Protein 1GVF (pdb70)

Nearest PDB structures (foldseek):
  1gvf-assembly1_A-2  TM=1.004E+00  e=2.172E-58  Escherichia coli
  1gvf-assembly1_B-2  TM=1.002E+00  e=1.445E-53  Escherichia coli
  8q57-assembly1_A  TM=9.598E-01  e=6.587E-33  Yersinia aldovae
  8q59-assembly1_B-2  TM=9.598E-01  e=1.808E-32  Yersinia aldovae
  8q5a-assembly1_A  TM=9.661E-01  e=7.518E-32  Hafnia paralvei

CATH classification: 3.20.20.70

Secondary structure (DSSP, 8-state):
-B--SHHHHHHHHHHT--EEEEE--SHHHHHHHHHHHHHHT---EEEE-TTHHHHS-HHHHHHHHHHHHHHTTS-BEEEEEEE--HHHHHHHHHTT--EEEE--TTS-HHHHHHHHHHHHHHHHHTT-EEEEEES-----SS--HHHHHHHHHHH--SEEEE-SS--SS--SS-----HHHHHHHHHH--SPEEE---TT--HHHHHHHHHTTEEEEEE-HHHHHHHHHHHHHHHHH-TT---HHHHHHHHHHHHHHHHHHHHHHHT-TT---/-B--SHHHHHHHHHHT--EEEEE--SHHHHHHHHHHHHHHT---EEEE-HHHHHHS-HHHHHHHHHHHHHHHTS-BEEEEEEE--HHHHHHHHHTT--EEEE--TTS-HHHHHHHHHHHHHHHHHTT-EEEEE-S--S---GGGS--HHHHHHHHHHH--SEEE--SS--SS--SS-----HHHHHHHHHH--SPEEE---TTS-HHHHHHHHHTTEEEEEE-HHHHHHHHHHHHHHHHH-TT---HHHHHHHHHHHHHHHHHHHHHHHT-TT--

Solvent-accessible surface area: 22815 Å² total; per-residue (Å²): 43,24,18,2,8,10,20,31,5,86,62,0,49,89,76,56,3,0,0,0,1,0,13,0,51,32,30,48,10,0,47,0,0,0,34,5,0,47,130,22,138,0,5,6,0,0,2,0,38,48,50,12,11,177,128,56,42,5,102,96,0,63,57,52,0,44,60,25,5,112,94,47,137,18,35,1,2,0,2,0,6,31,0,119,47,52,97,24,0,95,151,25,0,102,31,8,0,27,3,0,0,0,20,1,10,112,109,100,42,64,79,1,17,134,38,0,104,41,0,8,88,22,0,35,67,18,8,0,3,2,5,0,2,14,11,75,29,58,119,52,98,58,1,59,20,110,75,0,83,114,0,22,116,86,5,40,5,31,5,0,0,0,1,0,17,1,22,106,20,111,38,133,75,99,16,88,18,47,56,118,55,0,35,69,0,82,147,38,3,118,31,8,0,0,0,0,6,1,3,58,7,48,63,123,43,4,114,106,1,14,122,31,12,2,1,3,1,11,1,30,32,44,3,104,90,21,23,59,34,21,26,160,54,37,80,76,141,53,98,155,26,118,56,67,69,136,46,34,77,49,0,9,68,32,2,52,113,16,0,95,84,14,0,89,8,1,31,0,33,94,98,58,149,45,24,16,2,8,40,25,39,6,74,62,0,53,86,78,54,3,0,0,0,0,0,14,0,50,32,32,54,11,0,55,0,0,6,35,2,6,59,103,18,138,2,12,11,0,1,2,0,38,35,45,16,16,183,132,57,41,5,103,96,0,58,58,54,0,41,60,28,4,109,101,55,121,70,22,9,3,0,2,0,6,28,0,121,47,47,75,40,0,88,153,26,0,107,28,8,0,26,3,0,0,0,25,0,12,155,98,89,47,75,92,2,15,161,39,0,94,42,0,7,84,34,0,35,61,11,9,0,3,1,5,0,2,10,13,98,33,20,44,116,84,93,46,60,33,1,62,20,102,53,0,82,114,0,21,117,89,4,37,6,17,6,0,0,0,1,0,2,1,20,109,21,107,34,128,73,101,13,68,18,45,54,128,58,0,38,77,0,76,135,45,2,108,34,8,0,0,1,0,6,2,3,62,7,50,63,67,54,5,111,108,2,16,122,31,12,2,1,3,1,11,1,31,29,42,3,106,93,24,25,60,37,20,28,162,44,29,87,83,130,48,101,159,27,122,32,69,173,119,47,37,80,56,0,10,68,30,2,49,112,16,0,88,78,14,0,82,8,1,32,0,33,113,97,86

GO terms:
  GO:0005515 protein binding (F, IPI)
  GO:0005829 cytosol (C, IDA)
  GO:0008270 zinc ion binding (F, IDA)
  GO:0032991 protein-containing complex (C, IDA)
  GO:0042802 identical protein binding (F, IDA)
  GO:0009025 tagatose-bisphosphate aldolase activity (F, IDA)
  GO:0051289 protein homotetramerization (P, IDA)
  GO:0009025 tagatose-bisphosphate aldolase activity (F, IMP)

Radius of gyration: 25.53 Å; Cα contacts (8 Å, |Δi|>4): 1154; chains: 2; bounding box: 48×49×84 Å

InterPro domains:
  IPR000771 Fructose-bisphosphate aldolase, class-II [PF01116] (5-283)
  IPR000771 Fructose-bisphosphate aldolase, class-II [PIRSF001359] (1-284)
  IPR000771 Fructose-bisphosphate aldolase, class-II [PS00602] (71-84)
  IPR000771 Fructose-bisphosphate aldolase, class-II [PS00806] (131-142)
  IPR000771 Fructose-bisphosphate aldolase, class-II [TIGR00167] (1-284)
  IPR011288 D-tagatose-bisphosphate aldolase, class II, subunit KbaY/GatY [TIGR01858] (3-284)
  IPR013785 Aldolase-type TIM barrel [G3DSA:3.20.20.70] (1-286)
  IPR023788 D-tagatose-bisphosphate aldolase, class II, subunit KbaY [MF_01293] (1-286)

Organism: Escherichia coli (strain K12) (NCBI:txid83333)

Foldseek 3Di:
DEAACLVVLVLLQVPLFAAEEEEDADLLRVVLLLVLCLVLVFAHAYEYEPVSCVRPNLLRVVVSQVVVCVVSVHHYQYEYPADAQLVVVVVNVVSPHAEYEHEPLVDDLVVQLVRLQSNVVVNVVSNHAYEYEHADEVVSQFDAQVSLLVSCVSRVHQEYEGHFWADADEDPDATDGNLVRLLSNVVRDPHAYAYPRCVHHDLVVLLSSSNSGHHYYYDYHVLCCQLVVQLVVVCVVVVPDDDCVPSNVSSSVSSSVVSVVVCVSRVRGPVHD/DEAACLVVLVLLQVVLFAAEEEEDQDLLQVVLLCVLCLVLVFAHEYEYEPVSCVRPNLLVVVVSQVVVCVVSVHHYAYEYPADAADVVVLVSVVSPHQEYEHEPLVDPLVVQLVRLQVNCVVNVVSNHAYEYEHADEAADDDNQFHDQVSLLVSCVSRVHQEYEGRFGAHADEDPDAGDGRLVSLLSNVVRDVHAYAYPRPVHHDLVVLSSSSVSGHHYYYDYHVLVCQLVVQLVVVCVVPVPDDDCVPSSVSSSVSSSVVSNVVCVSRVRGPVD

Structure (mmCIF, N/CA/C/O backbone):
data_1GVF
#
_entry.id   1GVF
#
_cell.length_a   72.650
_cell.length_b   100.460
_cell.length_c   206.660
_cell.angle_alpha   90.00
_cell.angle_beta   90.00
_cell.angle_gamma   90.00
#
_symmetry.space_group_name_H-M   'I 2 2 2'
#
loop_
_entity.id
_entity.type
_entity.pdbx_description
1 polymer 'TAGATOSE-BISPHOSPHATE ALDOLASE AGAY'
2 non-polymer 'PHOSPHOGLYCOLOHYDROXAMIC ACID'
3 non-polymer 'ZINC ION'
4 non-polymer 'SODIUM ION'
5 non-polymer 1,2-ETHANEDIOL
6 water water
#
loop_
_atom_site.group_PDB
_atom_site.id
_atom_site.type_symbol
_atom_site.label_atom_id
_atom_site.label_alt_id
_atom_site.label_comp_id
_atom_site.label_asym_id
_atom_site.label_entity_id
_atom_site.label_seq_id
_atom_site.pdbx_PDB_ins_code
_atom_site.Cartn_x
_atom_site.Cartn_y
_atom_site.Cartn_z
_atom_site.occupancy
_atom_site.B_iso_or_equiv
_atom_site.auth_seq_id
_atom_site.auth_comp_id
_atom_site.auth_asym_id
_atom_site.auth_atom_id
_atom_site.pdbx_PDB_model_num
ATOM 1 N N . SER A 1 2 ? 2.084 40.433 40.222 1.00 13.81 2 SER A N 1
ATOM 2 C CA . SER A 1 2 ? 3.408 40.206 40.815 1.00 11.62 2 SER A CA 1
ATOM 3 C C . SER A 1 2 ? 4.487 40.307 39.753 1.00 10.60 2 SER A C 1
ATOM 4 O O . SER A 1 2 ? 4.280 39.700 38.670 1.00 13.07 2 SER A O 1
ATOM 7 N N . ILE A 1 3 ? 5.550 41.042 40.029 1.00 10.29 3 ILE A N 1
ATOM 8 C CA . ILE A 1 3 ? 6.722 41.110 39.153 1.00 9.39 3 ILE A CA 1
ATOM 9 C C . ILE A 1 3 ? 7.865 40.401 39.842 1.00 10.44 3 ILE A C 1
ATOM 10 O O . ILE A 1 3 ? 8.144 40.686 41.017 1.00 11.45 3 ILE A O 1
ATOM 15 N N . ILE A 1 4 ? 8.491 39.464 39.136 1.00 9.95 4 ILE A N 1
ATOM 16 C CA . ILE A 1 4 ? 9.457 38.536 39.748 1.00 10.41 4 ILE A CA 1
ATOM 17 C C . ILE A 1 4 ? 10.741 38.471 38.935 1.00 9.04 4 ILE A C 1
ATOM 18 O O . ILE A 1 4 ? 10.849 38.921 37.791 1.00 10.75 4 ILE A O 1
ATOM 23 N N . SER A 1 5 ? 11.761 37.875 39.551 1.00 9.99 5 SER A N 1
ATOM 24 C CA . SER A 1 5 ? 13.028 37.577 38.895 1.00 10.52 5 SER A CA 1
ATOM 25 C C . SER A 1 5 ? 12.880 36.238 38.209 1.00 10.41 5 SER A C 1
ATOM 26 O O . SER A 1 5 ? 11.840 35.556 38.286 1.00 12.17 5 SER A O 1
ATOM 29 N N . THR A 1 6 ? 13.948 35.801 37.562 1.00 11.31 6 THR A N 1
ATOM 30 C CA . THR A 1 6 ? 13.971 34.530 36.868 1.00 11.40 6 THR A CA 1
ATOM 31 C C . THR A 1 6 ? 14.853 33.479 37.540 1.00 11.64 6 THR A C 1
ATOM 32 O O . THR A 1 6 ? 15.140 32.484 36.916 1.00 12.97 6 THR A O 1
ATOM 36 N N . LYS A 1 7 ? 15.250 33.705 38.794 1.00 12.64 7 LYS A N 1
ATOM 37 C CA . LYS A 1 7 ? 16.226 32.838 39.468 1.00 13.35 7 LYS A CA 1
ATOM 38 C C . LYS A 1 7 ? 15.697 31.398 39.546 1.00 13.16 7 LYS A C 1
ATOM 39 O O . LYS A 1 7 ? 16.385 30.450 39.131 1.00 16.45 7 LYS A O 1
ATOM 45 N N . TYR A 1 8 ? 14.468 31.259 40.064 1.00 13.99 8 TYR A N 1
ATOM 46 C CA . TYR A 1 8 ? 13.909 29.912 40.170 1.00 15.07 8 TYR A CA 1
ATOM 47 C C . TYR A 1 8 ? 13.469 29.366 38.813 1.00 15.04 8 TYR A C 1
ATOM 48 O O . TYR A 1 8 ? 13.616 28.168 38.547 1.00 17.83 8 TYR A O 1
ATOM 57 N N . LEU A 1 9 ? 12.932 30.296 38.015 1.00 15.37 9 LEU A N 1
ATOM 58 C CA . LEU A 1 9 ? 12.380 29.908 36.723 1.00 14.47 9 LEU A CA 1
ATOM 59 C C . LEU A 1 9 ? 13.410 29.224 35.824 1.00 13.56 9 LEU A C 1
ATOM 60 O O . LEU A 1 9 ? 13.177 28.175 35.225 1.00 14.61 9 LEU A O 1
ATOM 65 N N . LEU A 1 10 ? 14.597 29.796 35.676 1.00 12.14 10 LEU A N 1
ATOM 66 C CA . LEU A 1 10 ? 15.576 29.184 34.749 1.00 10.80 10 LEU A CA 1
ATOM 67 C C . LEU A 1 10 ? 16.167 27.933 35.371 1.00 12.44 10 LEU A C 1
ATOM 68 O O . LEU A 1 10 ? 16.597 27.043 34.631 1.00 13.75 10 LEU A O 1
ATOM 73 N N . GLN A 1 11 ? 16.174 27.860 36.694 1.00 13.54 11 GLN A N 1
ATOM 74 C CA . GLN A 1 11 ? 16.636 26.631 37.340 1.00 15.16 11 GLN A CA 1
ATOM 75 C C . GLN A 1 11 ? 15.659 25.516 37.041 1.00 15.52 11 GLN A C 1
ATOM 76 O O . GLN A 1 11 ? 16.037 24.365 36.789 1.00 16.28 11 GLN A O 1
ATOM 82 N N . ASP A 1 12 ? 14.370 25.779 37.025 1.00 14.21 12 ASP A N 1
ATOM 83 C CA . ASP A 1 12 ? 13.378 24.768 36.713 1.00 15.06 12 ASP A CA 1
ATOM 84 C C . ASP A 1 12 ? 13.460 24.280 35.276 1.00 14.36 12 ASP A C 1
ATOM 85 O O . ASP A 1 12 ? 13.330 23.115 34.940 1.00 16.76 12 ASP A O 1
ATOM 90 N N . ALA A 1 13 ? 13.669 25.210 34.366 1.00 13.70 13 ALA A N 1
ATOM 91 C CA . ALA A 1 13 ? 13.896 24.921 32.967 1.00 12.40 13 ALA A CA 1
ATOM 92 C C . ALA A 1 13 ? 15.111 24.009 32.809 1.00 12.97 13 ALA A C 1
ATOM 93 O O . ALA A 1 13 ? 15.063 22.986 32.109 1.00 14.36 13 ALA A O 1
ATOM 95 N N . GLN A 1 14 ? 16.203 24.401 33.480 1.00 14.17 14 GLN A N 1
ATOM 96 C CA . GLN A 1 14 ? 17.415 23.591 33.446 1.00 14.35 14 GLN A CA 1
ATOM 97 C C . GLN A 1 14 ? 17.179 22.166 33.945 1.00 14.31 14 GLN A C 1
ATOM 98 O O . GLN A 1 14 ? 17.630 21.189 33.325 1.00 16.16 14 GLN A O 1
ATOM 104 N N . ALA A 1 15 ? 16.494 22.014 35.066 1.00 16.20 15 ALA A N 1
ATOM 105 C CA . ALA A 1 15 ? 16.274 20.733 35.719 1.00 17.12 15 ALA A CA 1
ATOM 106 C C . ALA A 1 15 ? 15.338 19.842 34.892 1.00 17.54 15 ALA A C 1
ATOM 107 O O . ALA A 1 15 ? 15.450 18.615 34.937 1.00 19.91 15 ALA A O 1
ATOM 109 N N . ASN A 1 16 ? 14.419 20.439 34.141 1.00 17.11 16 ASN A N 1
ATOM 110 C CA . ASN A 1 16 ? 13.395 19.672 33.403 1.00 18.73 16 ASN A CA 1
ATOM 111 C C . ASN A 1 16 ? 13.587 19.603 31.895 1.00 17.42 16 ASN A C 1
ATOM 112 O O . ASN A 1 16 ? 12.728 19.097 31.160 1.00 20.72 16 ASN A O 1
ATOM 117 N N . GLY A 1 17 ? 14.712 20.065 31.356 1.00 18.06 17 GLY A N 1
ATOM 118 C CA . GLY A 1 17 ? 15.016 19.922 29.951 1.00 19.08 17 GLY A CA 1
ATOM 119 C C . GLY A 1 17 ? 14.171 20.764 29.013 1.00 17.07 17 GLY A C 1
ATOM 120 O O . GLY A 1 17 ? 13.924 20.312 27.871 1.00 18.71 17 GLY A O 1
ATOM 121 N N . TYR A 1 18 ? 13.719 21.954 29.402 1.00 14.66 18 TYR A N 1
ATOM 122 C CA . TYR A 1 18 ? 12.985 22.850 28.509 1.00 13.91 18 TYR A CA 1
ATOM 123 C C . TYR A 1 18 ? 13.616 24.222 28.577 1.00 12.69 18 TYR A C 1
ATOM 124 O O . TYR A 1 18 ? 14.510 24.471 29.407 1.00 13.56 18 TYR A O 1
ATOM 133 N N . ALA A 1 19 ? 13.170 25.134 27.724 1.00 12.70 19 ALA A N 1
ATOM 134 C CA . ALA A 1 19 ? 13.673 26.486 27.838 1.00 11.75 19 ALA A CA 1
ATOM 135 C C . ALA A 1 19 ? 12.482 27.437 28.002 1.00 11.43 19 ALA A C 1
ATOM 136 O O . ALA A 1 19 ? 11.392 27.144 27.496 1.00 12.79 19 ALA A O 1
ATOM 138 N N . VAL A 1 20 ? 12.733 28.566 28.681 1.00 11.28 20 VAL A N 1
ATOM 139 C CA . VAL A 1 20 ? 11.747 29.626 28.748 1.00 11.27 20 VAL A CA 1
ATOM 140 C C . VAL A 1 20 ? 11.882 30.560 27.549 1.00 12.06 20 VAL A C 1
ATOM 141 O O . VAL A 1 20 ? 12.962 31.124 27.303 1.00 12.36 20 VAL A O 1
ATOM 145 N N . PRO A 1 21 ? 10.832 30.762 26.787 1.00 11.65 21 PRO A N 1
ATOM 146 C CA . PRO A 1 21 ? 10.919 31.747 25.704 1.00 11.35 21 PRO A CA 1
ATOM 147 C C . PRO A 1 21 ? 10.936 33.152 26.284 1.00 11.88 21 PRO A C 1
ATOM 148 O O . PRO A 1 21 ? 10.118 33.474 27.177 1.00 12.23 21 PRO A O 1
ATOM 152 N N . ALA A 1 22 ? 11.828 33.968 25.768 1.00 11.01 22 ALA A N 1
ATOM 153 C CA . ALA A 1 22 ? 12.005 35.365 26.159 1.00 10.49 22 ALA A CA 1
ATOM 154 C C . ALA A 1 22 ? 11.690 36.232 24.959 1.00 10.90 22 ALA A C 1
ATOM 155 O O . ALA A 1 22 ? 12.451 36.254 23.979 1.00 13.05 22 ALA A O 1
ATOM 157 N N . PHE A 1 23 ? 10.558 36.908 25.047 1.00 10.60 23 PHE A N 1
ATOM 158 C CA . PHE A 1 23 ? 10.049 37.687 23.904 1.00 11.58 23 PHE A CA 1
ATOM 159 C C . PHE A 1 23 ? 10.241 39.181 24.132 1.00 10.49 23 PHE A C 1
ATOM 160 O O . PHE A 1 23 ? 9.818 39.683 25.192 1.00 11.57 23 PHE A O 1
ATOM 168 N N . ASN A 1 24 ? 10.793 39.850 23.141 1.00 12.39 24 ASN A N 1
ATOM 169 C CA . ASN A 1 24 ? 10.908 41.300 23.256 1.00 12.97 24 ASN A CA 1
ATOM 170 C C . ASN A 1 24 ? 9.574 41.967 22.951 1.00 12.86 24 ASN A C 1
ATOM 171 O O . ASN A 1 24 ? 8.926 41.664 21.962 1.00 19.53 24 ASN A O 1
ATOM 176 N N . ILE A 1 25 ? 9.158 42.841 23.845 1.00 12.17 25 ILE A N 1
ATOM 177 C CA . ILE A 1 25 ? 7.893 43.541 23.832 1.00 13.03 25 ILE A CA 1
ATOM 178 C C . ILE A 1 25 ? 8.079 45.033 23.609 1.00 11.60 25 ILE A C 1
ATOM 179 O O . ILE A 1 25 ? 9.185 45.568 23.720 1.00 13.16 25 ILE A O 1
ATOM 184 N N . HIS A 1 26 ? 6.992 45.727 23.279 1.00 12.22 26 HIS A N 1
ATOM 185 C CA . HIS A 1 26 ? 7.029 47.141 22.961 1.00 12.16 26 HIS A CA 1
ATOM 186 C C . HIS A 1 26 ? 5.909 47.979 23.584 1.00 11.50 26 HIS A C 1
ATOM 187 O O . HIS A 1 26 ? 6.114 49.192 23.710 1.00 13.07 26 HIS A O 1
ATOM 194 N N . ASN A 1 27 ? 4.775 47.427 23.939 1.00 11.22 27 ASN A N 1
ATOM 195 C CA . ASN A 1 27 ? 3.566 48.177 24.228 1.00 10.55 27 ASN A CA 1
ATOM 196 C C . ASN A 1 27 ? 2.472 47.253 24.726 1.00 10.45 27 ASN A C 1
ATOM 197 O O . ASN A 1 27 ? 2.749 46.055 24.972 1.00 11.27 27 ASN A O 1
ATOM 202 N N . ALA A 1 28 ? 1.264 47.776 24.921 1.00 11.17 28 ALA A N 1
ATOM 203 C CA . ALA A 1 28 ? 0.226 46.934 25.498 1.00 9.84 28 ALA A CA 1
ATOM 204 C C . ALA A 1 28 ? -0.116 45.765 24.609 1.00 10.54 28 ALA A C 1
ATOM 205 O O . ALA A 1 28 ? -0.218 44.621 25.051 1.00 11.73 28 ALA A O 1
ATOM 207 N N . GLU A 1 29 ? -0.316 46.002 23.345 1.00 10.51 29 GLU A N 1
ATOM 208 C CA . GLU A 1 29 ? -0.801 44.946 22.435 1.00 11.05 29 GLU A CA 1
ATOM 209 C C . GLU A 1 29 ? 0.208 43.824 22.260 1.00 11.04 29 GLU A C 1
ATOM 210 O O . GLU A 1 29 ? -0.179 42.661 22.179 1.00 11.32 29 GLU A O 1
ATOM 216 N N . THR A 1 30 ? 1.480 44.144 22.205 1.00 10.23 30 THR A N 1
ATOM 217 C CA . THR A 1 30 ? 2.503 43.111 22.038 1.00 10.49 30 THR A CA 1
ATOM 218 C C . THR A 1 30 ? 2.617 42.279 23.316 1.00 10.07 30 THR A C 1
ATOM 219 O O . THR A 1 30 ? 2.731 41.042 23.249 1.00 12.40 30 THR A O 1
ATOM 223 N N . ILE A 1 31 ? 2.591 42.890 24.500 1.00 10.81 31 ILE A N 1
ATOM 224 C CA . ILE A 1 31 ? 2.536 42.126 25.740 1.00 10.12 31 ILE A CA 1
ATOM 225 C C . ILE A 1 31 ? 1.313 41.230 25.763 1.00 10.14 31 ILE A C 1
ATOM 226 O O . ILE A 1 31 ? 1.405 40.040 26.041 1.00 10.33 31 ILE A O 1
ATOM 231 N N . GLN A 1 32 ? 0.142 41.788 25.486 1.00 9.87 32 GLN A N 1
ATOM 232 C CA . GLN A 1 32 ? -1.099 41.025 25.563 1.00 9.77 32 GLN A CA 1
ATOM 233 C C . GLN A 1 32 ? -1.086 39.839 24.601 1.00 9.93 32 GLN A C 1
ATOM 234 O O . GLN A 1 32 ? -1.564 38.772 24.963 1.00 11.56 32 GLN A O 1
ATOM 240 N N . ALA A 1 33 ? -0.583 40.000 23.389 1.00 10.19 33 ALA A N 1
ATOM 241 C CA . ALA A 1 33 ? -0.552 38.940 22.402 1.00 11.04 33 ALA A CA 1
ATOM 242 C C . ALA A 1 33 ? 0.213 37.745 22.970 1.00 10.74 33 ALA A C 1
ATOM 243 O O . ALA A 1 33 ? -0.179 36.594 22.873 1.00 13.16 33 ALA A O 1
ATOM 245 N N . ILE A 1 34 ? 1.361 38.023 23.590 1.00 10.90 34 ILE A N 1
ATOM 246 C CA . ILE A 1 34 ? 2.196 36.984 24.186 1.00 10.08 34 ILE A CA 1
ATOM 247 C C . ILE A 1 34 ? 1.441 36.257 25.290 1.00 10.26 34 ILE A C 1
ATOM 248 O O . ILE A 1 34 ? 1.408 35.038 25.358 1.00 12.39 34 ILE A O 1
ATOM 255 N N . LEU A 1 35 ? 0.811 37.034 26.175 1.00 11.57 35 LEU A N 1
ATOM 256 C CA . LEU A 1 35 ? 0.174 36.452 27.346 1.00 11.41 35 LEU A CA 1
ATOM 257 C C . LEU A 1 35 ? -1.100 35.712 26.978 1.00 11.22 35 LEU A C 1
ATOM 258 O O . LEU A 1 35 ? -1.422 34.739 27.630 1.00 11.90 35 LEU A O 1
ATOM 263 N N . GLU A 1 36 ? -1.831 36.126 25.966 1.00 11.84 36 GLU A N 1
ATOM 264 C CA . GLU A 1 36 ? -2.961 35.310 25.519 1.00 12.12 36 GLU A CA 1
ATOM 265 C C . GLU A 1 36 ? -2.528 33.885 25.172 1.00 11.70 36 GLU A C 1
ATOM 266 O O . GLU A 1 36 ? -3.208 32.911 25.534 1.00 16.01 36 GLU A O 1
ATOM 272 N N . VAL A 1 37 ? -1.401 33.707 24.488 1.00 12.19 37 VAL A N 1
ATOM 273 C CA . VAL A 1 37 ? -0.914 32.386 24.141 1.00 12.27 37 VAL A CA 1
ATOM 274 C C . VAL A 1 37 ? -0.301 31.707 25.361 1.00 11.44 37 VAL A C 1
ATOM 275 O O . VAL A 1 37 ? -0.622 30.535 25.582 1.00 13.94 37 VAL A O 1
ATOM 279 N N . CYS A 1 38 ? 0.566 32.385 26.129 1.00 12.36 38 CYS A N 1
ATOM 280 C CA . CYS A 1 38 ? 1.211 31.708 27.249 1.00 12.55 38 CYS A CA 1
ATOM 281 C C . CYS A 1 38 ? 0.229 31.210 28.287 1.00 13.43 38 CYS A C 1
ATOM 282 O O . CYS A 1 38 ? 0.384 30.155 28.896 1.00 14.04 38 CYS A O 1
ATOM 285 N N . SER A 1 39 ? -0.817 31.975 28.548 1.00 14.42 39 SER A N 1
ATOM 286 C CA . SER A 1 39 ? -1.802 31.586 29.521 1.00 16.32 39 SER A CA 1
ATOM 287 C C . SER A 1 39 ? -2.545 30.371 28.996 1.00 18.41 39 SER A C 1
ATOM 288 O O . SER A 1 39 ? -2.801 29.439 29.753 1.00 19.55 39 SER A O 1
ATOM 293 N N . GLU A 1 40 ? -2.871 30.376 27.710 1.00 15.86 40 GLU A N 1
ATOM 294 C CA . GLU A 1 40 ? -3.576 29.222 27.141 1.00 19.89 40 GLU A CA 1
ATOM 295 C C . GLU A 1 40 ? -2.745 27.935 27.139 1.00 17.01 40 GLU A C 1
ATOM 296 O O . GLU A 1 40 ? -3.247 26.840 27.360 1.00 21.99 40 GLU A O 1
ATOM 302 N N . MET A 1 41 ? -1.466 28.078 26.849 1.00 14.51 41 MET A N 1
ATOM 303 C CA . MET A 1 41 ? -0.533 26.929 26.744 1.00 15.13 41 MET A CA 1
ATOM 304 C C . MET A 1 41 ? 0.146 26.572 28.069 1.00 14.75 41 MET A C 1
ATOM 305 O O . MET A 1 41 ? 0.945 25.628 28.102 1.00 15.69 41 MET A O 1
ATOM 310 N N . ARG A 1 42 ? -0.166 27.337 29.138 1.00 15.17 42 ARG A N 1
ATOM 311 C CA . ARG A 1 42 ? 0.427 27.111 30.459 1.00 16.76 42 ARG A CA 1
ATOM 312 C C . ARG A 1 42 ? 1.932 27.145 30.365 1.00 14.35 42 ARG A C 1
ATOM 313 O O . ARG A 1 42 ? 2.634 26.299 30.966 1.00 15.27 42 ARG A O 1
ATOM 328 N N . SER A 1 43 ? 2.453 28.132 29.628 1.00 13.10 43 SER A N 1
ATOM 329 C CA . SER A 1 43 ? 3.903 28.282 29.457 1.00 13.06 43 SER A CA 1
ATOM 330 C C . SER A 1 43 ? 4.447 29.418 30.276 1.00 12.23 43 SER A C 1
ATOM 331 O O . SER A 1 43 ? 3.858 30.503 30.237 1.00 13.60 43 SER A O 1
ATOM 334 N N . PRO A 1 44 ? 5.557 29.243 30.945 1.00 12.28 44 PRO A N 1
ATOM 335 C CA . PRO A 1 44 ? 6.243 30.409 31.496 1.00 12.67 44 PRO A CA 1
ATOM 336 C C . PRO A 1 44 ? 6.767 31.280 30.358 1.00 12.38 44 PRO A C 1
ATOM 337 O O . PRO A 1 44 ? 6.893 30.838 29.229 1.00 12.84 44 PRO A O 1
ATOM 341 N N . VAL A 1 45 ? 7.090 32.507 30.653 1.00 12.72 45 VAL A N 1
ATOM 342 C CA . VAL A 1 45 ? 7.580 33.442 29.651 1.00 11.85 45 VAL A CA 1
ATOM 343 C C . VAL A 1 45 ? 8.426 34.481 30.358 1.00 11.29 45 VAL A C 1
ATOM 344 O O . VAL A 1 45 ? 8.306 34.756 31.556 1.00 13.65 45 VAL A O 1
ATOM 348 N N . ILE A 1 46 ? 9.311 35.088 29.599 1.00 10.47 46 ILE A N 1
ATOM 349 C CA . ILE A 1 46 ? 10.046 36.270 30.022 1.00 10.30 46 ILE A CA 1
ATOM 350 C C . ILE A 1 46 ? 9.687 37.384 29.039 1.00 10.17 46 ILE A C 1
ATOM 351 O O . ILE A 1 46 ? 9.704 37.122 27.823 1.00 11.35 46 ILE A O 1
ATOM 356 N N . LEU A 1 47 ? 9.351 38.569 29.551 1.00 10.15 47 LEU A N 1
ATOM 357 C CA . LEU A 1 47 ? 9.011 39.718 28.721 1.00 10.39 47 LEU A CA 1
ATOM 358 C C . LEU A 1 47 ? 10.172 40.695 28.754 1.00 9.59 47 LEU A C 1
ATOM 359 O O . LEU A 1 47 ? 10.551 41.182 29.820 1.00 12.11 47 LEU A O 1
ATOM 364 N N . ALA A 1 48 ? 10.790 40.935 27.605 1.00 11.08 48 ALA A N 1
ATOM 365 C CA . ALA A 1 48 ? 12.048 41.663 27.591 1.00 11.23 48 ALA A CA 1
ATOM 366 C C . ALA A 1 48 ? 11.937 42.974 26.829 1.00 10.81 48 ALA A C 1
ATOM 367 O O . ALA A 1 48 ? 11.220 43.071 25.838 1.00 13.33 48 ALA A O 1
ATOM 369 N N . GLY A 1 49 ? 12.716 43.946 27.299 1.00 12.43 49 GLY A N 1
ATOM 370 C CA . GLY A 1 49 ? 12.857 45.233 26.614 1.00 14.25 49 GLY A CA 1
ATOM 371 C C . GLY A 1 49 ? 14.307 45.647 26.567 1.00 13.11 49 GLY A C 1
ATOM 372 O O . GLY A 1 49 ? 15.004 45.504 27.568 1.00 12.65 49 GLY A O 1
ATOM 373 N N . THR A 1 50 ? 14.749 46.148 25.443 1.00 13.83 50 THR A N 1
ATOM 374 C CA . THR A 1 50 ? 16.069 46.728 25.305 1.00 15.03 50 THR A CA 1
ATOM 375 C C . THR A 1 50 ? 16.048 48.221 25.650 1.00 14.06 50 THR A C 1
ATOM 376 O O . THR A 1 50 ? 14.961 48.817 25.832 1.00 14.73 50 THR A O 1
ATOM 380 N N . PRO A 1 51 ? 17.203 48.853 25.786 1.00 15.30 51 PRO A N 1
ATOM 381 C CA . PRO A 1 51 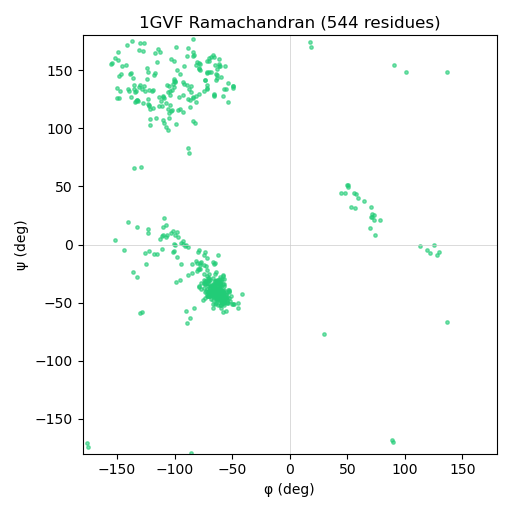? 17.151 50.297 26.103 1.00 15.20 51 PRO A CA 1
ATOM 382 C C . PRO A 1 51 ? 16.366 51.087 25.076 1.00 14.46 51 PRO A C 1
ATOM 383 O O . PRO A 1 51 ? 15.635 52.009 25.429 1.00 16.84 51 PRO A O 1
ATOM 387 N N . GLY A 1 52 ? 16.480 50.672 23.801 1.00 16.35 52 GLY A N 1
ATOM 388 C CA . GLY A 1 52 ? 15.745 51.409 22.787 1.00 20.34 52 GLY A CA 1
ATOM 389 C C . GLY A 1 52 ? 14.232 51.275 22.978 1.00 19.73 52 GLY A C 1
ATOM 390 O O . GLY A 1 52 ? 13.471 52.203 22.744 1.00 21.46 52 GLY A O 1
ATOM 391 N N . THR A 1 53 ? 13.692 50.157 23.431 1.00 21.03 53 THR A N 1
ATOM 392 C CA . THR A 1 53 ? 12.313 49.807 23.753 1.00 20.59 53 THR A CA 1
ATOM 393 C C . THR A 1 53 ? 11.759 50.910 24.641 1.00 18.18 53 THR A C 1
ATOM 394 O O . THR A 1 53 ? 10.717 51.471 24.423 1.00 20.48 53 THR A O 1
ATOM 398 N N . PHE A 1 54 ? 12.554 51.175 25.678 1.00 15.37 54 PHE A N 1
ATOM 399 C CA . PHE A 1 54 ? 12.083 52.080 26.714 1.00 16.26 54 PHE A CA 1
ATOM 400 C C . PHE A 1 54 ? 12.217 53.530 26.288 1.00 18.21 54 PHE A C 1
ATOM 401 O O . PHE A 1 54 ? 11.715 54.355 27.050 1.00 21.42 54 PHE A O 1
ATOM 409 N N . LYS A 1 55 ? 12.815 53.778 25.116 1.00 19.57 55 LYS A N 1
ATOM 410 C CA . LYS A 1 55 ? 12.769 55.146 24.590 1.00 20.05 55 LYS A CA 1
ATOM 411 C C . LYS A 1 55 ? 11.450 55.425 23.913 1.00 19.63 55 LYS A C 1
ATOM 412 O O . LYS A 1 55 ? 11.135 56.580 23.669 1.00 24.67 55 LYS A O 1
ATOM 418 N N . HIS A 1 56 ? 10.701 54.376 23.596 1.00 18.53 56 HIS A N 1
ATOM 419 C CA . HIS A 1 56 ? 9.394 54.530 22.958 1.00 16.72 56 HIS A CA 1
ATOM 420 C C . HIS A 1 56 ? 8.385 54.639 24.088 1.00 16.24 56 HIS A C 1
ATOM 421 O O . HIS A 1 56 ? 7.840 55.706 24.293 1.00 18.15 56 HIS A O 1
ATOM 428 N N . ILE A 1 57 ? 8.156 53.597 24.856 1.00 18.88 57 ILE A N 1
ATOM 429 C CA . ILE A 1 57 ? 7.301 53.648 26.019 1.00 16.10 57 ILE A CA 1
ATOM 430 C C . ILE A 1 57 ? 8.193 53.429 27.254 1.00 14.40 57 ILE A C 1
ATOM 431 O O . ILE A 1 57 ? 8.856 52.381 27.363 1.00 15.18 57 ILE A O 1
ATOM 437 N N . ALA A 1 58 ? 8.243 54.410 28.155 1.00 14.80 58 ALA A N 1
ATOM 438 C CA . ALA A 1 58 ? 9.164 54.341 29.263 1.00 14.57 58 ALA A CA 1
ATOM 439 C C . ALA A 1 58 ? 8.902 53.127 30.167 1.00 13.54 58 ALA A C 1
ATOM 440 O O . ALA A 1 58 ? 7.784 52.596 30.259 1.00 13.27 58 ALA A O 1
ATOM 442 N N . LEU A 1 59 ? 9.950 52.694 30.867 1.00 13.33 59 LEU A N 1
ATOM 443 C CA . LEU A 1 59 ? 9.811 51.480 31.714 1.00 12.79 59 LEU A CA 1
ATOM 444 C C . LEU A 1 59 ? 8.699 51.644 32.720 1.00 12.97 59 LEU A C 1
ATOM 445 O O . LEU A 1 59 ? 8.049 50.673 33.073 1.00 13.07 59 LEU A O 1
ATOM 450 N N . GLU A 1 60 ? 8.475 52.854 33.238 1.00 13.52 60 GLU A N 1
ATOM 451 C CA . GLU A 1 60 ? 7.443 52.994 34.262 1.00 13.14 60 GLU A CA 1
ATOM 452 C C . GLU A 1 60 ? 6.087 52.561 33.727 1.00 10.66 60 GLU A C 1
ATOM 453 O O . GLU A 1 60 ? 5.276 51.954 34.441 1.00 12.12 60 GLU A O 1
ATOM 459 N N . GLU A 1 61 ? 5.823 52.848 32.453 1.00 10.16 61 GLU A N 1
ATOM 460 C CA . GLU A 1 61 ? 4.552 52.444 31.823 1.00 10.94 61 GLU A CA 1
ATOM 461 C C . GLU A 1 61 ? 4.551 50.977 31.416 1.00 10.27 61 GLU A C 1
ATOM 462 O O . GLU A 1 61 ? 3.509 50.335 31.560 1.00 11.89 61 GLU A O 1
ATOM 468 N N . ILE A 1 62 ? 5.670 50.430 30.942 1.00 11.11 62 ILE A N 1
ATOM 469 C CA . ILE A 1 62 ? 5.752 49.013 30.647 1.00 10.60 62 ILE A CA 1
ATOM 470 C C . ILE A 1 62 ? 5.591 48.229 31.948 1.00 11.15 62 ILE A C 1
ATOM 471 O O . ILE A 1 62 ? 4.842 47.230 31.934 1.00 11.43 62 ILE A O 1
ATOM 476 N N . TYR A 1 63 ? 6.216 48.698 33.009 1.00 11.02 63 TYR A N 1
ATOM 477 C CA . TYR A 1 63 ? 6.074 48.033 34.312 1.00 9.99 63 TYR A CA 1
ATOM 478 C C . TYR A 1 63 ? 4.602 48.012 34.715 1.00 9.23 63 TYR A C 1
ATOM 479 O O . TYR A 1 63 ? 4.076 46.995 35.185 1.00 10.12 63 TYR A O 1
ATOM 488 N N . ALA A 1 64 ? 3.942 49.173 34.651 1.00 11.43 64 ALA A N 1
ATOM 489 C CA . ALA A 1 64 ? 2.536 49.282 35.068 1.00 11.11 64 ALA A CA 1
ATOM 490 C C . ALA A 1 64 ? 1.648 48.308 34.292 1.00 9.64 64 ALA A C 1
ATOM 491 O O . ALA A 1 64 ? 0.768 47.609 34.824 1.00 11.69 64 ALA A O 1
ATOM 493 N N . LEU A 1 65 ? 1.868 48.236 32.969 1.00 12.14 65 LEU A N 1
ATOM 494 C CA . LEU A 1 65 ? 1.181 47.276 32.111 1.00 12.03 65 LEU A CA 1
ATOM 495 C C . LEU A 1 65 ? 1.448 45.831 32.551 1.00 11.31 65 LEU A C 1
ATOM 496 O O . LEU A 1 65 ? 0.529 45.013 32.675 1.00 13.34 65 LEU A O 1
ATOM 501 N N . CYS A 1 66 ? 2.696 45.470 32.793 1.00 11.27 66 CYS A N 1
ATOM 502 C CA . CYS A 1 66 ? 2.969 44.098 33.211 1.00 11.14 66 CYS A CA 1
ATOM 503 C C . CYS A 1 66 ? 2.354 43.810 34.553 1.00 11.22 66 CYS A C 1
ATOM 504 O O . CYS A 1 66 ? 1.860 42.721 34.785 1.00 11.75 66 CYS A O 1
ATOM 507 N N . SER A 1 67 ? 2.388 44.769 35.495 1.00 10.36 67 SER A N 1
ATOM 508 C CA . SER A 1 67 ? 1.773 44.551 36.810 1.00 11.30 67 SER A CA 1
ATOM 509 C C . SER A 1 67 ? 0.280 44.280 36.644 1.00 11.79 67 SER A C 1
ATOM 510 O O . SER A 1 67 ? -0.309 43.348 37.213 1.00 11.82 67 SER A O 1
ATOM 513 N N . ALA A 1 68 ? -0.422 45.079 35.832 1.00 10.90 68 ALA A N 1
ATOM 514 C CA . ALA A 1 68 ? -1.835 44.844 35.584 1.00 10.78 68 ALA A CA 1
ATOM 515 C C . ALA A 1 68 ? -2.086 43.536 34.833 1.00 11.07 68 ALA A C 1
ATOM 516 O O . ALA A 1 68 ? -3.015 42.779 35.171 1.00 11.23 68 ALA A O 1
ATOM 518 N N . TYR A 1 69 ? -1.286 43.228 33.817 1.00 10.13 69 TYR A N 1
ATOM 519 C CA . TYR A 1 69 ? -1.447 41.999 33.069 1.00 10.78 69 TYR A CA 1
ATOM 520 C C . TYR A 1 69 ? -1.169 40.778 33.932 1.00 10.61 69 TYR A C 1
ATOM 521 O O . TYR A 1 69 ? -1.815 39.747 33.726 1.00 11.61 69 TYR A O 1
ATOM 530 N N . SER A 1 70 ? -0.298 40.861 34.898 1.00 10.68 70 SER A N 1
ATOM 531 C CA . SER A 1 70 ? -0.035 39.764 35.841 1.00 10.04 70 SER A CA 1
ATOM 532 C C . SER A 1 70 ? -1.323 39.421 36.553 1.00 10.29 70 SER A C 1
ATOM 533 O O . SER A 1 70 ? -1.655 38.246 36.708 1.00 11.31 70 SER A O 1
ATOM 536 N N . THR A 1 71 ? -2.076 40.429 36.983 1.00 9.87 71 THR A N 1
ATOM 537 C CA . THR A 1 71 ? -3.356 40.140 37.605 1.00 11.41 71 THR A CA 1
ATOM 538 C C . THR A 1 71 ? -4.401 39.601 36.612 1.00 12.95 71 THR A C 1
ATOM 539 O O . THR A 1 71 ? -5.132 38.624 36.879 1.00 14.32 71 THR A O 1
ATOM 543 N N . THR A 1 72 ? -4.458 40.247 35.435 1.00 11.21 72 THR A N 1
ATOM 544 C CA . THR A 1 72 ? -5.416 39.865 34.419 1.00 12.19 72 THR A CA 1
ATOM 545 C C . THR A 1 72 ? -5.276 38.414 33.982 1.00 12.76 72 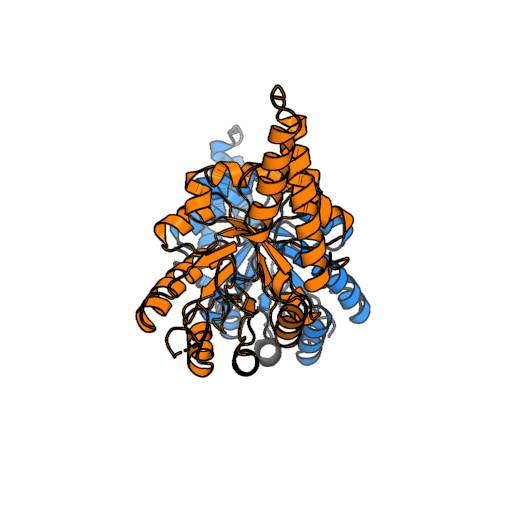THR A C 1
ATOM 546 O O . THR A 1 72 ? -6.302 37.727 33.785 1.00 16.51 72 THR A O 1
ATOM 550 N N . TYR A 1 73 ? -4.042 37.931 33.854 1.00 12.48 73 TYR A N 1
ATOM 551 C CA . TYR A 1 73 ? -3.773 36.567 33.428 1.00 13.15 73 TYR A CA 1
ATOM 552 C C . TYR A 1 73 ? -3.384 35.647 34.583 1.00 12.95 73 TYR A C 1
ATOM 553 O O . TYR A 1 73 ? -2.978 34.497 34.393 1.00 17.60 73 TYR A O 1
ATOM 562 N N . ASN A 1 74 ? -3.522 36.115 35.789 1.00 13.29 74 ASN A N 1
ATOM 563 C CA . ASN A 1 74 ? -3.277 35.353 36.992 1.00 14.24 74 ASN A CA 1
ATOM 564 C C . ASN A 1 74 ? -1.944 34.639 36.984 1.00 13.47 74 ASN A C 1
ATOM 565 O O . ASN A 1 74 ? -1.879 33.432 37.220 1.00 15.34 74 ASN A O 1
ATOM 570 N N . MET A 1 75 ? -0.871 35.367 36.703 1.00 12.41 75 MET A N 1
ATOM 571 C CA . MET A 1 75 ? 0.457 34.781 36.667 1.00 12.52 75 MET A CA 1
ATOM 572 C C . MET A 1 75 ? 1.503 35.813 37.054 1.00 11.31 75 MET A C 1
ATOM 573 O O . MET A 1 75 ? 1.438 36.931 36.558 1.00 12.97 75 MET A O 1
ATOM 578 N N . PRO A 1 76 ? 2.456 35.500 37.908 1.00 11.44 76 PRO A N 1
ATOM 579 C CA . PRO A 1 76 ? 3.559 36.457 38.138 1.00 11.16 76 PRO A CA 1
ATOM 580 C C . PRO A 1 76 ? 4.296 36.610 36.822 1.00 11.26 76 PRO A C 1
ATOM 581 O O . PRO A 1 76 ? 4.346 35.712 35.990 1.00 12.93 76 PRO A O 1
ATOM 585 N N . LEU A 1 77 ? 4.881 37.759 36.604 1.00 11.36 77 LEU A N 1
ATOM 586 C CA . LEU A 1 77 ? 5.597 38.046 35.371 1.00 10.85 77 LEU A CA 1
ATOM 587 C C . LEU A 1 77 ? 7.014 38.538 35.630 1.00 10.52 77 LEU A C 1
ATOM 588 O O . LEU A 1 77 ? 7.240 39.369 36.500 1.00 10.92 77 LEU A O 1
ATOM 593 N N . ALA A 1 78 ? 7.921 37.992 34.822 1.00 11.16 78 ALA A N 1
ATOM 594 C CA . ALA A 1 78 ? 9.305 38.384 34.812 1.00 11.40 78 ALA A CA 1
ATOM 595 C C . ALA A 1 78 ? 9.526 39.352 33.650 1.00 11.35 78 ALA A C 1
ATOM 596 O O . ALA A 1 78 ? 9.603 38.954 32.495 1.00 13.09 78 ALA A O 1
ATOM 598 N N . LEU A 1 79 ? 9.626 40.615 34.030 1.00 11.07 79 LEU A N 1
ATOM 599 C CA . LEU A 1 79 ? 10.049 41.685 33.094 1.00 11.01 79 LEU A CA 1
ATOM 600 C C . LEU A 1 79 ? 11.571 41.709 33.122 1.00 11.04 79 LEU A C 1
ATOM 601 O O . LEU A 1 79 ? 12.178 41.604 34.201 1.00 13.54 79 LEU A O 1
ATOM 606 N N . HIS A 1 80 ? 12.209 41.821 31.974 1.00 9.47 80 HIS A N 1
ATOM 607 C CA . HIS A 1 80 ? 13.640 41.650 31.849 1.00 9.03 80 HIS A CA 1
ATOM 608 C C . HIS A 1 80 ? 14.276 42.747 31.010 1.00 9.78 80 HIS A C 1
ATOM 609 O O . HIS A 1 80 ? 13.831 43.081 29.933 1.00 12.65 80 HIS A O 1
ATOM 616 N N . LEU A 1 81 ? 15.346 43.316 31.506 1.00 10.44 81 LEU A N 1
ATOM 617 C CA . LEU A 1 81 ? 16.152 44.313 30.802 1.00 10.60 81 LEU A CA 1
ATOM 618 C C . LEU A 1 81 ? 17.142 43.618 29.889 1.00 10.94 81 LEU A C 1
ATOM 619 O O . LEU A 1 81 ? 18.137 43.060 30.322 1.00 15.93 81 LEU A O 1
ATOM 624 N N . ASP A 1 82 ? 16.907 43.645 28.598 1.00 11.53 82 ASP A N 1
ATOM 625 C CA . ASP A 1 82 ? 17.741 42.965 27.618 1.00 11.70 82 ASP A CA 1
ATOM 626 C C . ASP A 1 82 ? 18.827 43.905 27.117 1.00 11.70 82 ASP A C 1
ATOM 627 O O . ASP A 1 82 ? 18.555 45.079 26.890 1.00 13.17 82 ASP A O 1
ATOM 632 N N . HIS A 1 83 ? 20.041 43.404 26.963 1.00 12.30 83 HIS A N 1
ATOM 633 C CA . HIS A 1 83 ? 21.185 44.187 26.474 1.00 12.63 83 HIS A CA 1
ATOM 634 C C . HIS A 1 83 ? 21.304 45.565 27.111 1.00 12.62 83 HIS A C 1
ATOM 635 O O . HIS A 1 83 ? 21.560 46.554 26.403 1.00 15.31 83 HIS A O 1
ATOM 642 N N . HIS A 1 84 ? 21.143 45.684 28.425 1.00 12.43 84 HIS A N 1
ATOM 643 C CA . HIS A 1 84 ? 21.480 46.925 29.110 1.00 11.39 84 HIS A CA 1
ATOM 644 C C . HIS A 1 84 ? 22.999 46.997 29.314 1.00 12.72 84 HIS A C 1
ATOM 645 O O . HIS A 1 84 ? 23.707 45.995 29.389 1.00 14.73 84 HIS A O 1
ATOM 652 N N . GLU A 1 85 ? 23.534 48.216 29.371 1.00 15.01 85 GLU A N 1
ATOM 653 C CA . GLU A 1 85 ? 24.947 48.408 29.344 1.00 15.00 85 GLU A CA 1
ATOM 654 C C . GLU A 1 85 ? 25.511 49.234 30.515 1.00 16.44 85 GLU A C 1
ATOM 655 O O . GLU A 1 85 ? 26.718 49.326 30.632 1.00 20.84 85 GLU A O 1
ATOM 661 N N . SER A 1 86 ? 24.640 49.814 31.352 1.00 19.59 86 SER A N 1
ATOM 662 C CA . SER A 1 86 ? 25.138 50.701 32.407 1.00 22.86 86 SER A CA 1
ATOM 663 C C . SER A 1 86 ? 24.564 50.356 33.759 1.00 19.86 86 SER A C 1
ATOM 664 O O . SER A 1 86 ? 23.384 50.113 33.875 1.00 18.51 86 SER A O 1
ATOM 667 N N . LEU A 1 87 ? 25.426 50.381 34.753 1.00 19.07 87 LEU A N 1
ATOM 668 C CA . LEU A 1 87 ? 24.994 50.182 36.130 1.00 17.46 87 LEU A CA 1
ATOM 669 C C . LEU A 1 87 ? 24.005 51.258 36.509 1.00 15.52 87 LEU A C 1
ATOM 670 O O . LEU A 1 87 ? 22.981 50.928 37.070 1.00 16.78 87 LEU A O 1
ATOM 675 N N . ASP A 1 88 ? 24.284 52.519 36.185 1.00 17.22 88 ASP A N 1
ATOM 676 C CA . ASP A 1 88 ? 23.328 53.564 36.596 1.00 18.31 88 ASP A CA 1
ATOM 677 C C . ASP A 1 88 ? 21.921 53.399 36.047 1.00 17.36 88 ASP A C 1
ATOM 678 O O . ASP A 1 88 ? 20.897 53.612 36.701 1.00 18.04 88 ASP A O 1
ATOM 683 N N . ASP A 1 89 ? 21.860 52.998 34.794 1.00 17.52 89 ASP A N 1
ATOM 684 C CA . ASP A 1 89 ? 20.567 52.813 34.148 1.00 15.89 89 ASP A CA 1
ATOM 685 C C . ASP A 1 89 ? 19.833 51.616 34.705 1.00 15.65 89 ASP A C 1
ATOM 686 O O . ASP A 1 89 ? 18.634 51.684 34.961 1.00 16.66 89 ASP A O 1
ATOM 691 N N . ILE A 1 90 ? 20.555 50.514 34.888 1.00 14.42 90 ILE A N 1
ATOM 692 C CA . ILE A 1 90 ? 19.926 49.353 35.521 1.00 13.44 90 ILE A CA 1
ATOM 693 C C . ILE A 1 90 ? 19.458 49.676 36.928 1.00 13.69 90 ILE A C 1
ATOM 694 O O . ILE A 1 90 ? 18.376 49.245 37.331 1.00 14.64 90 ILE A O 1
ATOM 699 N N . ARG A 1 91 ? 20.230 50.470 37.688 1.00 14.58 91 ARG A N 1
ATOM 700 C CA . ARG A 1 91 ? 19.812 50.859 39.039 1.00 15.16 91 ARG A CA 1
ATOM 701 C C . ARG A 1 91 ? 18.481 51.593 39.000 1.00 13.71 91 ARG A C 1
ATOM 702 O O . ARG A 1 91 ? 17.594 51.275 39.796 1.00 15.20 91 ARG A O 1
ATOM 717 N N . ARG A 1 92 ? 18.342 52.541 38.063 1.00 14.38 92 ARG A N 1
ATOM 718 C CA . ARG A 1 92 ? 17.110 53.302 38.007 1.00 14.87 92 ARG A CA 1
ATOM 719 C C . ARG A 1 92 ? 15.909 52.395 37.710 1.00 13.94 92 ARG A C 1
ATOM 720 O O . ARG A 1 92 ? 14.788 52.523 38.248 1.00 15.36 92 ARG A O 1
ATOM 728 N N . LYS A 1 93 ? 16.143 51.458 36.803 1.00 13.00 93 LYS A N 1
ATOM 729 C CA . LYS A 1 93 ? 15.088 50.571 36.325 1.00 13.28 93 LYS A CA 1
ATOM 730 C C . LYS A 1 93 ? 14.728 49.519 37.358 1.00 14.03 93 LYS A C 1
ATOM 731 O O . LYS A 1 93 ? 13.551 49.147 37.453 1.00 14.00 93 LYS A O 1
ATOM 737 N N . VAL A 1 94 ? 15.648 49.047 38.154 1.00 12.37 94 VAL A N 1
ATOM 738 C CA . VAL A 1 94 ? 15.399 48.154 39.252 1.00 11.30 94 VAL A CA 1
ATOM 739 C C . VAL A 1 94 ? 14.676 48.933 40.360 1.00 13.50 94 VAL A C 1
ATOM 740 O O . VAL A 1 94 ? 13.741 48.427 40.959 1.00 12.08 94 VAL A O 1
ATOM 744 N N . HIS A 1 95 ? 15.067 50.179 40.628 1.00 12.16 95 HIS A N 1
ATOM 745 C CA . HIS A 1 95 ? 14.312 50.950 41.576 1.00 13.55 95 HIS A CA 1
ATOM 746 C C . HIS A 1 95 ? 12.860 51.131 41.117 1.00 12.86 95 HIS A C 1
ATOM 747 O O . HIS A 1 95 ? 11.943 51.195 41.934 1.00 15.40 95 HIS A O 1
ATOM 754 N N . ALA A 1 96 ? 12.632 51.211 39.814 1.00 12.92 96 ALA A N 1
ATOM 755 C CA . ALA A 1 96 ? 11.316 51.318 39.228 1.00 14.10 96 ALA A CA 1
ATOM 756 C C . ALA A 1 96 ? 10.546 49.982 39.281 1.00 13.03 96 ALA A C 1
ATOM 757 O O . ALA A 1 96 ? 9.358 49.974 38.919 1.00 14.92 96 ALA A O 1
ATOM 759 N N . GLY A 1 97 ? 11.212 48.908 39.708 1.00 13.26 97 GLY A N 1
ATOM 760 C CA . GLY A 1 97 ? 10.522 47.665 39.984 1.00 11.01 97 GLY A CA 1
ATOM 761 C C . GLY A 1 97 ? 10.975 46.441 39.226 1.00 9.96 97 GLY A C 1
ATOM 762 O O . GLY A 1 97 ? 10.514 45.328 39.527 1.00 11.92 97 GLY A O 1
ATOM 763 N N . VAL A 1 98 ? 11.864 46.536 38.249 1.00 11.51 98 VAL A N 1
ATOM 764 C CA . VAL A 1 98 ? 12.232 45.385 37.441 1.00 10.71 98 VAL A CA 1
ATOM 765 C C . VAL A 1 98 ? 13.105 44.451 38.254 1.00 10.81 98 VAL A C 1
ATOM 766 O O . VAL A 1 98 ? 13.931 44.896 39.043 1.00 11.04 98 VAL A O 1
ATOM 773 N N . ARG A 1 99 ? 12.931 43.144 38.111 1.00 10.02 99 ARG A N 1
ATOM 774 C CA . ARG A 1 99 ? 13.619 42.140 38.892 1.00 10.10 99 ARG A CA 1
ATOM 775 C C . ARG A 1 99 ? 14.400 41.124 38.067 1.00 10.32 99 ARG A C 1
ATOM 776 O O . ARG A 1 99 ? 14.878 40.104 38.620 1.00 10.27 99 ARG A O 1
ATOM 784 N N . SER A 1 100 ? 14.627 41.368 36.766 1.00 10.41 100 SER A N 1
ATOM 785 C CA . SER A 1 100 ? 15.587 40.620 35.940 1.00 10.47 100 SER A CA 1
ATOM 786 C C . SER A 1 100 ? 16.317 41.564 34.996 1.00 10.19 100 SER A C 1
ATOM 787 O O . SER A 1 100 ? 15.672 42.400 34.355 1.00 10.04 100 SER A O 1
ATOM 790 N N . ALA A 1 101 ? 17.633 41.402 34.931 1.00 11.46 101 ALA A N 1
ATOM 791 C CA . ALA A 1 101 ? 18.407 42.255 34.064 1.00 10.96 101 ALA A CA 1
ATOM 792 C C . ALA A 1 101 ? 19.490 41.507 33.321 1.00 10.84 101 ALA A C 1
ATOM 793 O O . ALA A 1 101 ? 20.047 40.575 33.903 1.00 14.19 101 ALA A O 1
ATOM 795 N N . MET A 1 102 ? 19.801 41.898 32.124 1.00 11.31 102 MET A N 1
ATOM 796 C CA . MET A 1 102 ? 20.997 41.525 31.418 1.00 10.37 102 MET A CA 1
ATOM 797 C C . MET A 1 102 ? 21.950 42.730 31.351 1.00 10.82 102 MET A C 1
ATOM 798 O O . MET A 1 102 ? 21.590 43.782 30.835 1.00 12.07 102 MET A O 1
ATOM 803 N N . ILE A 1 103 ? 23.145 42.519 31.891 1.00 11.36 103 ILE A N 1
ATOM 804 C CA . ILE A 1 103 ? 24.220 43.477 31.731 1.00 12.21 103 ILE A CA 1
ATOM 805 C C . ILE A 1 103 ? 25.136 42.896 30.654 1.00 13.02 103 ILE A C 1
ATOM 806 O O . ILE A 1 103 ? 25.738 41.830 30.833 1.00 15.46 103 ILE A O 1
ATOM 811 N N . ASP A 1 104 ? 25.221 43.611 29.523 1.00 12.82 104 ASP A N 1
ATOM 812 C CA . ASP A 1 104 ? 25.994 43.124 28.390 1.00 13.91 104 ASP A CA 1
ATOM 813 C C . ASP A 1 104 ? 27.270 43.939 28.263 1.00 13.37 104 ASP A C 1
ATOM 814 O O . ASP A 1 104 ? 27.285 45.072 27.757 1.00 17.54 104 ASP A O 1
ATOM 819 N N . GLY A 1 105 ? 28.349 43.343 28.735 1.00 15.17 105 GLY A N 1
ATOM 820 C CA . GLY A 1 105 ? 29.683 43.912 28.605 1.00 15.39 105 GLY A CA 1
ATOM 821 C C . GLY A 1 105 ? 30.521 43.123 27.614 1.00 14.26 105 GLY A C 1
ATOM 822 O O . GLY A 1 105 ? 31.747 43.180 27.684 1.00 16.14 105 GLY A O 1
ATOM 823 N N . SER A 1 106 ? 29.872 42.400 26.712 1.00 15.39 106 SER A N 1
ATOM 824 C CA . SER A 1 106 ? 30.592 41.437 25.914 1.00 15.32 106 SER A CA 1
ATOM 825 C C . SER A 1 106 ? 31.486 42.097 24.872 1.00 15.67 106 SER A C 1
ATOM 826 O O . SER A 1 106 ? 32.311 41.410 24.290 1.00 17.57 106 SER A O 1
ATOM 829 N N . HIS A 1 107 ? 31.359 43.398 24.630 1.00 17.60 107 HIS A N 1
ATOM 830 C CA . HIS A 1 107 ? 32.290 43.978 23.654 1.00 19.59 107 HIS A CA 1
ATOM 831 C C . HIS A 1 107 ? 33.528 44.543 24.335 1.00 19.67 107 HIS A C 1
ATOM 832 O O . HIS A 1 107 ? 34.421 45.053 23.676 1.00 27.28 107 HIS A O 1
ATOM 839 N N . PHE A 1 108 ? 33.609 44.431 25.645 1.00 18.52 108 PHE A N 1
ATOM 840 C CA . PHE A 1 108 ? 34.788 44.754 26.395 1.00 20.17 108 PHE A CA 1
ATOM 841 C C . PHE A 1 108 ? 35.714 43.536 26.596 1.00 18.30 108 PHE A C 1
ATOM 842 O O . PHE A 1 108 ? 35.283 42.390 26.618 1.00 19.24 108 PHE A O 1
ATOM 850 N N . PRO A 1 109 ? 36.998 43.824 26.760 1.00 18.54 109 PRO A N 1
ATOM 851 C CA . PRO A 1 109 ? 37.922 42.782 27.183 1.00 19.33 109 PRO A CA 1
ATOM 852 C C . PRO A 1 109 ? 37.449 42.163 28.490 1.00 19.67 109 PRO A C 1
ATOM 853 O O . PRO A 1 109 ? 36.748 42.805 29.259 1.00 17.62 109 PRO A O 1
ATOM 857 N N . PHE A 1 110 ? 37.860 40.926 28.666 1.00 17.09 110 PHE A N 1
ATOM 858 C CA . PHE A 1 110 ? 37.409 40.098 29.779 1.00 17.34 110 PHE A CA 1
ATOM 859 C C . PHE A 1 110 ? 37.430 40.845 31.101 1.00 17.33 110 PHE A C 1
ATOM 860 O O . PHE A 1 110 ? 36.426 40.817 31.825 1.00 17.08 110 PHE A O 1
ATOM 868 N N . ALA A 1 111 ? 38.538 41.494 31.429 1.00 19.16 111 ALA A N 1
ATOM 869 C CA . ALA A 1 111 ? 38.650 42.101 32.757 1.00 18.77 111 ALA A CA 1
ATOM 870 C C . ALA A 1 111 ? 37.644 43.207 32.942 1.00 18.34 111 ALA A C 1
ATOM 871 O O . ALA A 1 111 ? 37.111 43.358 34.044 1.00 18.03 111 ALA A O 1
ATOM 873 N N . GLU A 1 112 ? 37.398 43.967 31.883 1.00 18.23 112 GLU A N 1
ATOM 874 C CA . GLU A 1 112 ? 36.496 45.103 32.047 1.00 17.50 112 GLU A CA 1
ATOM 875 C C . GLU A 1 112 ? 35.031 44.640 32.038 1.00 15.70 112 GLU A C 1
ATOM 876 O O . GLU A 1 112 ? 34.208 45.169 32.759 1.00 17.22 112 GLU A O 1
ATOM 882 N N . ASN A 1 113 ? 34.733 43.631 31.235 1.00 15.49 113 ASN A N 1
ATOM 883 C CA . ASN A 1 113 ? 33.444 42.944 31.273 1.00 14.87 113 ASN A CA 1
ATOM 884 C C . ASN A 1 113 ? 33.169 42.448 32.691 1.00 13.51 113 ASN A C 1
ATOM 885 O O . ASN A 1 113 ? 32.098 42.732 33.211 1.00 15.15 113 ASN A O 1
ATOM 890 N N . VAL A 1 114 ? 34.117 41.746 33.307 1.00 16.27 114 VAL A N 1
ATOM 891 C CA . VAL A 1 114 ? 33.933 41.221 34.654 1.00 15.55 114 VAL A CA 1
ATOM 892 C C . VAL A 1 114 ? 33.678 42.345 35.641 1.00 13.89 114 VAL A C 1
ATOM 893 O O . VAL A 1 114 ? 32.784 42.230 36.474 1.00 16.97 114 VAL A O 1
ATOM 897 N N . LYS A 1 115 ? 34.436 43.420 35.639 1.00 16.74 115 LYS A N 1
ATOM 898 C CA . LYS A 1 115 ? 34.274 44.506 36.587 1.00 18.12 115 LYS A CA 1
ATOM 899 C C . LYS A 1 115 ? 32.871 45.093 36.438 1.00 17.16 115 LYS A C 1
ATOM 900 O O . LYS A 1 115 ? 32.194 45.300 37.445 1.00 21.19 115 LYS A O 1
ATOM 906 N N . LEU A 1 116 ? 32.419 45.344 35.212 1.00 16.36 116 LEU A N 1
ATOM 907 C CA . LEU A 1 116 ? 31.097 45.930 34.969 1.00 15.77 116 LEU A CA 1
ATOM 908 C C . LEU A 1 116 ? 30.007 44.999 35.488 1.00 13.94 116 LEU A C 1
ATOM 909 O O . LEU A 1 116 ? 29.110 45.392 36.260 1.00 16.98 116 LEU A O 1
ATOM 914 N N . VAL A 1 117 ? 30.098 43.751 35.050 1.00 13.63 117 VAL A N 1
ATOM 915 C CA . VAL A 1 117 ? 29.089 42.759 35.426 1.00 13.90 117 VAL A CA 1
ATOM 916 C C . VAL A 1 117 ? 29.018 42.598 36.943 1.00 14.26 117 VAL A C 1
ATOM 917 O O . VAL A 1 117 ? 27.914 42.555 37.522 1.00 15.87 117 VAL A O 1
ATOM 921 N N . LYS A 1 118 ? 30.180 42.493 37.588 1.00 15.11 118 LYS A N 1
ATOM 922 C CA . LYS A 1 118 ? 30.208 42.329 39.045 1.00 16.02 118 LYS A CA 1
ATOM 923 C C . LYS A 1 118 ? 29.525 43.488 39.734 1.00 17.76 118 LYS A C 1
ATOM 924 O O . LYS A 1 118 ? 28.798 43.282 40.722 1.00 18.15 118 LYS A O 1
ATOM 930 N N . SER A 1 119 ? 29.714 44.700 39.276 1.00 16.16 119 SER A N 1
ATOM 931 C CA . SER A 1 119 ? 29.083 45.853 39.930 1.00 16.90 119 SER A CA 1
ATOM 932 C C . SER A 1 119 ? 27.569 45.707 39.824 1.00 16.09 119 SER A C 1
ATOM 933 O O . SER A 1 119 ? 26.863 46.032 40.773 1.00 16.89 119 SER A O 1
ATOM 936 N N . VAL A 1 120 ? 27.072 45.193 38.699 1.00 14.54 120 VAL A N 1
ATOM 937 C CA . VAL A 1 120 ? 25.649 44.996 38.488 1.00 12.96 120 VAL A CA 1
ATOM 938 C C . VAL A 1 120 ? 25.144 43.834 39.351 1.00 12.28 120 VAL A C 1
ATOM 939 O O . VAL A 1 120 ? 24.086 43.979 39.970 1.00 14.26 120 VAL A O 1
ATOM 943 N N . VAL A 1 121 ? 25.877 42.726 39.397 1.00 13.17 121 VAL A N 1
ATOM 944 C CA . VAL A 1 121 ? 25.442 41.623 40.270 1.00 12.95 121 VAL A CA 1
ATOM 945 C C . VAL A 1 121 ? 25.329 42.084 41.704 1.00 13.69 121 VAL A C 1
ATOM 946 O O . VAL A 1 121 ? 24.337 41.785 42.398 1.00 15.31 121 VAL A O 1
ATOM 950 N N . ASP A 1 122 ? 26.321 42.799 42.207 1.00 13.38 122 ASP A N 1
ATOM 951 C CA . ASP A 1 122 ? 26.275 43.182 43.604 1.00 14.90 122 ASP A CA 1
ATOM 952 C C . ASP A 1 122 ? 25.031 44.016 43.922 1.00 14.56 122 ASP A C 1
ATOM 953 O O . ASP A 1 122 ? 24.323 43.843 44.921 1.00 20.36 122 ASP A O 1
ATOM 958 N N . PHE A 1 123 ? 24.748 44.983 43.062 1.00 14.81 123 PHE A N 1
ATOM 959 C CA . PHE A 1 123 ? 23.551 45.783 43.291 1.00 13.18 123 PHE A CA 1
ATOM 960 C C . PHE A 1 123 ? 22.291 44.956 43.136 1.00 12.91 123 PHE A C 1
ATOM 961 O O . PHE A 1 123 ? 21.355 44.999 43.934 1.00 13.84 123 PHE A O 1
ATOM 969 N N . CYS A 1 124 ? 22.188 44.247 42.008 1.00 11.88 124 CYS A N 1
ATOM 970 C CA . CYS A 1 124 ? 20.920 43.565 41.696 1.00 12.18 124 CYS A CA 1
ATOM 971 C C . CYS A 1 124 ? 20.572 42.526 42.745 1.00 12.23 124 CYS A C 1
ATOM 972 O O . CYS A 1 124 ? 19.392 42.415 43.120 1.00 12.09 124 CYS A O 1
ATOM 975 N N . HIS A 1 125 ? 21.525 41.759 43.241 1.00 11.82 125 HIS A N 1
ATOM 976 C CA . HIS A 1 125 ? 21.216 40.752 44.275 1.00 12.09 125 HIS A CA 1
ATOM 977 C C . HIS A 1 125 ? 20.734 41.406 45.545 1.00 13.16 125 HIS A C 1
ATOM 978 O O . HIS A 1 125 ? 19.896 40.803 46.231 1.00 15.12 125 HIS A O 1
ATOM 985 N N . SER A 1 126 ? 21.196 42.604 45.864 1.00 13.75 126 SER A N 1
ATOM 986 C CA . SER A 1 126 ? 20.667 43.347 47.030 1.00 14.48 126 SER A CA 1
ATOM 987 C C . SER A 1 126 ? 19.212 43.779 46.871 1.00 13.32 126 SER A C 1
ATOM 988 O O . SER A 1 126 ? 18.555 44.139 47.846 1.00 20.36 126 SER A O 1
ATOM 991 N N . GLN A 1 127 ? 18.730 43.724 45.620 1.00 12.97 127 GLN A N 1
ATOM 992 C CA . GLN A 1 127 ? 17.365 44.094 45.245 1.00 12.99 127 GLN A CA 1
ATOM 993 C C . GLN A 1 127 ? 16.509 42.890 44.832 1.00 11.24 127 GLN A C 1
ATOM 994 O O . GLN A 1 127 ? 15.374 43.032 44.360 1.00 13.31 127 GLN A O 1
ATOM 1000 N N . ASP A 1 128 ? 17.020 41.671 45.015 1.00 12.30 128 ASP A N 1
ATOM 1001 C CA . ASP A 1 128 ? 16.343 40.460 44.586 1.00 10.38 128 ASP A CA 1
ATOM 1002 C C . ASP A 1 128 ? 16.066 40.488 43.090 1.00 11.23 128 ASP A C 1
ATOM 1003 O O . ASP A 1 128 ? 14.992 40.026 42.658 1.00 15.00 128 ASP A O 1
ATOM 1008 N N . CYS A 1 129 ? 17.073 40.934 42.339 1.00 11.70 129 CYS A N 1
ATOM 1009 C CA . CYS A 1 129 ? 16.986 40.979 40.876 1.00 10.97 129 CYS A CA 1
ATOM 1010 C C . CYS A 1 129 ? 17.968 39.993 40.282 1.00 10.86 129 CYS A C 1
ATOM 1011 O O . CYS A 1 129 ? 19.152 40.047 40.693 1.00 12.65 129 CYS A O 1
ATOM 1014 N N . SER A 1 130 ? 17.569 39.097 39.417 1.00 9.97 130 SER A N 1
ATOM 1015 C CA . SER A 1 130 ? 18.503 38.163 38.772 1.00 11.03 130 SER A CA 1
ATOM 1016 C C . SER A 1 130 ? 19.273 38.864 37.654 1.00 10.10 130 SER A C 1
ATOM 1017 O O . SER A 1 130 ? 18.793 39.844 37.081 1.00 11.90 130 SER A O 1
ATOM 1020 N N . VAL A 1 131 ? 20.453 38.305 37.384 1.00 9.81 131 VAL A N 1
ATOM 1021 C CA . VAL A 1 131 ? 21.378 38.890 36.441 1.00 9.91 131 VAL A CA 1
ATOM 1022 C C . VAL A 1 131 ? 21.926 37.899 35.433 1.00 10.07 131 VAL A C 1
ATOM 1023 O O . VAL A 1 131 ? 22.541 36.888 35.797 1.00 12.13 131 VAL A O 1
ATOM 1027 N N . GLU A 1 132 ? 21.727 38.237 34.155 1.00 10.88 132 GLU A N 1
ATOM 1028 C CA . GLU A 1 132 ? 22.317 37.609 32.979 1.00 11.20 132 GLU A CA 1
ATOM 1029 C C . GLU A 1 132 ? 23.487 38.433 32.470 1.00 10.16 132 GLU A C 1
ATOM 1030 O O . GLU A 1 132 ? 23.374 39.655 32.475 1.00 11.30 132 GLU A O 1
ATOM 1036 N N . ALA A 1 133 ? 24.531 37.758 32.048 1.00 11.48 133 ALA A N 1
ATOM 1037 C CA . ALA A 1 133 ? 25.619 38.486 31.363 1.00 11.42 133 ALA A CA 1
ATOM 1038 C C . ALA A 1 133 ? 26.047 37.663 30.154 1.00 11.79 133 ALA A C 1
ATOM 1039 O O . ALA A 1 133 ? 25.552 36.555 29.956 1.00 13.88 133 ALA A O 1
ATOM 1041 N N . GLU A 1 134 ? 26.945 38.220 29.361 1.00 13.71 134 GLU A N 1
ATOM 1042 C CA . GLU A 1 134 ? 27.382 37.583 28.125 1.00 12.31 134 GLU A CA 1
ATOM 1043 C C . GLU A 1 134 ? 28.899 37.545 28.026 1.00 12.44 134 GLU A C 1
ATOM 1044 O O . GLU A 1 134 ? 29.586 38.530 28.277 1.00 13.95 134 GLU A O 1
ATOM 1050 N N . LEU A 1 135 ? 29.433 36.414 27.630 1.00 14.26 135 LEU A N 1
ATOM 1051 C CA . LEU A 1 135 ? 30.821 36.212 27.289 1.00 14.55 135 LEU A CA 1
ATOM 1052 C C . LEU A 1 135 ? 30.878 35.676 25.875 1.00 16.86 135 LEU A C 1
ATOM 1053 O O . LEU A 1 135 ? 30.274 34.627 25.612 1.00 15.19 135 LEU A O 1
ATOM 1058 N N . GLY A 1 136 ? 31.585 36.440 25.023 1.00 15.16 136 GLY A N 1
ATOM 1059 C CA . GLY A 1 136 ? 31.620 36.113 23.594 1.00 15.20 136 GLY A CA 1
ATOM 1060 C C . GLY A 1 136 ? 30.663 37.029 22.861 1.00 15.47 136 GLY A C 1
ATOM 1061 O O . GLY A 1 136 ? 29.653 37.417 23.442 1.00 18.33 136 GLY A O 1
ATOM 1062 N N . ARG A 1 137 ? 30.960 37.376 21.627 1.00 20.17 137 ARG A N 1
ATOM 1063 C CA . ARG A 1 137 ? 30.161 38.305 20.854 1.00 18.68 137 ARG A CA 1
ATOM 1064 C C . ARG A 1 137 ? 29.273 37.545 19.870 1.00 16.97 137 ARG A C 1
ATOM 1065 O O . ARG A 1 137 ? 29.763 36.593 19.243 1.00 19.35 137 ARG A O 1
ATOM 1073 N N . LEU A 1 138 ? 28.028 38.000 19.755 1.00 17.93 138 LEU A N 1
ATOM 1074 C CA . LEU A 1 138 ? 27.150 37.397 18.769 1.00 18.75 138 LEU A CA 1
ATOM 1075 C C . LEU A 1 138 ? 27.523 37.722 17.344 1.00 20.14 138 LEU A C 1
ATOM 1076 O O . LEU A 1 138 ? 28.256 38.698 17.151 1.00 23.89 138 LEU A O 1
ATOM 1081 N N . GLY A 1 139 ? 27.023 36.900 16.409 1.00 22.89 139 GLY A N 1
ATOM 1082 C CA . GLY A 1 139 ? 27.205 37.021 14.990 1.00 26.83 139 GLY A CA 1
ATOM 1083 C C . GLY A 1 139 ? 27.511 35.791 14.156 1.00 43.31 139 GLY A C 1
ATOM 1084 O O . GLY A 1 139 ? 28.094 34.835 14.727 1.00 56.35 139 GLY A O 1
ATOM 1085 N N . SER A 1 151 ? 36.290 33.665 17.596 1.00 64.38 151 SER A N 1
ATOM 1086 C CA . SER A 1 151 ? 37.425 34.061 18.460 1.00 52.85 151 SER A CA 1
ATOM 1087 C C . SER A 1 151 ? 36.932 34.888 19.639 1.00 51.93 151 SER A C 1
ATOM 1088 O O . SER A 1 151 ? 36.760 34.410 20.765 1.00 47.57 151 SER A O 1
ATOM 1090 N N . ALA A 1 152 ? 36.625 36.143 19.394 1.00 48.20 152 ALA A N 1
ATOM 1091 C CA . ALA A 1 152 ? 35.854 37.121 20.119 1.00 40.83 152 ALA A CA 1
ATOM 1092 C C . ALA A 1 152 ? 34.399 36.690 19.982 1.00 36.44 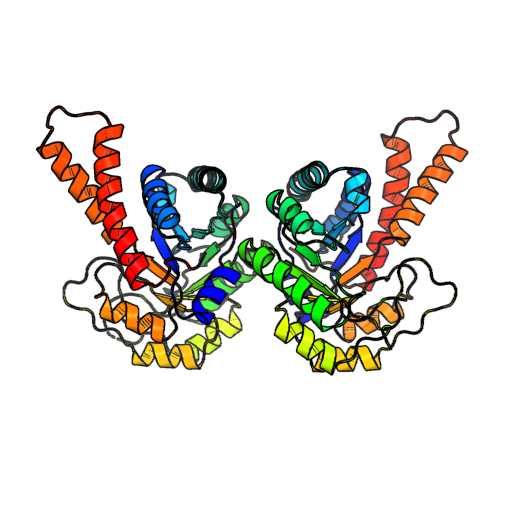152 ALA A C 1
ATOM 1093 O O . ALA A 1 152 ? 33.517 37.028 20.765 1.00 44.18 152 ALA A O 1
ATOM 1095 N N . PHE A 1 153 ? 34.236 35.904 18.926 1.00 33.57 153 PHE A N 1
ATOM 1096 C CA . PHE A 1 153 ? 32.964 35.427 18.425 1.00 35.73 153 PHE A CA 1
ATOM 1097 C C . PHE A 1 153 ? 32.578 34.006 18.820 1.00 34.32 153 PHE A C 1
ATOM 1098 O O . PHE A 1 153 ? 31.459 33.567 18.403 1.00 34.36 153 PHE A O 1
ATOM 1106 N N . LEU A 1 154 ? 33.385 33.275 19.580 1.00 25.75 154 LEU A N 1
ATOM 1107 C CA . LEU A 1 154 ? 32.842 32.059 20.183 1.00 22.00 154 LEU A CA 1
ATOM 1108 C C . LEU A 1 154 ? 33.266 31.983 21.637 1.00 19.02 154 LEU A C 1
ATOM 1109 O O . LEU A 1 154 ? 34.435 32.173 21.988 1.00 26.59 154 LEU A O 1
ATOM 1114 N N . THR A 1 155 ? 32.331 31.669 22.508 1.00 17.01 155 THR A N 1
ATOM 1115 C CA . THR A 1 155 ? 32.619 31.513 23.930 1.00 16.50 155 THR A CA 1
ATOM 1116 C C . THR A 1 155 ? 33.533 30.326 24.225 1.00 17.40 155 THR A C 1
ATOM 1117 O O . THR A 1 155 ? 33.258 29.198 23.816 1.00 18.59 155 THR A O 1
ATOM 1121 N N . ASP A 1 156 ? 34.610 30.555 24.948 1.00 17.67 156 ASP A N 1
ATOM 1122 C CA . ASP A 1 156 ? 35.537 29.524 25.397 1.00 17.25 156 ASP A CA 1
ATOM 1123 C C . ASP A 1 156 ? 35.029 28.881 26.682 1.00 18.17 156 ASP A C 1
ATOM 1124 O O . ASP A 1 156 ? 34.720 29.666 27.614 1.00 18.36 156 ASP A O 1
ATOM 1129 N N . PRO A 1 157 ? 34.901 27.567 26.721 1.00 17.89 157 PRO A N 1
ATOM 1130 C CA . PRO A 1 157 ? 34.351 26.903 27.925 1.00 18.85 157 PRO A CA 1
ATOM 1131 C C . PRO A 1 157 ? 35.066 27.281 29.222 1.00 18.97 157 PRO A C 1
ATOM 1132 O O . PRO A 1 157 ? 34.417 27.626 30.228 1.00 18.97 157 PRO A O 1
ATOM 1136 N N . GLN A 1 158 ? 36.403 27.216 29.284 1.00 19.04 158 GLN A N 1
ATOM 1137 C CA . GLN A 1 158 ? 37.093 27.517 30.558 1.00 18.07 158 GLN A CA 1
ATOM 1138 C C . GLN A 1 158 ? 37.003 29.011 30.896 1.00 18.65 158 GLN A C 1
ATOM 1139 O O . GLN A 1 158 ? 36.901 29.395 32.083 1.00 18.52 158 GLN A O 1
ATOM 1145 N N . GLU A 1 159 ? 37.012 29.865 29.867 1.00 18.48 159 GLU A N 1
ATOM 1146 C CA . GLU A 1 159 ? 36.790 31.277 30.134 1.00 17.49 159 GLU A CA 1
ATOM 1147 C C . GLU A 1 159 ? 35.386 31.491 30.706 1.00 14.85 159 GLU A C 1
ATOM 1148 O O . GLU A 1 159 ? 35.205 32.307 31.608 1.00 15.56 159 GLU A O 1
ATOM 1159 N N . ALA A 1 160 ? 34.392 30.777 30.186 1.00 15.42 160 ALA A N 1
ATOM 1160 C CA . ALA A 1 160 ? 33.054 30.977 30.696 1.00 13.32 160 ALA A CA 1
ATOM 1161 C C . ALA A 1 160 ? 32.972 30.500 32.129 1.00 15.37 160 ALA A C 1
ATOM 1162 O O . ALA A 1 160 ? 32.328 31.152 32.936 1.00 15.78 160 ALA A O 1
ATOM 1164 N N . LYS A 1 161 ? 33.633 29.418 32.508 1.00 16.54 161 LYS A N 1
ATOM 1165 C CA . LYS A 1 161 ? 33.680 28.979 33.909 1.00 15.38 161 LYS A CA 1
ATOM 1166 C C . LYS A 1 161 ? 34.248 30.091 34.788 1.00 16.94 161 LYS A C 1
ATOM 1167 O O . LYS A 1 161 ? 33.647 30.467 35.802 1.00 16.88 161 LYS A O 1
ATOM 1173 N N . ARG A 1 162 ? 35.394 30.632 34.428 1.00 16.48 162 ARG A N 1
ATOM 1174 C CA . ARG A 1 162 ? 36.036 31.689 35.237 1.00 15.17 162 ARG A CA 1
ATOM 1175 C C . ARG A 1 162 ? 35.196 32.953 35.348 1.00 13.72 162 ARG A C 1
ATOM 1176 O O . ARG A 1 162 ? 35.114 33.607 36.390 1.00 16.17 162 ARG A O 1
ATOM 1184 N N . PHE A 1 163 ? 34.568 33.323 34.220 1.00 15.15 163 PHE A N 1
ATOM 1185 C CA . PHE A 1 163 ? 33.721 34.494 34.128 1.00 14.03 163 PHE A CA 1
ATOM 1186 C C . PHE A 1 163 ? 32.587 34.392 35.133 1.00 14.02 163 PHE A C 1
ATOM 1187 O O . PHE A 1 163 ? 32.312 35.334 35.884 1.00 14.80 163 PHE A O 1
ATOM 1195 N N . VAL A 1 164 ? 31.929 33.239 35.159 1.00 13.05 164 VAL A N 1
ATOM 1196 C CA . VAL A 1 164 ? 30.838 33.063 36.106 1.00 14.13 164 VAL A CA 1
ATOM 1197 C C . VAL A 1 164 ? 31.359 33.075 37.541 1.00 15.34 164 VAL A C 1
ATOM 1198 O O . VAL A 1 164 ? 30.738 33.659 38.432 1.00 15.60 164 VAL A O 1
ATOM 1202 N N . GLU A 1 165 ? 32.501 32.450 37.773 1.00 15.87 165 GLU A N 1
ATOM 1203 C CA . GLU A 1 165 ? 33.080 32.457 39.113 1.00 16.35 165 GLU A CA 1
ATOM 1204 C C . GLU A 1 165 ? 33.409 33.862 39.588 1.00 15.02 165 GLU A C 1
ATOM 1205 O O . GLU A 1 165 ? 33.234 34.201 40.781 1.00 20.09 165 GLU A O 1
ATOM 1211 N N . LEU A 1 166 ? 33.922 34.737 38.729 1.00 15.77 166 LEU A N 1
ATOM 1212 C CA . LEU A 1 166 ? 34.324 36.054 39.187 1.00 15.93 166 LEU A CA 1
ATOM 1213 C C . LEU A 1 166 ? 33.172 37.035 39.318 1.00 16.30 166 LEU A C 1
ATOM 1214 O O . LEU A 1 166 ? 33.350 37.997 40.080 1.00 20.18 166 LEU A O 1
ATOM 1219 N N . THR A 1 167 ? 32.066 36.779 38.581 1.00 14.88 167 THR A N 1
ATOM 1220 C CA . THR A 1 167 ? 30.929 37.677 38.551 1.00 13.78 167 THR A CA 1
ATOM 1221 C C . THR A 1 167 ? 29.750 37.322 39.444 1.00 14.28 167 THR A C 1
ATOM 1222 O O . THR A 1 167 ? 29.047 38.248 39.913 1.00 16.49 167 THR A O 1
ATOM 1226 N N . GLY A 1 168 ? 29.488 36.041 39.670 1.00 14.02 168 GLY A N 1
ATOM 1227 C CA . GLY A 1 168 ? 28.343 35.591 40.403 1.00 14.33 168 GLY A CA 1
ATOM 1228 C C . GLY A 1 168 ? 27.018 35.765 39.691 1.00 13.36 168 GLY A C 1
ATOM 1229 O O . GLY A 1 168 ? 25.963 35.784 40.331 1.00 13.66 168 GLY A O 1
ATOM 1230 N N . VAL A 1 169 ? 26.960 35.841 38.381 1.00 13.31 169 VAL A N 1
ATOM 1231 C CA . VAL A 1 169 ? 25.772 35.978 37.583 1.00 11.35 169 VAL A CA 1
ATOM 1232 C C . VAL A 1 169 ? 24.845 34.774 37.774 1.00 12.50 169 VAL A C 1
ATOM 1233 O O . VAL A 1 169 ? 25.290 33.673 38.113 1.00 14.17 169 VAL A O 1
ATOM 1237 N N . ASP A 1 170 ? 23.546 34.986 37.565 1.00 12.39 170 ASP A N 1
ATOM 1238 C CA . ASP A 1 170 ? 22.574 33.905 37.629 1.00 11.44 170 ASP A CA 1
ATOM 1239 C C . ASP A 1 170 ? 22.421 33.101 36.329 1.00 10.50 170 ASP A C 1
ATOM 1240 O O . ASP A 1 170 ? 21.976 31.959 36.368 1.00 11.05 170 ASP A O 1
ATOM 1245 N N . SER A 1 171 ? 22.763 33.737 35.214 1.00 12.06 171 SER A N 1
ATOM 1246 C CA . SER A 1 171 ? 22.669 33.056 33.924 1.00 10.71 171 SER A CA 1
ATOM 1247 C C . SER A 1 171 ? 23.688 33.610 32.945 1.00 10.75 171 SER A C 1
ATOM 1248 O O . SER A 1 171 ? 24.181 34.736 33.156 1.00 11.60 171 SER A O 1
ATOM 1251 N N . LEU A 1 172 ? 24.000 32.852 31.907 1.00 11.03 172 LEU A N 1
ATOM 1252 C CA . LEU A 1 172 ? 25.077 33.246 31.016 1.00 11.29 172 LEU A CA 1
ATOM 1253 C C . LEU A 1 172 ? 24.626 33.088 29.584 1.00 10.95 172 LEU A C 1
ATOM 1254 O O . LEU A 1 172 ? 24.231 32.003 29.158 1.00 12.39 172 LEU A O 1
ATOM 1259 N N . ALA A 1 173 ? 24.679 34.151 28.821 1.00 12.35 173 ALA A N 1
ATOM 1260 C CA . ALA A 1 173 ? 24.498 34.195 27.383 1.00 11.86 173 ALA A CA 1
ATOM 1261 C C . ALA A 1 173 ? 25.815 33.787 26.700 1.00 13.29 173 ALA A C 1
ATOM 1262 O O . ALA A 1 173 ? 26.871 34.347 26.989 1.00 13.81 173 ALA A O 1
ATOM 1264 N N . VAL A 1 174 ? 25.733 32.829 25.791 1.00 12.73 174 VAL A N 1
ATOM 1265 C CA . VAL A 1 174 ? 26.869 32.315 25.076 1.00 13.42 174 VAL A CA 1
ATOM 1266 C C . VAL A 1 174 ? 26.776 32.611 23.588 1.00 12.85 174 VAL A C 1
ATOM 1267 O O . VAL A 1 174 ? 25.717 32.845 23.023 1.00 15.82 174 VAL A O 1
ATOM 1271 N N . ALA A 1 175 ? 27.962 32.602 22.979 1.00 13.42 175 ALA A N 1
ATOM 1272 C CA . ALA A 1 175 ? 28.178 32.808 21.567 1.00 14.06 175 ALA A CA 1
ATOM 1273 C C . ALA A 1 175 ? 28.611 31.499 20.911 1.00 14.28 175 ALA A C 1
ATOM 1274 O O . ALA A 1 175 ? 29.756 31.078 21.101 1.00 16.28 175 ALA A O 1
ATOM 1276 N N . ILE A 1 176 ? 27.664 30.889 20.194 1.00 16.31 176 ILE A N 1
ATOM 1277 C CA . ILE A 1 176 ? 27.917 29.599 19.536 1.00 16.50 176 ILE A CA 1
ATOM 1278 C C . ILE A 1 176 ? 27.443 29.578 18.100 1.00 16.74 176 ILE A C 1
ATOM 1279 O O . ILE A 1 176 ? 27.351 28.537 17.488 1.00 19.77 176 ILE A O 1
ATOM 1284 N N . GLY A 1 177 ? 27.173 30.756 17.562 1.00 17.26 177 GLY A N 1
ATOM 1285 C CA . GLY A 1 177 ? 26.882 30.862 16.129 1.00 19.64 177 GLY A CA 1
ATOM 1286 C C . GLY A 1 177 ? 25.611 31.632 15.836 1.00 18.11 177 GLY A C 1
ATOM 1287 O O . GLY A 1 177 ? 25.296 31.846 14.659 1.00 21.54 177 GLY A O 1
ATOM 1288 N N . THR A 1 178 ? 24.840 32.015 16.860 1.00 16.11 178 THR A N 1
ATOM 1289 C CA . THR A 1 178 ? 23.637 32.786 16.559 1.00 16.04 178 THR A CA 1
ATOM 1290 C C . THR A 1 178 ? 23.982 34.268 16.405 1.00 15.48 178 THR A C 1
ATOM 1291 O O . THR A 1 178 ? 25.066 34.723 16.770 1.00 17.67 178 THR A O 1
ATOM 1295 N N . ALA A 1 179 ? 23.007 34.959 15.833 1.00 15.56 179 ALA A N 1
ATOM 1296 C CA . ALA A 1 179 ? 23.062 36.363 15.524 1.00 16.15 179 ALA A CA 1
ATOM 1297 C C . ALA A 1 179 ? 21.653 36.985 15.633 1.00 14.03 179 ALA A C 1
ATOM 1298 O O . ALA A 1 179 ? 20.650 36.369 15.313 1.00 15.35 179 ALA A O 1
ATOM 1300 N N . HIS A 1 180 ? 21.592 38.230 16.079 1.00 15.21 180 HIS A N 1
ATOM 1301 C CA . HIS A 1 180 ? 20.355 38.993 16.058 1.00 15.07 180 HIS A CA 1
ATOM 1302 C C . HIS A 1 180 ? 19.908 39.201 14.624 1.00 15.56 180 HIS A C 1
ATOM 1303 O O . HIS A 1 180 ? 20.729 39.460 13.716 1.00 17.56 180 HIS A O 1
ATOM 1310 N N . GLY A 1 181 ? 18.601 39.117 14.433 1.00 15.06 181 GLY A N 1
ATOM 1311 C CA . GLY A 1 181 ? 17.994 39.320 13.128 1.00 16.98 181 GLY A CA 1
ATOM 1312 C C . GLY A 1 181 ? 17.901 38.058 12.312 1.00 18.16 181 GLY A C 1
ATOM 1313 O O . GLY A 1 181 ? 18.080 36.930 12.780 1.00 18.25 181 GLY A O 1
ATOM 1314 N N . LEU A 1 182 ? 17.572 38.302 11.033 1.00 18.40 182 LEU A N 1
ATOM 1315 C CA . LEU A 1 182 ? 17.513 37.219 10.057 1.00 17.97 182 LEU A CA 1
ATOM 1316 C C . LEU A 1 182 ? 18.915 36.825 9.597 1.00 18.37 182 LEU A C 1
ATOM 1317 O O . LEU A 1 182 ? 19.870 37.612 9.559 1.00 21.04 182 LEU A O 1
ATOM 1322 N N . TYR A 1 183 ? 19.032 35.559 9.241 1.00 19.29 183 TYR A N 1
ATOM 1323 C CA . TYR A 1 183 ? 20.247 35.047 8.680 1.00 19.44 183 TYR A CA 1
ATOM 1324 C C . TYR A 1 183 ? 20.172 34.948 7.152 1.00 22.37 183 TYR A C 1
ATOM 1325 O O . TYR A 1 183 ? 19.157 34.552 6.590 1.00 26.52 183 TYR A O 1
ATOM 1334 N N . SER A 1 184 ? 21.298 35.309 6.542 1.00 25.52 184 SER A N 1
ATOM 1335 C CA . SER A 1 184 ? 21.328 35.340 5.077 1.00 28.12 184 SER A CA 1
ATOM 1336 C C . SER A 1 184 ? 21.516 33.941 4.530 1.00 28.09 184 SER A C 1
ATOM 1337 O O . SER A 1 184 ? 21.208 33.638 3.376 1.00 35.27 184 SER A O 1
ATOM 1340 N N . LYS A 1 185 ? 22.042 33.070 5.363 1.00 31.08 185 LYS A N 1
ATOM 1341 C CA . LYS A 1 185 ? 22.331 31.666 5.072 1.00 31.94 185 LYS A CA 1
ATOM 1342 C C . LYS A 1 185 ? 22.075 30.908 6.382 1.00 27.23 185 LYS A C 1
ATOM 1343 O O . LYS A 1 185 ? 22.148 31.479 7.470 1.00 29.06 185 LYS A O 1
ATOM 1345 N N . THR A 1 186 ? 21.754 29.651 6.269 1.00 27.80 186 THR A N 1
ATOM 1346 C CA . THR A 1 186 ? 21.443 28.877 7.480 1.00 27.10 186 THR A CA 1
ATOM 1347 C C . THR A 1 186 ? 22.626 28.912 8.425 1.00 24.36 186 THR A C 1
ATOM 1348 O O . THR A 1 186 ? 23.758 28.665 8.010 1.00 27.12 186 THR A O 1
ATOM 1352 N N . PRO A 1 187 ? 22.407 29.281 9.677 1.00 25.52 187 PRO A N 1
ATOM 1353 C CA . PRO A 1 187 ? 23.553 29.378 10.578 1.00 24.66 187 PRO A CA 1
ATOM 1354 C C . PRO A 1 187 ? 24.076 27.990 10.942 1.00 25.01 187 PRO A C 1
ATOM 1355 O O . PRO A 1 187 ? 23.479 26.921 10.884 1.00 26.75 187 PRO A O 1
ATOM 1359 N N . LYS A 1 188 ? 25.330 28.104 11.322 1.00 24.16 188 LYS A N 1
ATOM 1360 C CA . LYS A 1 188 ? 26.111 26.994 11.782 1.00 24.68 188 LYS A CA 1
ATOM 1361 C C . LYS A 1 188 ? 26.182 27.104 13.298 1.00 25.36 188 LYS A C 1
ATOM 1362 O O . LYS A 1 188 ? 26.725 28.108 13.780 1.00 26.65 188 LYS A O 1
ATOM 1364 N N . ILE A 1 189 ? 25.609 26.153 14.011 1.00 22.52 189 ILE A N 1
ATOM 1365 C CA . ILE A 1 189 ? 25.644 26.255 15.470 1.00 20.83 189 ILE A CA 1
ATOM 1366 C C . ILE A 1 189 ? 26.679 25.295 16.025 1.00 20.72 189 ILE A C 1
ATOM 1367 O O . ILE A 1 189 ? 26.661 24.141 15.609 1.00 24.67 189 ILE A O 1
ATOM 1372 N N . ASP A 1 190 ? 27.520 25.807 16.933 1.00 20.05 190 ASP A N 1
ATOM 1373 C CA . ASP A 1 190 ? 28.579 24.961 17.442 1.00 19.09 190 ASP A CA 1
ATOM 1374 C C . ASP A 1 190 ? 28.076 24.178 18.656 1.00 18.17 190 ASP A C 1
ATOM 1375 O O . ASP A 1 190 ? 28.311 24.580 19.791 1.00 19.37 190 ASP A O 1
ATOM 1380 N N . PHE A 1 191 ? 27.402 23.061 18.361 1.00 18.67 191 PHE A N 1
ATOM 1381 C CA . PHE A 1 191 ? 26.825 22.199 19.408 1.00 18.84 191 PHE A CA 1
ATOM 1382 C C . PHE A 1 191 ? 27.904 21.601 20.293 1.00 18.23 191 PHE A C 1
ATOM 1383 O O . PHE A 1 191 ? 27.691 21.512 21.503 1.00 20.11 191 PHE A O 1
ATOM 1391 N N . GLN A 1 192 ? 29.048 21.175 19.736 1.00 20.42 192 GLN A N 1
ATOM 1392 C CA . GLN A 1 192 ? 30.114 20.654 20.580 1.00 20.31 192 GLN A CA 1
ATOM 1393 C C . GLN A 1 192 ? 30.613 21.707 21.568 1.00 20.82 192 GLN A C 1
ATOM 1394 O O . GLN A 1 192 ? 30.822 21.373 22.750 1.00 20.64 192 GLN A O 1
ATOM 1400 N N . ARG A 1 193 ? 30.829 22.963 21.139 1.00 18.79 193 ARG A N 1
ATOM 1401 C CA . ARG A 1 193 ? 31.245 23.998 22.093 1.00 18.96 193 ARG A CA 1
ATOM 1402 C C . ARG A 1 193 ? 30.197 24.200 23.170 1.00 17.05 193 ARG A C 1
ATOM 1403 O O . ARG A 1 193 ? 30.507 24.418 24.354 1.00 17.62 193 ARG A O 1
ATOM 1411 N N . LEU A 1 194 ? 28.919 24.181 22.806 1.00 15.87 194 LEU A N 1
ATOM 1412 C CA . LEU A 1 194 ? 27.829 24.345 23.758 1.00 15.47 194 LEU A CA 1
ATOM 1413 C C . LEU A 1 194 ? 27.937 23.256 24.817 1.00 15.41 194 LEU A C 1
ATOM 1414 O O . LEU A 1 194 ? 27.834 23.518 26.038 1.00 16.79 194 LEU A O 1
ATOM 1419 N N . ALA A 1 195 ? 28.145 22.014 24.386 1.00 17.09 195 ALA A N 1
ATOM 1420 C CA . ALA A 1 195 ? 28.230 20.856 25.276 1.00 17.02 195 ALA A CA 1
ATOM 1421 C C . ALA A 1 195 ? 29.407 21.011 26.223 1.00 19.06 195 ALA A C 1
ATOM 1422 O O . ALA A 1 195 ? 29.312 20.708 27.411 1.00 18.75 195 ALA A O 1
ATOM 1424 N N . GLU A 1 196 ? 30.488 21.525 25.664 1.00 18.54 196 GLU A N 1
ATOM 1425 C CA . GLU A 1 196 ? 31.667 21.770 26.504 1.00 17.65 196 GLU A CA 1
ATOM 1426 C C . GLU A 1 196 ? 31.454 22.867 27.558 1.00 15.42 196 GLU A C 1
ATOM 1427 O O . GLU A 1 196 ? 31.863 22.794 28.720 1.00 18.08 196 GLU A O 1
ATOM 1433 N N . ILE A 1 197 ? 30.793 23.951 27.184 1.00 16.25 197 ILE A N 1
ATOM 1434 C CA . ILE A 1 197 ? 30.428 24.993 28.137 1.00 15.26 197 ILE A CA 1
ATOM 1435 C C . ILE A 1 197 ? 29.549 24.450 29.247 1.00 15.74 197 ILE A C 1
ATOM 1436 O O . ILE A 1 197 ? 29.767 24.676 30.438 1.00 16.49 197 ILE A O 1
ATOM 1441 N N . ARG A 1 198 ? 28.553 23.667 28.862 1.00 15.95 198 ARG A N 1
ATOM 1442 C CA . ARG A 1 198 ? 27.610 23.123 29.843 1.00 16.47 198 ARG A CA 1
ATOM 1443 C C . ARG A 1 198 ? 28.315 22.201 30.833 1.00 17.42 198 ARG A C 1
ATOM 1444 O O . ARG A 1 198 ? 27.887 22.114 31.993 1.00 19.06 198 ARG A O 1
ATOM 1452 N N . GLU A 1 199 ? 29.369 21.509 30.395 1.00 18.47 199 GLU A N 1
ATOM 1453 C CA . GLU A 1 199 ? 30.110 20.601 31.290 1.00 18.19 199 GLU A CA 1
ATOM 1454 C C . GLU A 1 199 ? 30.796 21.342 32.414 1.00 17.34 199 GLU A C 1
ATOM 1455 O O . GLU A 1 199 ? 31.046 20.750 33.480 1.00 21.55 199 GLU A O 1
ATOM 1461 N N . VAL A 1 200 ? 31.106 22.622 32.192 1.00 15.97 200 VAL A N 1
ATOM 1462 C CA . VAL A 1 200 ? 31.930 23.321 33.199 1.00 17.57 200 VAL A CA 1
ATOM 1463 C C . VAL A 1 200 ? 31.238 24.561 33.759 1.00 15.82 200 VAL A C 1
ATOM 1464 O O . VAL A 1 200 ? 31.767 25.176 34.673 1.00 20.35 200 VAL A O 1
ATOM 1468 N N . VAL A 1 201 ? 30.086 24.938 33.225 1.00 16.29 201 VAL A N 1
ATOM 1469 C CA . VAL A 1 201 ? 29.252 26.035 33.721 1.00 15.28 201 VAL A CA 1
ATOM 1470 C C . VAL A 1 201 ? 27.954 25.492 34.297 1.00 16.37 201 VAL A C 1
ATOM 1471 O O . VAL A 1 201 ? 27.226 24.777 33.583 1.00 17.60 201 VAL A O 1
ATOM 1475 N N . ASP A 1 202 ? 27.691 25.824 35.569 1.00 15.41 202 ASP A N 1
ATOM 1476 C CA . ASP A 1 202 ? 26.487 25.284 36.149 1.00 17.60 202 ASP A CA 1
ATOM 1477 C C . ASP A 1 202 ? 25.283 26.200 36.068 1.00 14.84 202 ASP A C 1
ATOM 1478 O O . ASP A 1 202 ? 24.157 25.768 36.220 1.00 15.14 202 ASP A O 1
ATOM 1483 N N . VAL A 1 203 ? 25.469 27.481 35.806 1.00 14.58 203 VAL A N 1
ATOM 1484 C CA . VAL A 1 203 ? 24.333 28.371 35.787 1.00 14.53 203 VAL A CA 1
ATOM 1485 C C . VAL A 1 203 ? 23.600 28.204 34.453 1.00 13.55 203 VAL A C 1
ATOM 1486 O O . VAL A 1 203 ? 24.227 27.896 33.439 1.00 15.10 203 VAL A O 1
ATOM 1490 N N . PRO A 1 204 ? 22.291 28.444 34.487 1.00 13.49 204 PRO A N 1
ATOM 1491 C CA . PRO A 1 204 ? 21.495 28.392 33.256 1.00 12.26 204 PRO A CA 1
ATOM 1492 C C . PRO A 1 204 ? 22.109 29.197 32.107 1.00 11.44 204 PRO A C 1
ATOM 1493 O O . PRO A 1 204 ? 22.584 30.321 32.237 1.00 12.37 204 PRO A O 1
ATOM 1497 N N . LEU A 1 205 ? 22.114 28.569 30.925 1.00 11.47 205 LEU A N 1
ATOM 1498 C CA . LEU A 1 205 ? 22.582 29.149 29.685 1.00 11.22 205 LEU A CA 1
ATOM 1499 C C . LEU A 1 205 ? 21.439 29.777 28.843 1.00 11.72 205 LEU A C 1
ATOM 1500 O O . LEU A 1 205 ? 20.310 29.289 28.863 1.00 12.49 205 LEU A O 1
ATOM 1505 N N . VAL A 1 206 ? 21.783 30.848 28.139 1.00 11.36 206 VAL A N 1
ATOM 1506 C CA . VAL A 1 206 ? 20.875 31.684 27.379 1.00 10.18 206 VAL A CA 1
ATOM 1507 C C . VAL A 1 206 ? 21.287 31.755 25.910 1.00 11.10 206 VAL A C 1
ATOM 1508 O O . VAL A 1 206 ? 22.451 31.975 25.625 1.00 12.77 206 VAL A O 1
ATOM 1512 N N . LEU A 1 207 ? 20.314 31.571 25.033 1.00 12.20 207 LEU A N 1
ATOM 1513 C CA . LEU A 1 207 ? 20.517 31.607 23.587 1.00 11.44 207 LEU A CA 1
ATOM 1514 C C . LEU A 1 207 ? 19.880 32.842 22.976 1.00 12.05 207 LEU A C 1
ATOM 1515 O O . LEU A 1 207 ? 18.644 32.917 22.879 1.00 13.88 207 LEU A O 1
ATOM 1520 N N . HIS A 1 208 ? 20.679 33.798 22.563 1.00 11.68 208 HIS A N 1
ATOM 1521 C CA . HIS A 1 208 ? 20.275 35.005 21.834 1.00 11.92 208 HIS A CA 1
ATOM 1522 C C . HIS A 1 208 ? 20.136 34.717 20.353 1.00 11.28 208 HIS A C 1
ATOM 1523 O O . HIS A 1 208 ? 20.656 33.715 19.876 1.00 13.35 208 HIS A O 1
ATOM 1530 N N . GLY A 1 209 ? 19.450 35.617 19.658 1.00 11.95 209 GLY A N 1
ATOM 1531 C CA . GLY A 1 209 ? 19.438 35.559 18.215 1.00 12.69 209 GLY A CA 1
ATOM 1532 C C . GLY A 1 209 ? 18.649 34.417 17.642 1.00 13.23 209 GLY A C 1
ATOM 1533 O O . GLY A 1 209 ? 18.900 33.963 16.521 1.00 13.74 209 GLY A O 1
ATOM 1534 N N . ALA A 1 210 ? 17.653 33.922 18.359 1.00 13.05 210 ALA A N 1
ATOM 1535 C CA . ALA A 1 210 ? 16.939 32.690 17.932 1.00 13.17 210 ALA A CA 1
ATOM 1536 C C . ALA A 1 210 ? 15.927 32.865 16.793 1.00 12.88 210 ALA A C 1
ATOM 1537 O O . ALA A 1 210 ? 15.517 31.858 16.214 1.00 14.90 210 ALA A O 1
ATOM 1539 N N . SER A 1 211 ? 15.539 34.105 16.478 1.00 13.49 211 SER A N 1
ATOM 1540 C CA . SER A 1 211 ? 14.712 34.298 15.304 1.00 14.02 211 SER A CA 1
ATOM 1541 C C . SER A 1 211 ? 15.445 33.738 14.094 1.00 13.58 211 SER A C 1
ATOM 1542 O O . SER A 1 211 ? 16.649 34.003 13.948 1.00 15.05 211 SER A O 1
ATOM 1545 N N . ASP A 1 212 ? 14.706 32.981 13.294 1.00 15.97 212 ASP A N 1
ATOM 1546 C CA . ASP A 1 212 ? 15.158 32.420 12.022 1.00 17.32 212 ASP A CA 1
ATOM 1547 C C . ASP A 1 212 ? 16.194 31.334 12.220 1.00 17.17 212 ASP A C 1
ATOM 1548 O O . ASP A 1 212 ? 16.830 30.956 11.243 1.00 19.14 212 ASP A O 1
ATOM 1553 N N . VAL A 1 213 ? 16.401 30.791 13.417 1.00 16.12 213 VAL A N 1
ATOM 1554 C CA . VAL A 1 213 ? 17.217 29.578 13.582 1.00 16.95 213 VAL A CA 1
ATOM 1555 C C . VAL A 1 213 ? 16.332 28.370 13.363 1.00 17.41 213 VAL A C 1
ATOM 1556 O O . VAL A 1 213 ? 15.231 28.360 13.981 1.00 19.91 213 VAL A O 1
ATOM 1560 N N . PRO A 1 214 ? 16.679 27.370 12.553 1.00 18.77 214 PRO A N 1
ATOM 1561 C CA . PRO A 1 214 ? 15.835 26.167 12.386 1.00 18.72 214 PRO A CA 1
ATOM 1562 C C . PRO A 1 214 ? 15.408 25.553 13.715 1.00 17.61 214 PRO A C 1
ATOM 1563 O O . PRO A 1 214 ? 16.242 25.459 14.613 1.00 17.65 214 PRO A O 1
ATOM 1567 N N . ASP A 1 215 ? 14.137 25.164 13.826 1.00 18.08 215 ASP A N 1
ATOM 1568 C CA . ASP A 1 215 ? 13.664 24.564 15.057 1.00 18.18 215 ASP A CA 1
ATOM 1569 C C . ASP A 1 215 ? 14.530 23.387 15.514 1.00 17.96 215 ASP A C 1
ATOM 1570 O O . ASP A 1 215 ? 14.753 23.250 16.727 1.00 18.46 215 ASP A O 1
ATOM 1575 N N . GLU A 1 216 ? 14.980 22.554 14.577 1.00 18.44 216 GLU A N 1
ATOM 1576 C CA . GLU A 1 216 ? 15.745 21.392 15.050 1.00 19.19 216 GLU A CA 1
ATOM 1577 C C . GLU A 1 216 ? 17.023 21.835 15.758 1.00 20.06 216 GLU A C 1
ATOM 1578 O O . GLU A 1 216 ? 17.470 21.156 16.696 1.00 18.83 216 GLU A O 1
ATOM 1584 N N . PHE A 1 217 ? 17.653 22.929 15.359 1.00 17.55 217 PHE A N 1
ATOM 1585 C CA . PHE A 1 217 ? 18.874 23.410 15.998 1.00 17.93 217 PHE A CA 1
ATOM 1586 C C . PHE A 1 217 ? 18.552 23.967 17.390 1.00 17.39 217 PHE A C 1
ATOM 1587 O O . PHE A 1 217 ? 19.282 23.677 18.337 1.00 17.25 217 PHE A O 1
ATOM 1595 N N . VAL A 1 218 ? 17.484 24.745 17.494 1.00 16.54 218 VAL A N 1
ATOM 1596 C CA . VAL A 1 218 ? 17.136 25.226 18.846 1.00 15.49 218 VAL A CA 1
ATOM 1597 C C . VAL A 1 218 ? 16.832 24.087 19.808 1.00 14.35 218 VAL A C 1
ATOM 1598 O O . VAL A 1 218 ? 17.275 24.035 20.969 1.00 15.92 218 VAL A O 1
ATOM 1602 N N . ARG A 1 219 ? 16.031 23.100 19.307 1.00 16.70 219 ARG A N 1
ATOM 1603 C CA . ARG A 1 219 ? 15.733 21.918 20.123 1.00 16.42 219 ARG A CA 1
ATOM 1604 C C . ARG A 1 219 ? 17.036 21.258 20.598 1.00 15.00 219 ARG A C 1
ATOM 1605 O O . ARG A 1 219 ? 17.168 20.891 21.765 1.00 18.43 219 ARG A O 1
ATOM 1613 N N . ARG A 1 220 ? 17.996 21.099 19.708 1.00 16.12 220 ARG A N 1
ATOM 1614 C CA . ARG A 1 220 ? 19.256 20.473 20.137 1.00 16.50 220 ARG A CA 1
ATOM 1615 C C . ARG A 1 220 ? 19.967 21.315 21.181 1.00 16.54 220 ARG A C 1
ATOM 1616 O O . ARG A 1 220 ? 20.512 20.711 22.128 1.00 19.34 220 ARG A O 1
ATOM 1624 N N . THR A 1 221 ? 19.949 22.675 21.041 1.00 15.78 221 THR A N 1
ATOM 1625 C CA . THR A 1 221 ? 20.631 23.499 22.035 1.00 14.92 221 THR A CA 1
ATOM 1626 C C . THR A 1 221 ? 19.972 23.346 23.400 1.00 14.71 221 THR A C 1
ATOM 1627 O O . THR A 1 221 ? 20.720 23.411 24.389 1.00 15.93 221 THR A O 1
ATOM 1631 N N . ILE A 1 222 ? 18.680 23.157 23.476 1.00 15.78 222 ILE A N 1
ATOM 1632 C CA . ILE A 1 222 ? 18.012 22.911 24.768 1.00 15.62 222 ILE A CA 1
ATOM 1633 C C . ILE A 1 222 ? 18.381 21.555 25.312 1.00 16.33 222 ILE A C 1
ATOM 1634 O O . ILE A 1 222 ? 18.599 21.446 26.511 1.00 17.23 222 ILE A O 1
ATOM 1639 N N . GLU A 1 223 ? 18.502 20.516 24.488 1.00 16.55 223 GLU A N 1
ATOM 1640 C CA . GLU A 1 223 ? 19.011 19.254 25.012 1.00 18.43 223 GLU A CA 1
ATOM 1641 C C . GLU A 1 223 ? 20.391 19.342 25.632 1.00 18.61 223 GLU A C 1
ATOM 1642 O O . GLU A 1 223 ? 20.790 18.585 26.516 1.00 21.40 223 GLU A O 1
ATOM 1648 N N . LEU A 1 224 ? 21.186 20.279 25.113 1.00 17.37 224 LEU A N 1
ATOM 1649 C CA . LEU A 1 224 ? 22.548 20.450 25.545 1.00 18.30 224 LEU A CA 1
ATOM 1650 C C . LEU A 1 224 ? 22.727 21.548 26.586 1.00 20.46 224 LEU A C 1
ATOM 1651 O O . LEU A 1 224 ? 23.847 21.879 26.944 1.00 23.50 224 LEU A O 1
ATOM 1656 N N . GLY A 1 225 ? 21.654 22.157 27.110 1.00 18.73 225 GLY A N 1
ATOM 1657 C CA . GLY A 1 225 ? 21.697 23.047 28.219 1.00 18.63 225 GLY A CA 1
ATOM 1658 C C . GLY A 1 225 ? 21.133 24.431 28.135 1.00 17.03 225 GLY A C 1
ATOM 1659 O O . GLY A 1 225 ? 21.172 25.190 29.126 1.00 15.69 225 GLY A O 1
ATOM 1660 N N . VAL A 1 226 ? 20.598 24.835 26.998 1.00 15.08 226 VAL A N 1
ATOM 1661 C CA . VAL A 1 226 ? 19.966 26.134 26.901 1.00 12.98 226 VAL A CA 1
ATOM 1662 C C . VAL A 1 226 ? 18.651 26.128 27.662 1.00 13.58 226 VAL A C 1
ATOM 1663 O O . VAL A 1 226 ? 17.877 25.190 27.517 1.00 13.33 226 VAL A O 1
ATOM 1667 N N . THR A 1 227 ? 18.468 27.189 28.461 1.00 12.12 227 THR A N 1
ATOM 1668 C CA . THR A 1 227 ? 17.356 27.319 29.357 1.00 11.23 227 THR A CA 1
ATOM 1669 C C . THR A 1 227 ? 16.448 28.524 29.033 1.00 10.06 227 THR A C 1
ATOM 1670 O O . THR A 1 227 ? 15.368 28.650 29.645 1.00 11.33 227 THR A O 1
ATOM 1674 N N . LYS A 1 228 ? 16.891 29.378 28.098 1.00 11.35 228 LYS A N 1
ATOM 1675 C CA . LYS A 1 228 ? 16.219 30.631 27.805 1.00 10.49 228 LYS A CA 1
ATOM 1676 C C . LYS A 1 228 ? 16.470 30.931 26.347 1.00 9.63 228 LYS A C 1
ATOM 1677 O O . LYS A 1 228 ? 17.669 30.911 25.989 1.00 12.38 228 LYS A O 1
ATOM 1683 N N . VAL A 1 229 ? 15.421 31.161 25.581 1.00 10.48 229 VAL A N 1
ATOM 1684 C CA . VAL A 1 229 ? 15.568 31.369 24.129 1.00 11.08 229 VAL A CA 1
ATOM 1685 C C . VAL A 1 229 ? 14.995 32.708 23.766 1.00 10.49 229 VAL A C 1
ATOM 1686 O O . VAL A 1 229 ? 13.798 32.934 23.983 1.00 11.13 229 VAL A O 1
ATOM 1690 N N . ASN A 1 230 ? 15.812 33.603 23.224 1.00 11.09 230 ASN A N 1
ATOM 1691 C CA . ASN A 1 230 ? 15.376 34.991 22.996 1.00 11.41 230 ASN A CA 1
ATOM 1692 C C . ASN A 1 230 ? 14.877 35.212 21.584 1.00 11.21 230 ASN A C 1
ATOM 1693 O O . ASN A 1 230 ? 15.616 34.884 20.655 1.00 11.66 230 ASN A O 1
ATOM 1698 N N . VAL A 1 231 ? 13.683 35.755 21.441 1.00 12.18 231 VAL A N 1
ATOM 1699 C CA . VAL A 1 231 ? 13.081 35.978 20.163 1.00 11.81 231 VAL A CA 1
ATOM 1700 C C . VAL A 1 231 ? 12.495 37.403 20.125 1.00 11.29 231 VAL A C 1
ATOM 1701 O O . VAL A 1 231 ? 11.665 37.744 20.978 1.00 12.42 231 VAL A O 1
ATOM 1705 N N . ALA A 1 232 ? 12.953 38.177 19.136 1.00 11.17 232 ALA A N 1
ATOM 1706 C CA . ALA A 1 232 ? 12.513 39.541 18.926 1.00 11.15 232 ALA A CA 1
ATOM 1707 C C . ALA A 1 232 ? 12.064 39.792 17.480 1.00 11.21 232 ALA A C 1
ATOM 1708 O O . ALA A 1 232 ? 10.928 40.188 17.247 1.00 13.84 232 ALA A O 1
ATOM 1710 N N . THR A 1 233 ? 12.969 39.553 16.563 1.00 12.03 233 THR A N 1
ATOM 1711 C CA . THR A 1 233 ? 12.737 39.891 15.164 1.00 11.88 233 THR A CA 1
ATOM 1712 C C . THR A 1 233 ? 11.501 39.243 14.585 1.00 12.78 233 THR A C 1
ATOM 1713 O O . THR A 1 233 ? 10.694 39.933 13.925 1.00 13.76 233 THR A O 1
ATOM 1717 N N . GLU A 1 234 ? 11.307 37.953 14.781 1.00 12.74 234 GLU A N 1
ATOM 1718 C CA . GLU A 1 234 ? 10.148 37.252 14.160 1.00 12.55 234 GLU A CA 1
ATOM 1719 C C . GLU A 1 234 ? 8.820 37.838 14.637 1.00 10.24 234 GLU A C 1
ATOM 1720 O O . GLU A 1 234 ? 7.850 37.855 13.877 1.00 13.36 234 GLU A O 1
ATOM 1726 N N . LEU A 1 235 ? 8.764 38.306 15.896 1.00 10.88 235 LEU A N 1
ATOM 1727 C CA . LEU A 1 235 ? 7.555 38.890 16.438 1.00 10.47 235 LEU A CA 1
ATOM 1728 C C . LEU A 1 235 ? 7.160 40.162 15.681 1.00 11.29 235 LEU A C 1
ATOM 1729 O O . LEU A 1 235 ? 5.997 40.349 15.307 1.00 12.62 235 LEU A O 1
ATOM 1734 N N . LYS A 1 236 ? 8.152 41.032 15.451 1.00 12.02 236 LYS A N 1
ATOM 1735 C CA . LYS A 1 236 ? 7.967 42.332 14.808 1.00 12.22 236 LYS A CA 1
ATOM 1736 C C . LYS A 1 236 ? 7.593 42.135 13.356 1.00 10.53 236 LYS A C 1
ATOM 1737 O O . LYS A 1 236 ? 6.692 42.802 12.809 1.00 12.79 236 LYS A O 1
ATOM 1743 N N . ILE A 1 237 ? 8.275 41.210 12.697 1.00 11.23 237 ILE A N 1
ATOM 1744 C CA . ILE A 1 237 ? 7.966 40.973 11.260 1.00 12.07 237 ILE A CA 1
ATOM 1745 C C . ILE A 1 237 ? 6.510 40.545 11.094 1.00 12.80 237 ILE A C 1
ATOM 1746 O O . ILE A 1 237 ? 5.795 41.040 10.231 1.00 13.05 237 ILE A O 1
ATOM 1751 N N . ALA A 1 238 ? 6.050 39.622 11.969 1.00 12.16 238 ALA A N 1
ATOM 1752 C CA . ALA A 1 238 ? 4.682 39.115 11.921 1.00 11.37 238 ALA A CA 1
ATOM 1753 C C . ALA A 1 238 ? 3.667 40.220 12.217 1.00 11.06 238 ALA A C 1
ATOM 1754 O O . ALA A 1 238 ? 2.684 40.405 11.504 1.00 13.35 238 ALA A O 1
ATOM 1756 N N . PHE A 1 239 ? 3.859 40.945 13.309 1.00 11.35 239 PHE A N 1
ATOM 1757 C CA . PHE A 1 239 ? 2.950 41.977 13.733 1.00 11.10 239 PHE A CA 1
ATOM 1758 C C . PHE A 1 239 ? 2.813 42.997 12.626 1.00 12.56 239 PHE A C 1
ATOM 1759 O O . PHE A 1 239 ? 1.704 43.330 12.191 1.00 12.09 239 PHE A O 1
ATOM 1767 N N . ALA A 1 240 ? 3.935 43.570 12.239 1.00 12.84 240 ALA A N 1
ATOM 1768 C CA . ALA A 1 240 ? 3.981 44.642 11.283 1.00 11.34 240 ALA A CA 1
ATOM 1769 C C . ALA A 1 240 ? 3.434 44.185 9.939 1.00 12.54 240 ALA A C 1
ATOM 1770 O O . ALA A 1 240 ? 2.714 44.947 9.273 1.00 13.61 240 ALA A O 1
ATOM 1772 N N . GLY A 1 241 ? 3.792 42.980 9.525 1.00 13.27 241 GLY A N 1
ATOM 1773 C CA . GLY A 1 241 ? 3.325 42.478 8.237 1.00 13.08 241 GLY A CA 1
ATOM 1774 C C . GLY A 1 241 ? 1.809 42.472 8.152 1.00 11.49 241 GLY A C 1
ATOM 1775 O O . GLY A 1 241 ? 1.193 42.764 7.132 1.00 12.97 241 GLY A O 1
ATOM 1776 N N . ALA A 1 242 ? 1.168 42.104 9.275 1.00 12.69 242 ALA A N 1
ATOM 1777 C CA . ALA A 1 242 ? -0.283 42.038 9.321 1.00 11.82 242 ALA A CA 1
ATOM 1778 C C . ALA A 1 242 ? -0.901 43.436 9.330 1.00 10.84 242 ALA A C 1
ATOM 1779 O O . ALA A 1 242 ? -1.918 43.669 8.664 1.00 13.06 242 ALA A O 1
ATOM 1781 N N . VAL A 1 243 ? -0.304 44.380 10.067 1.00 11.62 243 VAL A N 1
ATOM 1782 C CA . VAL A 1 243 ? -0.805 45.755 10.085 1.00 11.47 243 VAL A CA 1
ATOM 1783 C C . VAL A 1 243 ? -0.670 46.374 8.708 1.00 11.32 243 VAL A C 1
ATOM 1784 O O . VAL A 1 243 ? -1.575 47.037 8.217 1.00 11.78 243 VAL A O 1
ATOM 1788 N N . LYS A 1 244 ? 0.464 46.147 8.069 1.00 11.37 244 LYS A N 1
ATOM 1789 C CA . LYS A 1 244 ? 0.687 46.643 6.700 1.00 10.72 244 LYS A CA 1
ATOM 1790 C C . LYS A 1 244 ? -0.395 46.141 5.783 1.00 10.62 244 LYS A C 1
ATOM 1791 O O . LYS A 1 244 ? -0.997 46.917 5.002 1.00 12.11 244 LYS A O 1
ATOM 1797 N N . ALA A 1 245 ? -0.700 44.847 5.867 1.00 11.97 245 ALA A N 1
ATOM 1798 C CA . ALA A 1 245 ? -1.729 44.271 4.970 1.00 11.94 245 ALA A CA 1
ATOM 1799 C C . ALA A 1 245 ? -3.084 44.883 5.235 1.00 12.62 245 ALA A C 1
ATOM 1800 O O . ALA A 1 245 ? -3.864 45.154 4.336 1.00 14.13 245 ALA A O 1
ATOM 1802 N N . TRP A 1 246 ? -3.350 45.088 6.520 1.00 11.97 246 TRP A N 1
ATOM 1803 C CA . TRP A 1 246 ? -4.648 45.667 6.887 1.00 11.82 246 TRP A CA 1
ATOM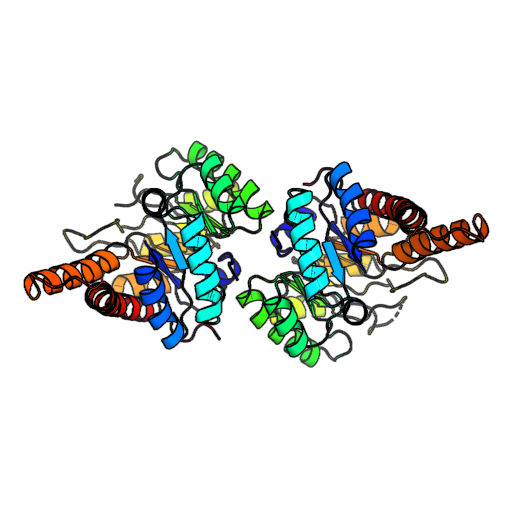 1804 C C . TRP A 1 246 ? -4.803 47.074 6.315 1.00 11.91 246 TRP A C 1
ATOM 1805 O O . TRP A 1 246 ? -5.874 47.396 5.774 1.00 12.59 246 TRP A O 1
ATOM 1816 N N . PHE A 1 247 ? -3.792 47.953 6.398 1.00 11.74 247 PHE A N 1
ATOM 1817 C CA . PHE A 1 247 ? -3.911 49.294 5.840 1.00 11.03 247 PHE A CA 1
ATOM 1818 C C . PHE A 1 247 ? -4.004 49.253 4.327 1.00 11.61 247 PHE A C 1
ATOM 1819 O O . PHE A 1 247 ? -4.727 50.065 3.740 1.00 11.74 247 PHE A O 1
ATOM 1827 N N . ALA A 1 248 ? -3.310 48.337 3.675 1.00 11.29 248 ALA A N 1
ATOM 1828 C CA . ALA A 1 248 ? -3.441 48.197 2.236 1.00 11.19 248 ALA A CA 1
ATOM 1829 C C . ALA A 1 248 ? -4.875 47.906 1.850 1.00 12.49 248 ALA A C 1
ATOM 1830 O O . ALA A 1 248 ? -5.390 48.460 0.869 1.00 12.50 248 ALA A O 1
ATOM 1832 N N . GLU A 1 249 ? -5.554 47.035 2.576 1.00 11.73 249 GLU A N 1
ATOM 1833 C CA . GLU A 1 249 ? -6.916 46.639 2.248 1.00 12.49 249 GLU A CA 1
ATOM 1834 C C . GLU A 1 249 ? -7.974 47.602 2.797 1.00 11.74 249 GLU A C 1
ATOM 1835 O O . GLU A 1 249 ? -9.111 47.564 2.314 1.00 13.58 249 GLU A O 1
ATOM 1841 N N . ASN A 1 250 ? -7.582 48.435 3.740 1.00 12.17 250 ASN A N 1
ATOM 1842 C CA . ASN A 1 250 ? -8.494 49.344 4.423 1.00 12.06 250 ASN A CA 1
ATOM 1843 C C . ASN A 1 250 ? -7.951 50.774 4.418 1.00 12.52 250 ASN A C 1
ATOM 1844 O O . ASN A 1 250 ? -7.574 51.294 5.464 1.00 12.85 250 ASN A O 1
ATOM 1849 N N . PRO A 1 251 ? -7.861 51.405 3.246 1.00 12.09 251 PRO A N 1
ATOM 1850 C CA . PRO A 1 251 ? -7.237 52.727 3.171 1.00 12.81 251 PRO A CA 1
ATOM 1851 C C . PRO A 1 251 ? -7.893 53.784 4.045 1.00 13.28 251 PRO A C 1
ATOM 1852 O O . PRO A 1 251 ? -7.213 54.737 4.455 1.00 16.83 251 PRO A O 1
ATOM 1856 N N . GLN A 1 252 ? -9.170 53.685 4.359 1.00 12.87 252 GLN A N 1
ATOM 1857 C CA . GLN A 1 252 ? -9.867 54.626 5.200 1.00 15.10 252 GLN A CA 1
ATOM 1858 C C . GLN A 1 252 ? -10.017 54.072 6.620 1.00 14.79 252 GLN A C 1
ATOM 1859 O O . GLN A 1 252 ? -10.603 54.725 7.514 1.00 15.75 252 GLN A O 1
ATOM 1865 N N . GLY A 1 253 ? -9.513 52.885 6.882 1.00 13.97 253 GLY A N 1
ATOM 1866 C CA . GLY A 1 253 ? -9.630 52.319 8.219 1.00 13.70 253 GLY A CA 1
ATOM 1867 C C . GLY A 1 253 ? -8.786 53.078 9.236 1.00 12.53 253 GLY A C 1
ATOM 1868 O O . GLY A 1 253 ? -7.714 53.602 8.924 1.00 14.18 253 GLY A O 1
ATOM 1869 N N . ASN A 1 254 ? -9.301 53.098 10.484 1.00 12.52 254 ASN A N 1
ATOM 1870 C CA . ASN A 1 254 ? -8.548 53.877 11.468 1.00 12.43 254 ASN A CA 1
ATOM 1871 C C . ASN A 1 254 ? -8.678 53.405 12.904 1.00 13.37 254 ASN A C 1
ATOM 1872 O O . ASN A 1 254 ? -8.098 54.045 13.777 1.00 13.75 254 ASN A O 1
ATOM 1877 N N . ASP A 1 255 ? -9.373 52.313 13.186 1.00 14.42 255 ASP A N 1
ATOM 1878 C CA . ASP A 1 255 ? -9.595 51.937 14.586 1.00 15.10 255 ASP A CA 1
ATOM 1879 C C . ASP A 1 255 ? -8.562 50.939 15.071 1.00 14.82 255 ASP A C 1
ATOM 1880 O O . ASP A 1 255 ? -8.503 49.833 14.552 1.00 15.35 255 ASP A O 1
ATOM 1885 N N . PRO A 1 256 ? -7.754 51.289 16.036 1.00 15.65 256 PRO A N 1
ATOM 1886 C CA . PRO A 1 256 ? -6.733 50.374 16.525 1.00 16.56 256 PRO A CA 1
ATOM 1887 C C . PRO A 1 256 ? -7.322 49.058 17.027 1.00 15.39 256 PRO A C 1
ATOM 1888 O O . PRO A 1 256 ? -6.636 48.021 17.034 1.00 17.43 256 PRO A O 1
ATOM 1892 N N . ARG A 1 257 ? -8.563 48.990 17.483 1.00 16.92 257 ARG A N 1
ATOM 1893 C CA . ARG A 1 257 ? -9.156 47.732 17.915 1.00 16.65 257 ARG A CA 1
ATOM 1894 C C . ARG A 1 257 ? -9.103 46.700 16.785 1.00 15.65 257 ARG A C 1
ATOM 1895 O O . ARG A 1 257 ? -9.034 45.501 17.038 1.00 19.19 257 ARG A O 1
ATOM 1897 N N . TYR A 1 258 ? -9.154 47.186 15.525 1.00 15.93 258 TYR A N 1
ATOM 1898 C CA . TYR A 1 258 ? -9.109 46.288 14.362 1.00 14.27 258 TYR A CA 1
ATOM 1899 C C . TYR A 1 258 ? -7.677 46.048 13.889 1.00 13.40 258 TYR A C 1
ATOM 1900 O O . TYR A 1 258 ? -7.222 44.912 13.850 1.00 15.74 258 TYR A O 1
ATOM 1909 N N . TYR A 1 259 ? -6.948 47.113 13.551 1.00 13.54 259 TYR A N 1
ATOM 1910 C CA . TYR A 1 259 ? -5.623 46.892 12.974 1.00 11.46 259 TYR A CA 1
ATOM 1911 C C . TYR A 1 259 ? -4.623 46.365 13.990 1.00 11.44 259 TYR A C 1
ATOM 1912 O O . TYR A 1 259 ? -3.796 45.526 13.592 1.00 13.00 259 TYR A O 1
ATOM 1921 N N . MET A 1 260 ? -4.658 46.769 15.239 1.00 12.17 260 MET A N 1
ATOM 1922 C CA . MET A 1 260 ? -3.688 46.224 16.185 1.00 12.13 260 MET A CA 1
ATOM 1923 C C . MET A 1 260 ? -4.025 44.762 16.472 1.00 11.77 260 MET A C 1
ATOM 1924 O O . MET A 1 260 ? -3.095 43.976 16.686 1.00 13.62 260 MET A O 1
ATOM 1929 N N . ARG A 1 261 ? -5.294 44.357 16.447 1.00 13.46 261 ARG A N 1
ATOM 1930 C CA . ARG A 1 261 ? -5.654 42.969 16.676 1.00 13.95 261 ARG A CA 1
ATOM 1931 C C . ARG A 1 261 ? -5.153 42.050 15.566 1.00 13.43 261 ARG A C 1
ATOM 1932 O O . ARG A 1 261 ? -4.712 40.920 15.847 1.00 13.10 261 ARG A O 1
ATOM 1940 N N . VAL A 1 262 ? -5.188 42.519 14.303 1.00 13.36 262 VAL A N 1
ATOM 1941 C CA . VAL A 1 262 ? -4.640 41.646 13.271 1.00 14.92 262 VAL A CA 1
ATOM 1942 C C . VAL A 1 262 ? -3.129 41.500 13.483 1.00 13.74 262 VAL A C 1
ATOM 1943 O O . VAL A 1 262 ? -2.585 40.408 13.263 1.00 12.97 262 VAL A O 1
ATOM 1947 N N . GLY A 1 263 ? -2.426 42.530 13.954 1.00 13.30 263 GLY A N 1
ATOM 1948 C CA . GLY A 1 263 ? -1.012 42.407 14.272 1.00 12.56 263 GLY A CA 1
ATOM 1949 C C . GLY A 1 263 ? -0.820 41.398 15.391 1.00 11.27 263 GLY A C 1
ATOM 1950 O O . GLY A 1 263 ? 0.014 40.505 15.332 1.00 11.66 263 GLY A O 1
ATOM 1951 N N . MET A 1 264 ? -1.591 41.532 16.464 1.00 11.13 264 MET A N 1
ATOM 1952 C CA . MET A 1 264 ? -1.533 40.620 17.598 1.00 10.69 264 MET A CA 1
ATOM 1953 C C . MET A 1 264 ? -1.736 39.165 17.145 1.00 11.93 264 MET A C 1
ATOM 1954 O O . MET A 1 264 ? -0.974 38.285 17.544 1.00 12.32 264 MET A O 1
ATOM 1959 N N . ASP A 1 265 ? -2.743 38.899 16.312 1.00 12.10 265 ASP A N 1
ATOM 1960 C CA . ASP A 1 265 ? -3.049 37.537 15.944 1.00 12.62 265 ASP A CA 1
ATOM 1961 C C . ASP A 1 265 ? -1.904 36.936 15.132 1.00 12.07 265 ASP A C 1
ATOM 1962 O O . ASP A 1 265 ? -1.574 35.735 15.314 1.00 15.00 265 ASP A O 1
ATOM 1967 N N . ALA A 1 266 ? -1.242 37.682 14.249 1.00 13.17 266 ALA A N 1
ATOM 1968 C CA . ALA A 1 266 ? -0.104 37.157 13.472 1.00 14.06 266 ALA A CA 1
ATOM 1969 C C . ALA A 1 266 ? 1.073 36.882 14.409 1.00 14.98 266 ALA A C 1
ATOM 1970 O O . ALA A 1 266 ? 1.798 35.895 14.298 1.00 15.04 266 ALA A O 1
ATOM 1972 N N . MET A 1 267 ? 1.243 37.761 15.398 1.00 13.04 267 MET A N 1
ATOM 1973 C CA . MET A 1 267 ? 2.315 37.572 16.376 1.00 13.50 267 MET A CA 1
ATOM 1974 C C . MET A 1 267 ? 2.097 36.338 17.224 1.00 11.35 267 MET A C 1
ATOM 1975 O O . MET A 1 267 ? 3.023 35.625 17.583 1.00 12.57 267 MET A O 1
ATOM 1980 N N . LYS A 1 268 ? 0.818 36.081 17.539 1.00 12.44 268 LYS A N 1
ATOM 1981 C CA . LYS A 1 268 ? 0.484 34.930 18.371 1.00 12.40 268 LYS A CA 1
ATOM 1982 C C . LYS A 1 268 ? 0.912 33.616 17.725 1.00 13.21 268 LYS A C 1
ATOM 1983 O O . LYS A 1 268 ? 1.268 32.641 18.425 1.00 13.37 268 LYS A O 1
ATOM 1989 N N . GLU A 1 269 ? 0.844 33.576 16.388 1.00 14.27 269 GLU A N 1
ATOM 1990 C CA . GLU A 1 269 ? 1.297 32.342 15.735 1.00 14.70 269 GLU A CA 1
ATOM 1991 C C . GLU A 1 269 ? 2.774 32.092 16.005 1.00 14.99 269 GLU A C 1
ATOM 1992 O O . GLU A 1 269 ? 3.175 30.952 16.254 1.00 15.79 269 GLU A O 1
ATOM 1998 N N . VAL A 1 270 ? 3.579 33.130 15.948 1.00 14.38 270 VAL A N 1
ATOM 1999 C CA . VAL A 1 270 ? 5.008 32.997 16.223 1.00 13.77 270 VAL A CA 1
ATOM 2000 C C . VAL A 1 270 ? 5.235 32.552 17.669 1.00 11.99 270 VAL A C 1
ATOM 2001 O O . VAL A 1 270 ? 6.040 31.676 17.961 1.00 13.96 270 VAL A O 1
ATOM 2005 N N . VAL A 1 271 ? 4.511 33.161 18.610 1.00 12.66 271 VAL A N 1
ATOM 2006 C CA . VAL A 1 271 ? 4.613 32.812 20.029 1.00 11.91 271 VAL A CA 1
ATOM 2007 C C . VAL A 1 271 ? 4.305 31.340 20.251 1.00 11.83 271 VAL A C 1
ATOM 2008 O O . VAL A 1 271 ? 5.058 30.657 20.939 1.00 12.56 271 VAL A O 1
ATOM 2012 N N . ARG A 1 272 ? 3.229 30.849 19.644 1.00 12.65 272 ARG A N 1
ATOM 2013 C CA . ARG A 1 272 ? 2.933 29.425 19.783 1.00 13.25 272 ARG A CA 1
ATOM 2014 C C . ARG A 1 272 ? 4.059 28.581 19.186 1.00 13.38 272 ARG A C 1
ATOM 2015 O O . ARG A 1 272 ? 4.445 27.550 19.782 1.00 14.44 272 ARG A O 1
ATOM 2023 N N . ASN A 1 273 ? 4.606 28.972 18.046 1.00 13.61 273 ASN A N 1
ATOM 2024 C CA . ASN A 1 273 ? 5.684 28.178 17.431 1.00 13.83 273 ASN A CA 1
ATOM 2025 C C . ASN A 1 273 ? 6.882 28.115 18.373 1.00 14.50 273 ASN A C 1
ATOM 2026 O O . ASN A 1 273 ? 7.520 27.057 18.524 1.00 16.53 273 ASN A O 1
ATOM 2031 N N . LYS A 1 274 ? 7.173 29.244 19.001 1.00 13.10 274 LYS A N 1
ATOM 2032 C CA . LYS A 1 274 ? 8.350 29.244 19.901 1.00 13.09 274 LYS A CA 1
ATOM 2033 C C . LYS A 1 274 ? 8.121 28.453 21.189 1.00 12.29 274 LYS A C 1
ATOM 2034 O O . LYS A 1 274 ? 9.032 27.796 21.694 1.00 14.86 274 LYS A O 1
ATOM 2040 N N . ILE A 1 275 ? 6.924 28.511 21.777 1.00 13.74 275 ILE A N 1
ATOM 2041 C CA . ILE A 1 275 ? 6.603 27.673 22.918 1.00 12.36 275 ILE A CA 1
ATOM 2042 C C . ILE A 1 275 ? 6.779 26.199 22.554 1.00 12.53 275 ILE A C 1
ATOM 2043 O O . ILE A 1 275 ? 7.342 25.418 23.338 1.00 14.49 275 ILE A O 1
ATOM 2048 N N . ASN A 1 276 ? 6.291 25.833 21.359 1.00 13.09 276 ASN A N 1
ATOM 2049 C CA . ASN A 1 276 ? 6.457 24.467 20.908 1.00 14.82 276 ASN A CA 1
ATOM 2050 C C . ASN A 1 276 ? 7.940 24.089 20.872 1.00 16.08 276 ASN A C 1
ATOM 2051 O O . ASN A 1 276 ? 8.284 23.044 21.432 1.00 17.79 276 ASN A O 1
ATOM 2056 N N . VAL A 1 277 ? 8.807 24.879 20.255 1.00 15.05 277 VAL A N 1
ATOM 2057 C CA . VAL A 1 277 ? 10.234 24.534 20.139 1.00 15.21 277 VAL A CA 1
ATOM 2058 C C . VAL A 1 277 ? 10.918 24.497 21.494 1.00 12.84 277 VAL A C 1
ATOM 2059 O O . VAL A 1 277 ? 11.789 23.652 21.735 1.00 16.33 277 VAL A O 1
ATOM 2063 N N . CYS A 1 278 ? 10.500 25.394 22.379 1.00 13.75 278 CYS A N 1
ATOM 2064 C CA . CYS A 1 278 ? 11.139 25.487 23.690 1.00 13.50 278 CYS A CA 1
ATOM 2065 C C . CYS A 1 278 ? 10.700 24.413 24.650 1.00 14.02 278 CYS A C 1
ATOM 2066 O O . CYS A 1 278 ? 11.377 24.185 25.624 1.00 14.93 278 CYS A O 1
ATOM 2069 N N . GLY A 1 279 ? 9.577 23.765 24.348 1.00 14.01 279 GLY A N 1
ATOM 2070 C CA . GLY A 1 279 ? 9.094 22.733 25.209 1.00 15.06 279 GLY A CA 1
ATOM 2071 C C . GLY A 1 279 ? 8.485 23.240 26.514 1.00 14.40 279 GLY A C 1
ATOM 2072 O O . GLY A 1 279 ? 8.365 22.485 27.498 1.00 15.12 279 GLY A O 1
ATOM 2073 N N . SER A 1 280 ? 8.083 24.499 26.487 1.00 14.34 280 SER A N 1
ATOM 2074 C CA . SER A 1 280 ? 7.618 25.165 27.683 1.00 13.08 280 SER A CA 1
ATOM 2075 C C . SER A 1 280 ? 6.113 25.062 27.936 1.00 12.85 280 SER A C 1
ATOM 2076 O O . SER A 1 280 ? 5.613 25.550 28.952 1.00 13.96 280 SER A O 1
ATOM 2079 N N . ALA A 1 281 ? 5.367 24.416 27.057 1.00 14.47 281 ALA A N 1
ATOM 2080 C CA . ALA A 1 281 ? 3.938 24.269 27.349 1.00 13.47 281 ALA A CA 1
ATOM 2081 C C . ALA A 1 281 ? 3.698 23.439 28.592 1.00 14.28 281 ALA A C 1
ATOM 2082 O O . ALA A 1 281 ? 4.447 22.507 28.869 1.00 15.81 281 ALA A O 1
ATOM 2084 N N . ASN A 1 282 ? 2.660 23.745 29.346 1.00 16.27 282 ASN A N 1
ATOM 2085 C CA . ASN A 1 282 ? 2.310 22.997 30.553 1.00 16.17 282 ASN A CA 1
ATOM 2086 C C . ASN A 1 282 ? 3.427 22.915 31.581 1.00 16.32 282 ASN A C 1
ATOM 2087 O O . ASN A 1 282 ? 3.504 21.948 32.340 1.00 24.33 282 ASN A O 1
ATOM 2092 N N . ARG A 1 283 ? 4.290 23.939 31.674 1.00 16.31 283 ARG A N 1
ATOM 2093 C CA . ARG A 1 283 ? 5.341 23.960 32.707 1.00 16.26 283 ARG A CA 1
ATOM 2094 C C . ARG A 1 283 ? 4.989 24.850 33.886 1.00 19.02 283 ARG A C 1
ATOM 2095 O O . ARG A 1 283 ? 5.717 24.854 34.874 1.00 22.56 283 ARG A O 1
ATOM 2103 N N . ILE A 1 284 ? 3.895 25.586 33.824 1.00 19.70 284 ILE A N 1
ATOM 2104 C CA . ILE A 1 284 ? 3.428 26.301 34.991 1.00 23.53 284 ILE A CA 1
ATOM 2105 C C . ILE A 1 284 ? 2.086 25.715 35.411 1.00 32.37 284 ILE A C 1
ATOM 2106 O O . ILE A 1 284 ? 1.424 24.939 34.715 1.00 34.26 284 ILE A O 1
ATOM 2111 N N . SER A 1 285 ? 1.677 26.106 36.581 1.00 37.02 285 SER A N 1
ATOM 2112 C CA . SER A 1 285 ? 0.397 25.785 37.190 1.00 40.20 285 SER A CA 1
ATOM 2113 C C . SER A 1 285 ? 0.070 26.794 38.297 1.00 40.54 285 SER A C 1
ATOM 2114 O O . SER A 1 285 ? -1.157 27.150 38.279 1.00 51.93 285 SER A O 1
ATOM 2116 N N . SER B 1 2 ? 9.946 48.205 48.038 1.00 16.62 2 SER B N 1
ATOM 2117 C CA . SER B 1 2 ? 10.166 46.893 47.495 1.00 12.97 2 SER B CA 1
ATOM 2118 C C . SER B 1 2 ? 10.101 45.815 48.585 1.00 11.43 2 SER B C 1
ATOM 2119 O O . SER B 1 2 ? 10.735 45.971 49.629 1.00 12.96 2 SER B O 1
ATOM 2122 N N . ILE B 1 3 ? 9.342 44.789 48.292 1.00 11.55 3 ILE B N 1
ATOM 2123 C CA . ILE B 1 3 ? 9.253 43.618 49.185 1.00 11.89 3 ILE B CA 1
ATOM 2124 C C . ILE B 1 3 ? 9.962 42.453 48.513 1.00 13.35 3 ILE B C 1
ATOM 2125 O O . ILE B 1 3 ? 9.653 42.131 47.359 1.00 13.60 3 ILE B O 1
ATOM 2130 N N . ILE B 1 4 ? 10.916 41.851 49.225 1.00 11.23 4 ILE B N 1
ATOM 2131 C CA . ILE B 1 4 ? 11.784 40.871 48.650 1.00 10.51 4 ILE B CA 1
ATOM 2132 C C . ILE B 1 4 ? 11.840 39.567 49.434 1.00 10.70 4 ILE B C 1
ATOM 2133 O O . ILE B 1 4 ? 11.385 39.470 50.558 1.00 11.52 4 ILE B O 1
ATOM 2138 N N . SER B 1 5 ? 12.405 38.545 48.796 1.00 10.90 5 SER B N 1
ATOM 2139 C CA . SER B 1 5 ? 12.690 37.282 49.431 1.00 11.60 5 SER B CA 1
ATOM 2140 C C . SER B 1 5 ? 14.041 37.380 50.150 1.00 11.71 5 SER B C 1
ATOM 2141 O O . SER B 1 5 ? 14.714 38.384 50.058 1.00 12.21 5 SER B O 1
ATOM 2144 N N . THR B 1 6 ? 14.408 36.314 50.845 1.00 12.07 6 THR B N 1
ATOM 2145 C CA . THR B 1 6 ? 15.663 36.315 51.567 1.00 11.60 6 THR B CA 1
ATOM 2146 C C . THR B 1 6 ? 16.695 35.420 50.893 1.00 11.69 6 THR B C 1
ATOM 2147 O O . THR B 1 6 ? 17.710 35.076 51.537 1.00 14.11 6 THR B O 1
ATOM 2151 N N . LYS B 1 7 ? 16.477 35.055 49.633 1.00 12.63 7 LYS B N 1
ATOM 2152 C CA . LYS B 1 7 ? 17.423 34.077 49.082 1.00 13.52 7 LYS B CA 1
ATOM 2153 C C . LYS B 1 7 ? 18.840 34.586 48.982 1.00 14.47 7 LYS B C 1
ATOM 2154 O O . LYS B 1 7 ? 19.714 33.847 49.351 1.00 18.17 7 LYS B O 1
ATOM 2165 N N . TYR B 1 8 ? 19.043 35.776 48.471 1.00 15.77 8 TYR B N 1
ATOM 2166 C CA . TYR B 1 8 ? 20.394 36.300 48.364 1.00 15.65 8 TYR B CA 1
ATOM 2167 C C . TYR B 1 8 ? 20.851 36.766 49.733 1.00 17.44 8 TYR B C 1
ATOM 2168 O O . TYR B 1 8 ? 22.053 36.647 50.082 1.00 19.00 8 TYR B O 1
ATOM 2177 N N . LEU B 1 9 ? 19.890 37.268 50.509 1.00 17.24 9 LEU B N 1
ATOM 2178 C CA . LEU B 1 9 ? 20.248 37.809 51.826 1.00 15.78 9 LEU B CA 1
ATOM 2179 C C . LEU B 1 9 ? 20.926 36.804 52.744 1.00 16.34 9 LEU B C 1
ATOM 2180 O O . LEU B 1 9 ? 21.970 37.070 53.327 1.00 17.95 9 LEU B O 1
ATOM 2185 N N . LEU B 1 10 ? 20.332 35.635 52.894 1.00 14.58 10 LEU B N 1
ATOM 2186 C CA . LEU B 1 10 ? 20.916 34.624 53.783 1.00 13.73 10 LEU B CA 1
ATOM 2187 C C . LEU B 1 10 ? 22.185 34.026 53.194 1.00 13.71 10 LEU B C 1
ATOM 2188 O O . LEU B 1 10 ? 23.035 33.604 53.960 1.00 15.32 10 LEU B O 1
ATOM 2193 N N . GLN B 1 11 ? 22.309 34.021 51.869 1.00 16.03 11 GLN B N 1
ATOM 2194 C CA . GLN B 1 11 ? 23.580 33.601 51.251 1.00 17.06 11 GLN B CA 1
ATOM 2195 C C . GLN B 1 11 ? 24.681 34.596 51.565 1.00 16.10 11 GLN B C 1
ATOM 2196 O O . GLN B 1 11 ? 25.819 34.187 51.829 1.00 18.79 11 GLN B O 1
ATOM 2202 N N . ASP B 1 12 ? 24.368 35.885 51.547 1.00 18.22 12 ASP B N 1
ATOM 2203 C CA . ASP B 1 12 ? 25.435 36.819 51.918 1.00 18.72 12 ASP B CA 1
ATOM 2204 C C . ASP B 1 12 ? 25.848 36.620 53.367 1.00 16.57 12 ASP B C 1
ATOM 2205 O O . ASP B 1 12 ? 27.041 36.695 53.682 1.00 21.45 12 ASP B O 1
ATOM 2210 N N . ALA B 1 13 ? 24.856 36.433 54.250 1.00 17.53 13 ALA B N 1
ATOM 2211 C CA . ALA B 1 13 ? 25.120 36.183 55.703 1.00 16.57 13 ALA B CA 1
ATOM 2212 C C . ALA B 1 13 ? 26.021 34.965 55.906 1.00 18.03 13 ALA B C 1
ATOM 2213 O O . ALA B 1 13 ? 27.058 34.947 56.590 1.00 21.12 13 ALA B O 1
ATOM 2215 N N . GLN B 1 14 ? 25.655 33.858 55.255 1.00 18.23 14 GLN B N 1
ATOM 2216 C CA . GLN B 1 14 ? 26.458 32.656 55.259 1.00 18.71 14 GLN B CA 1
ATOM 2217 C C . GLN B 1 14 ? 27.890 32.876 54.772 1.00 19.64 14 GLN B C 1
ATOM 2218 O O . GLN B 1 14 ? 28.864 32.413 55.388 1.00 23.87 14 GLN B O 1
ATOM 2224 N N . ALA B 1 15 ? 28.026 33.592 53.672 1.00 19.93 15 ALA B N 1
ATOM 2225 C CA . ALA B 1 15 ? 29.365 33.765 53.108 1.00 19.46 15 ALA B CA 1
ATOM 2226 C C . ALA B 1 15 ? 30.243 34.667 53.963 1.00 22.20 15 ALA B C 1
ATOM 2227 O O . ALA B 1 15 ? 31.456 34.551 53.883 1.00 24.64 15 ALA B O 1
ATOM 2229 N N . ASN B 1 16 ? 29.651 35.543 54.736 1.00 21.23 16 ASN B N 1
ATOM 2230 C CA . ASN B 1 16 ? 30.412 36.548 55.479 1.00 21.59 16 ASN B CA 1
ATOM 2231 C C . ASN B 1 16 ? 30.410 36.348 56.983 1.00 19.56 16 ASN B C 1
ATOM 2232 O O . ASN B 1 16 ? 30.928 37.192 57.691 1.00 23.84 16 ASN B O 1
ATOM 2237 N N . GLY B 1 17 ? 29.866 35.236 57.435 1.00 21.85 17 GLY B N 1
ATOM 2238 C CA . GLY B 1 17 ? 29.869 34.812 58.796 1.00 19.24 17 GLY B CA 1
ATOM 2239 C C . GLY B 1 17 ? 29.118 35.690 59.782 1.00 20.21 17 GLY B C 1
ATOM 2240 O O . GLY B 1 17 ? 29.548 35.887 60.961 1.00 20.14 17 GLY B O 1
ATOM 2241 N N . TYR B 1 18 ? 27.995 36.216 59.298 1.00 19.36 18 TYR B N 1
ATOM 2242 C CA . TYR B 1 18 ? 27.101 36.919 60.200 1.00 17.14 18 TYR B CA 1
ATOM 2243 C C . TYR B 1 18 ? 25.715 36.304 60.045 1.00 15.49 18 TYR B C 1
ATOM 2244 O O . TYR B 1 18 ? 25.452 35.463 59.199 1.00 15.83 18 TYR B O 1
ATOM 2253 N N . ALA B 1 19 ? 24.799 36.732 60.897 1.00 14.56 19 ALA B N 1
ATOM 2254 C CA . ALA B 1 19 ? 23.407 36.287 60.789 1.00 13.72 19 ALA B CA 1
ATOM 2255 C C . ALA B 1 19 ? 22.484 37.488 60.656 1.00 13.32 19 ALA B C 1
ATOM 2256 O O . ALA B 1 19 ? 22.769 38.581 61.186 1.00 14.34 19 ALA B O 1
ATOM 2258 N N . VAL B 1 20 ? 21.385 37.289 59.941 1.00 12.92 20 VAL B N 1
ATOM 2259 C CA . VAL B 1 20 ? 20.378 38.355 59.830 1.00 12.90 20 VAL B CA 1
ATOM 2260 C C . VAL B 1 20 ? 19.403 38.209 60.994 1.00 12.55 20 VAL B C 1
ATOM 2261 O O . VAL B 1 20 ? 18.836 37.126 61.188 1.00 13.43 20 VAL B O 1
ATOM 2265 N N . PRO B 1 21 ? 19.202 39.265 61.776 1.00 13.26 21 PRO B N 1
ATOM 2266 C CA . PRO B 1 21 ? 18.215 39.167 62.861 1.00 13.31 21 PRO B CA 1
ATOM 2267 C C . PRO B 1 21 ? 16.806 39.145 62.263 1.00 13.83 21 PRO B C 1
ATOM 2268 O O . PRO B 1 21 ? 16.522 39.918 61.329 1.00 13.49 21 PRO B O 1
ATOM 2272 N N . ALA B 1 22 ? 15.949 38.291 62.773 1.00 12.92 22 ALA B N 1
ATOM 2273 C CA . ALA B 1 22 ? 14.578 38.157 62.311 1.00 10.46 22 ALA B CA 1
ATOM 2274 C C . ALA B 1 22 ? 13.662 38.428 63.500 1.00 11.19 22 ALA B C 1
ATOM 2275 O O . ALA B 1 22 ? 13.616 37.645 64.445 1.00 14.68 22 ALA B O 1
ATOM 2277 N N . PHE B 1 23 ? 13.007 39.582 63.450 1.00 12.89 23 PHE B N 1
ATOM 2278 C CA . PHE B 1 23 ? 12.236 40.121 64.584 1.00 13.87 23 PHE B CA 1
ATOM 2279 C C . PHE B 1 23 ? 10.756 39.928 64.331 1.00 12.63 23 PHE B C 1
ATOM 2280 O O . PHE B 1 23 ? 10.247 40.324 63.276 1.00 13.65 23 PHE B O 1
ATOM 2288 N N . ASN B 1 24 ? 10.071 39.340 65.314 1.00 14.05 24 ASN B N 1
ATOM 2289 C CA . ASN B 1 24 ? 8.627 39.248 65.175 1.00 13.56 24 ASN B CA 1
ATOM 2290 C C . ASN B 1 24 ? 8.029 40.624 65.434 1.00 13.93 24 ASN B C 1
ATOM 2291 O O . ASN B 1 24 ? 8.356 41.312 66.421 1.00 23.21 24 ASN B O 1
ATOM 2296 N N . ILE B 1 25 ? 7.131 41.069 64.566 1.00 12.56 25 ILE B N 1
ATOM 2297 C CA . ILE B 1 25 ? 6.446 42.341 64.612 1.00 15.34 25 ILE B CA 1
ATOM 2298 C C . ILE B 1 25 ? 4.953 42.160 64.778 1.00 14.16 25 ILE B C 1
ATOM 2299 O O . ILE B 1 25 ? 4.480 41.058 64.554 1.00 16.14 25 ILE B O 1
ATOM 2304 N N . HIS B 1 26 ? 4.260 43.222 65.136 1.00 13.33 26 HIS B N 1
ATOM 2305 C CA . HIS B 1 26 ? 2.834 43.233 65.512 1.00 17.23 26 HIS B CA 1
ATOM 2306 C C . HIS B 1 26 ? 2.011 44.326 64.853 1.00 15.15 26 HIS B C 1
ATOM 2307 O O . HIS B 1 26 ? 0.803 44.202 64.709 1.00 16.63 26 HIS B O 1
ATOM 2314 N N . ASN B 1 27 ? 2.593 45.465 64.492 1.00 14.90 27 ASN B N 1
ATOM 2315 C CA . ASN B 1 27 ? 1.877 46.685 64.191 1.00 13.46 27 ASN B CA 1
ATOM 2316 C C . ASN B 1 27 ? 2.880 47.737 63.728 1.00 13.14 27 ASN B C 1
ATOM 2317 O O . ASN B 1 27 ? 4.062 47.476 63.477 1.00 14.38 27 ASN B O 1
ATOM 2322 N N . ALA B 1 28 ? 2.406 48.965 63.590 1.00 13.64 28 ALA B N 1
ATOM 2323 C CA . ALA B 1 28 ? 3.278 49.977 62.991 1.00 13.20 28 ALA B CA 1
ATOM 2324 C C . ALA B 1 28 ? 4.463 50.342 63.870 1.00 12.38 28 ALA B C 1
ATOM 2325 O O . ALA B 1 28 ? 5.585 50.458 63.439 1.00 14.65 28 ALA B O 1
ATOM 2327 N N . GLU B 1 29 ? 4.209 50.511 65.145 1.00 13.59 29 GLU B N 1
ATOM 2328 C CA . GLU B 1 29 ? 5.213 50.989 66.091 1.00 13.04 29 GLU B CA 1
ATOM 2329 C C . GLU B 1 29 ? 6.345 49.978 66.237 1.00 13.63 29 GLU B C 1
ATOM 2330 O O . GLU B 1 29 ? 7.516 50.345 66.334 1.00 16.17 29 GLU B O 1
ATOM 2336 N N . THR B 1 30 ? 5.968 48.696 66.267 1.00 13.97 30 THR B N 1
ATOM 2337 C CA . THR B 1 30 ? 7.006 47.665 66.414 1.00 14.13 30 THR B CA 1
ATOM 2338 C C . THR B 1 30 ? 7.824 47.589 65.141 1.00 13.41 30 THR B C 1
ATOM 2339 O O . THR B 1 30 ? 9.048 47.463 65.252 1.00 15.16 30 THR B O 1
ATOM 2343 N N . ILE B 1 31 ? 7.219 47.686 63.960 1.00 11.74 31 ILE B N 1
ATOM 2344 C CA . ILE B 1 31 ? 8.051 47.667 62.734 1.00 11.79 31 ILE B CA 1
ATOM 2345 C C . ILE B 1 31 ? 9.000 48.851 62.730 1.00 11.93 31 ILE B C 1
ATOM 2346 O O . ILE B 1 31 ? 10.180 48.827 62.438 1.00 14.27 31 ILE B O 1
ATOM 2351 N N . GLN B 1 32 ? 8.406 50.012 63.074 1.00 13.75 32 GLN B N 1
ATOM 2352 C CA . GLN B 1 32 ? 9.107 51.287 63.019 1.00 12.63 32 GLN B CA 1
ATOM 2353 C C . GLN B 1 32 ? 10.305 51.271 63.971 1.00 13.60 32 GLN B C 1
ATOM 2354 O O . GLN B 1 32 ? 11.406 51.740 63.599 1.00 15.62 32 GLN B O 1
ATOM 2360 N N . ALA B 1 33 ? 10.148 50.728 65.150 1.00 13.71 33 ALA B N 1
ATOM 2361 C CA . ALA B 1 33 ? 11.244 50.697 66.153 1.00 14.78 33 ALA B CA 1
ATOM 2362 C C . ALA B 1 33 ? 12.412 49.901 65.608 1.00 14.44 33 ALA B C 1
ATOM 2363 O O . ALA B 1 33 ? 13.559 50.298 65.714 1.00 16.12 33 ALA B O 1
ATOM 2365 N N . ILE B 1 34 ? 12.110 48.775 64.981 1.00 13.53 34 ILE B N 1
ATOM 2366 C CA . ILE B 1 34 ? 13.149 47.952 64.386 1.00 13.09 34 ILE B CA 1
ATOM 2367 C C . ILE B 1 34 ? 13.838 48.677 63.261 1.00 13.65 34 ILE B C 1
ATOM 2368 O O . ILE B 1 34 ? 15.070 48.646 63.181 1.00 16.46 34 ILE B O 1
ATOM 2373 N N . LEU B 1 35 ? 13.083 49.332 62.359 1.00 14.20 35 LEU B N 1
ATOM 2374 C CA . LEU B 1 35 ? 13.724 49.968 61.243 1.00 15.20 35 LEU B CA 1
ATOM 2375 C C . LEU B 1 35 ? 14.541 51.190 61.656 1.00 15.25 35 LEU B C 1
ATOM 2376 O O . LEU B 1 35 ? 15.551 51.485 61.019 1.00 17.24 35 LEU B O 1
ATOM 2381 N N . GLU B 1 36 ? 14.108 51.871 62.707 1.00 15.54 36 GLU B N 1
ATOM 2382 C CA . GLU B 1 36 ? 14.894 53.026 63.175 1.00 15.97 36 GLU B CA 1
ATOM 2383 C C . GLU B 1 36 ? 16.322 52.543 63.485 1.00 17.38 36 GLU B C 1
ATOM 2384 O O . GLU B 1 36 ? 17.335 53.162 63.099 1.00 18.38 36 GLU B O 1
ATOM 2390 N N . VAL B 1 37 ? 16.443 51.435 64.203 1.00 15.32 37 VAL B N 1
ATOM 2391 C CA . VAL B 1 37 ? 17.740 50.955 64.624 1.00 15.67 37 VAL B CA 1
ATOM 2392 C C . VAL B 1 37 ? 18.489 50.360 63.434 1.00 17.85 37 VAL B C 1
ATOM 2393 O O . VAL B 1 37 ? 19.676 50.605 63.235 1.00 18.96 37 VAL B O 1
ATOM 2397 N N . CYS B 1 38 ? 17.816 49.529 62.623 1.00 17.07 38 CYS B N 1
ATOM 2398 C CA . CYS B 1 38 ? 18.513 48.890 61.492 1.00 19.02 38 CYS B CA 1
ATOM 2399 C C . CYS B 1 38 ? 19.056 49.920 60.497 1.00 17.97 38 CYS B C 1
ATOM 2400 O O . CYS B 1 38 ? 20.107 49.735 59.886 1.00 20.23 38 CYS B O 1
ATOM 2403 N N . SER B 1 39 ? 18.303 51.024 60.339 1.00 18.69 39 SER B N 1
ATOM 2404 C CA . SER B 1 39 ? 18.735 52.107 59.493 1.00 22.02 39 SER B CA 1
ATOM 2405 C C . SER B 1 39 ? 20.006 52.720 60.059 1.00 22.28 39 SER B C 1
ATOM 2406 O O . SER B 1 39 ? 20.995 52.901 59.372 1.00 25.40 39 SER B O 1
ATOM 2409 N N . GLU B 1 40 ? 19.965 53.044 61.348 1.00 23.45 40 GLU B N 1
ATOM 2410 C CA . GLU B 1 40 ? 21.155 53.691 61.850 1.00 26.58 40 GLU B CA 1
ATOM 2411 C C . GLU B 1 40 ? 22.363 52.751 61.947 1.00 24.21 40 GLU B C 1
ATOM 2412 O O . GLU B 1 40 ? 23.492 53.234 61.862 1.00 27.68 40 GLU B O 1
ATOM 2418 N N . MET B 1 41 ? 22.140 51.466 62.155 1.00 20.83 41 MET B N 1
ATOM 2419 C CA . MET B 1 41 ? 23.258 50.542 62.221 1.00 19.06 41 MET B CA 1
ATOM 2420 C C . MET B 1 41 ? 23.613 49.889 60.881 1.00 18.60 41 MET B C 1
ATOM 2421 O O . MET B 1 41 ? 24.517 49.048 60.794 1.00 19.26 41 MET B O 1
ATOM 2426 N N . ARG B 1 42 ? 22.934 50.252 59.822 1.00 19.64 42 ARG B N 1
ATOM 2427 C CA . ARG B 1 42 ? 23.107 49.759 58.462 1.00 21.05 42 ARG B CA 1
ATOM 2428 C C . ARG B 1 42 ? 23.091 48.242 58.482 1.00 17.97 42 ARG B C 1
ATOM 2429 O O . ARG B 1 42 ? 23.953 47.595 57.868 1.00 19.80 42 ARG B O 1
ATOM 2437 N N . SER B 1 43 ? 22.090 47.677 59.146 1.00 16.70 43 SER B N 1
ATOM 2438 C CA . SER B 1 43 ? 21.892 46.239 59.261 1.00 15.78 43 SER B CA 1
ATOM 2439 C C . SER B 1 43 ? 20.732 45.699 58.410 1.00 13.46 43 SER B C 1
ATOM 2440 O O . SER B 1 43 ? 19.656 46.300 58.444 1.00 16.62 43 SER B O 1
ATOM 2443 N N . PRO B 1 44 ? 20.911 44.567 57.733 1.00 14.63 44 PRO B N 1
ATOM 2444 C CA . PRO B 1 44 ? 19.768 43.887 57.140 1.00 15.26 44 PRO B CA 1
ATOM 2445 C C . PRO B 1 44 ? 18.911 43.347 58.292 1.00 13.63 44 PRO B C 1
ATOM 2446 O O . PRO B 1 44 ? 19.332 43.186 59.442 1.00 15.41 44 PRO B O 1
ATOM 2450 N N . VAL B 1 45 ? 17.669 43.048 57.964 1.00 15.27 45 VAL B N 1
ATOM 2451 C CA . VAL B 1 45 ? 16.709 42.574 58.967 1.00 13.38 45 VAL B CA 1
ATOM 2452 C C . VAL B 1 45 ? 15.652 41.770 58.227 1.00 13.99 45 VAL B C 1
ATOM 2453 O O . VAL B 1 45 ? 15.418 41.979 57.036 1.00 14.16 45 VAL B O 1
ATOM 2457 N N . ILE B 1 46 ? 15.020 40.869 58.963 1.00 12.21 46 ILE B N 1
ATOM 2458 C CA . ILE B 1 46 ? 13.812 40.206 58.501 1.00 10.69 46 ILE B CA 1
ATOM 2459 C C . ILE B 1 46 ? 12.678 40.543 59.481 1.00 10.80 46 ILE B C 1
ATOM 2460 O O . ILE B 1 46 ? 12.890 40.507 60.687 1.00 12.56 46 ILE B O 1
ATOM 2465 N N . LEU B 1 47 ? 11.516 40.924 58.960 1.00 10.70 47 LEU B N 1
ATOM 2466 C CA . LEU B 1 47 ? 10.350 41.253 59.732 1.00 9.41 47 LEU B CA 1
ATOM 2467 C C . LEU B 1 47 ? 9.405 40.075 59.618 1.00 9.79 47 LEU B C 1
ATOM 2468 O O . LEU B 1 47 ? 8.996 39.708 58.525 1.00 12.88 47 LEU B O 1
ATOM 2473 N N . ALA B 1 48 ? 9.081 39.474 60.759 1.00 11.45 48 ALA B N 1
ATOM 2474 C CA . ALA B 1 48 ? 8.320 38.217 60.796 1.00 10.81 48 ALA B CA 1
ATOM 2475 C C . ALA B 1 48 ? 6.981 38.332 61.504 1.00 11.27 48 ALA B C 1
ATOM 2476 O O . ALA B 1 48 ? 6.840 39.056 62.501 1.00 12.62 48 ALA B O 1
ATOM 2478 N N . GLY B 1 49 ? 6.002 37.596 61.048 1.00 11.76 49 GLY B N 1
ATOM 2479 C CA . GLY B 1 49 ? 4.725 37.507 61.696 1.00 13.71 49 GLY B CA 1
ATOM 2480 C C . GLY B 1 49 ? 4.277 36.057 61.721 1.00 11.90 49 GLY B C 1
ATOM 2481 O O . GLY B 1 49 ? 4.489 35.309 60.772 1.00 12.57 49 GLY B O 1
ATOM 2482 N N . THR B 1 50 ? 3.631 35.635 62.787 1.00 13.87 50 THR B N 1
ATOM 2483 C CA . THR B 1 50 ? 3.127 34.267 62.892 1.00 13.31 50 THR B CA 1
ATOM 2484 C C . THR B 1 50 ? 1.635 34.280 62.548 1.00 13.15 50 THR B C 1
ATOM 2485 O O . THR B 1 50 ? 1.046 35.360 62.396 1.00 13.21 50 THR B O 1
ATOM 2489 N N . PRO B 1 51 ? 1.015 33.127 62.385 1.00 13.34 51 PRO B N 1
ATOM 2490 C CA . PRO B 1 51 ? -0.446 33.139 62.121 1.00 15.33 51 PRO B CA 1
ATOM 2491 C C . PRO B 1 51 ? -1.229 33.938 63.167 1.00 17.01 51 PRO B C 1
ATOM 2492 O O . PRO B 1 51 ? -2.179 34.683 62.872 1.00 18.00 51 PRO B O 1
ATOM 2496 N N . GLY B 1 52 ? -0.794 33.791 64.434 1.00 18.49 52 GLY B N 1
ATOM 2497 C CA . GLY B 1 52 ? -1.494 34.533 65.494 1.00 21.44 52 GLY B CA 1
ATOM 2498 C C . GLY B 1 52 ? -1.354 36.029 65.368 1.00 21.94 52 GLY B C 1
ATOM 2499 O O . GLY B 1 52 ? -2.299 36.772 65.594 1.00 25.85 52 GLY B O 1
ATOM 2500 N N . THR B 1 53 ? -0.219 36.570 64.989 1.00 19.69 53 THR B N 1
ATOM 2501 C CA . THR B 1 53 ? 0.039 37.956 64.649 1.00 23.18 53 THR B CA 1
ATOM 2502 C C . THR B 1 53 ? -1.020 38.437 63.679 1.00 19.26 53 THR B C 1
ATOM 2503 O O . THR B 1 53 ? -1.636 39.462 63.868 1.00 22.50 53 THR B O 1
ATOM 2507 N N . PHE B 1 54 ? -1.208 37.665 62.618 1.00 16.47 54 PHE B N 1
ATOM 2508 C CA . PHE B 1 54 ? -2.058 38.183 61.547 1.00 17.38 54 PHE B CA 1
ATOM 2509 C C . PHE B 1 54 ? -3.527 38.025 61.859 1.00 20.50 54 PHE B C 1
ATOM 2510 O O . PHE B 1 54 ? -4.363 38.547 61.123 1.00 23.31 54 PHE B O 1
ATOM 2518 N N . LYS B 1 55 ? -3.834 37.340 62.958 1.00 21.79 55 LYS B N 1
ATOM 2519 C CA . LYS B 1 55 ? -5.211 37.388 63.425 1.00 26.43 55 LYS B CA 1
ATOM 2520 C C . LYS B 1 55 ? -5.466 38.681 64.226 1.00 26.08 55 LYS B C 1
ATOM 2521 O O . LYS B 1 55 ? -6.642 39.021 64.481 1.00 32.02 55 LYS B O 1
ATOM 2527 N N . HIS B 1 56 ? -4.436 39.416 64.649 1.00 26.92 56 HIS B N 1
ATOM 2528 C CA . HIS B 1 56 ? -4.591 40.715 65.332 1.00 23.60 56 HIS B CA 1
ATOM 2529 C C . HIS B 1 56 ? -4.683 41.837 64.287 1.00 20.30 56 HIS B C 1
ATOM 2530 O O . HIS B 1 56 ? -5.680 42.539 64.170 1.00 24.43 56 HIS B O 1
ATOM 2537 N N . ILE B 1 57 ? -3.657 42.060 63.500 1.00 19.02 57 ILE B N 1
ATOM 2538 C CA . ILE B 1 57 ? -3.625 42.982 62.367 1.00 16.66 57 ILE B CA 1
ATOM 2539 C C . ILE B 1 57 ? -3.339 42.135 61.123 1.00 15.79 57 ILE B C 1
ATOM 2540 O O . ILE B 1 57 ? -2.289 41.480 61.053 1.00 17.48 57 ILE B O 1
ATOM 2549 N N . ALA B 1 58 ? -4.273 42.114 60.172 1.00 16.98 58 ALA B N 1
ATOM 2550 C CA . ALA B 1 58 ? -4.178 41.205 59.040 1.00 15.77 58 ALA B CA 1
ATOM 2551 C C . ALA B 1 58 ? -2.920 41.436 58.187 1.00 13.54 58 ALA B C 1
ATOM 2552 O O . ALA B 1 58 ? -2.363 42.545 58.124 1.00 13.94 58 ALA B O 1
ATOM 2554 N N . LEU B 1 59 ? -2.514 40.338 57.533 1.00 15.61 59 LEU B N 1
ATOM 2555 C CA . LEU B 1 59 ? -1.335 40.432 56.660 1.00 14.22 59 LEU B CA 1
ATOM 2556 C C . LEU B 1 59 ? -1.462 41.571 55.657 1.00 13.40 59 LEU B C 1
ATOM 2557 O O . LEU B 1 59 ? -0.480 42.258 55.352 1.00 14.25 59 LEU B O 1
ATOM 2562 N N . GLU B 1 60 ? -2.643 41.810 55.086 1.00 13.92 60 GLU B N 1
ATOM 2563 C CA . GLU B 1 60 ? -2.709 42.855 54.049 1.00 15.01 60 GLU B CA 1
ATOM 2564 C C . GLU B 1 60 ? -2.306 44.199 54.630 1.00 13.63 60 GLU B C 1
ATOM 2565 O O . GLU B 1 60 ? -1.668 44.988 53.945 1.00 14.85 60 GLU B O 1
ATOM 2571 N N . GLU B 1 61 ? -2.657 44.440 55.908 1.00 12.78 61 GLU B N 1
ATOM 2572 C CA . GLU B 1 61 ? -2.307 45.717 56.521 1.00 12.42 61 GLU B CA 1
ATOM 2573 C C . GLU B 1 61 ? -0.837 45.756 56.911 1.00 12.45 61 GLU B C 1
ATOM 2574 O O . GLU B 1 61 ? -0.162 46.786 56.760 1.00 14.23 61 GLU B O 1
ATOM 2580 N N . ILE B 1 62 ? -0.307 44.640 57.409 1.00 11.83 62 ILE B N 1
ATOM 2581 C CA . ILE B 1 62 ? 1.128 44.604 57.712 1.00 12.42 62 ILE B CA 1
ATOM 2582 C C . ILE B 1 62 ? 1.937 44.761 56.440 1.00 11.35 62 ILE B C 1
ATOM 2583 O O . ILE B 1 62 ? 2.951 45.450 56.438 1.00 12.79 62 ILE B O 1
ATOM 2588 N N . TYR B 1 63 ? 1.471 44.117 55.371 1.00 11.49 63 TYR B N 1
ATOM 2589 C CA . TYR B 1 63 ? 2.168 44.227 54.089 1.00 11.91 63 TYR B CA 1
ATOM 2590 C C . TYR B 1 63 ? 2.204 45.694 53.691 1.00 12.31 63 TYR B C 1
ATOM 2591 O O . TYR B 1 63 ? 3.244 46.210 53.228 1.00 12.93 63 TYR B O 1
ATOM 2600 N N . ALA B 1 64 ? 1.045 46.352 53.739 1.00 12.16 64 ALA B N 1
ATOM 2601 C CA . ALA B 1 64 ? 0.925 47.746 53.312 1.00 12.46 64 ALA B CA 1
ATOM 2602 C C . ALA B 1 64 ? 1.902 48.605 54.126 1.00 11.95 64 ALA B C 1
ATOM 2603 O O . ALA B 1 64 ? 2.606 49.454 53.565 1.00 13.27 64 ALA B O 1
ATOM 2605 N N . LEU B 1 65 ? 1.966 48.427 55.449 1.00 13.82 65 LEU B N 1
ATOM 2606 C CA . LEU B 1 65 ? 2.931 49.143 56.259 1.00 14.54 65 LEU B CA 1
ATOM 2607 C C . LEU B 1 65 ? 4.381 48.914 55.840 1.00 14.42 65 LEU B C 1
ATOM 2608 O O . LEU B 1 65 ? 5.219 49.819 55.747 1.00 16.20 65 LEU B O 1
ATOM 2613 N N . CYS B 1 66 ? 4.678 47.632 55.625 1.00 12.90 66 CYS B N 1
ATOM 2614 C CA . CYS B 1 66 ? 6.076 47.328 55.242 1.00 13.72 66 CYS B CA 1
ATOM 2615 C C . CYS B 1 66 ? 6.420 47.916 53.886 1.00 13.40 66 CYS B C 1
ATOM 2616 O O . CYS B 1 66 ? 7.561 48.408 53.701 1.00 14.54 66 CYS B O 1
ATOM 2619 N N . SER B 1 67 ? 5.511 47.879 52.921 1.00 12.52 67 SER B N 1
ATOM 2620 C CA . SER B 1 67 ? 5.764 48.453 51.602 1.00 13.76 67 SER B CA 1
ATOM 2621 C C . SER B 1 67 ? 6.071 49.946 51.701 1.00 13.90 67 SER B C 1
ATOM 2622 O O . SER B 1 67 ? 6.992 50.507 51.116 1.00 14.69 67 SER B O 1
ATOM 2625 N N . ALA B 1 68 ? 5.226 50.622 52.509 1.00 13.48 68 ALA B N 1
ATOM 2626 C CA . ALA B 1 68 ? 5.420 52.043 52.728 1.00 13.35 68 ALA B CA 1
ATOM 2627 C C . ALA B 1 68 ? 6.720 52.303 53.486 1.00 12.15 68 ALA B C 1
ATOM 2628 O O . ALA B 1 68 ? 7.490 53.215 53.108 1.00 13.91 68 ALA B O 1
ATOM 2630 N N . TYR B 1 69 ? 7.009 51.523 54.529 1.00 11.94 69 TYR B N 1
ATOM 2631 C CA . TYR B 1 69 ? 8.259 51.741 55.253 1.00 12.32 69 TYR B CA 1
ATOM 2632 C C . TYR B 1 69 ? 9.457 51.482 54.357 1.00 13.38 69 TYR B C 1
ATOM 2633 O O . TYR B 1 69 ? 10.519 52.125 54.507 1.00 13.67 69 TYR B O 1
ATOM 2642 N N . SER B 1 70 ? 9.353 50.589 53.399 1.00 12.51 70 SER B N 1
ATOM 2643 C CA . SER B 1 70 ? 10.431 50.346 52.453 1.00 12.48 70 SER B CA 1
ATOM 2644 C C . SER B 1 70 ? 10.800 51.592 51.671 1.00 13.28 70 SER B C 1
ATOM 2645 O O . SER B 1 70 ? 11.945 51.964 51.444 1.00 14.62 70 SER B O 1
ATOM 2648 N N . THR B 1 71 ? 9.759 52.267 51.226 1.00 16.03 71 THR B N 1
ATOM 2649 C CA . THR B 1 71 ? 9.980 53.522 50.527 1.00 16.82 71 THR B CA 1
ATOM 2650 C C . THR B 1 71 ? 10.562 54.583 51.463 1.00 18.08 71 THR B C 1
ATOM 2651 O O . THR B 1 71 ? 11.528 55.248 51.089 1.00 19.49 71 THR B O 1
ATOM 2655 N N . THR B 1 72 ? 9.962 54.742 52.642 1.00 16.30 72 THR B N 1
ATOM 2656 C CA . THR B 1 72 ? 10.387 55.718 53.628 1.00 16.78 72 THR B CA 1
ATOM 2657 C C . THR B 1 72 ? 11.847 55.533 53.981 1.00 18.72 72 THR B C 1
ATOM 2658 O O . THR B 1 72 ? 12.558 56.526 54.068 1.00 22.07 72 THR B O 1
ATOM 2662 N N . TYR B 1 73 ? 12.306 54.316 54.170 1.00 18.13 73 TYR B N 1
ATOM 2663 C CA . TYR B 1 73 ? 13.684 54.035 54.516 1.00 21.10 73 TYR B CA 1
ATOM 2664 C C . TYR B 1 73 ? 14.594 53.720 53.324 1.00 23.58 73 TYR B C 1
ATOM 2665 O O . TYR B 1 73 ? 15.794 53.461 53.517 1.00 28.07 73 TYR B O 1
ATOM 2674 N N . ASN B 1 74 ? 13.996 53.770 52.135 1.00 21.50 74 ASN B N 1
ATOM 2675 C CA . ASN B 1 74 ? 14.727 53.541 50.918 1.00 24.44 74 ASN B CA 1
ATOM 2676 C C . ASN B 1 74 ? 15.532 52.246 50.995 1.00 22.37 74 ASN B C 1
ATOM 2677 O O . ASN B 1 74 ? 16.733 52.215 50.698 1.00 26.91 74 ASN B O 1
ATOM 2682 N N . MET B 1 75 ? 14.817 51.191 51.379 1.00 18.40 75 MET B N 1
ATOM 2683 C CA . MET B 1 75 ? 15.478 49.906 51.500 1.00 18.63 75 MET B CA 1
ATOM 2684 C C . MET B 1 75 ? 14.486 48.804 51.143 1.00 15.66 75 MET B C 1
ATOM 2685 O O . MET B 1 75 ? 13.376 48.885 51.694 1.00 17.13 75 MET B O 1
ATOM 2690 N N . PRO B 1 76 ? 14.851 47.843 50.308 1.00 13.70 76 PRO B N 1
ATOM 2691 C CA . PRO B 1 76 ? 13.959 46.690 50.142 1.00 13.68 76 PRO B CA 1
ATOM 2692 C C . PRO B 1 76 ? 13.789 46.007 51.499 1.00 13.94 76 PRO B C 1
ATOM 2693 O O . PRO B 1 76 ? 14.744 45.947 52.303 1.00 16.03 76 PRO B O 1
ATOM 2697 N N . LEU B 1 77 ? 12.607 45.496 51.750 1.00 13.04 77 LEU B N 1
ATOM 2698 C CA . LEU B 1 77 ? 12.336 44.795 53.014 1.00 12.20 77 LEU B CA 1
ATOM 2699 C C . LEU B 1 77 ? 11.822 43.387 52.768 1.00 10.60 77 LEU B C 1
ATOM 2700 O O . LEU B 1 77 ? 11.063 43.136 51.885 1.00 11.95 77 LEU B O 1
ATOM 2705 N N . ALA B 1 78 ? 12.280 42.508 53.655 1.00 13.59 78 ALA B N 1
ATOM 2706 C CA . ALA B 1 78 ? 11.845 41.133 53.658 1.00 12.23 78 ALA B CA 1
ATOM 2707 C C . ALA B 1 78 ? 10.872 40.870 54.811 1.00 11.11 78 ALA B C 1
ATOM 2708 O O . ALA B 1 78 ? 11.236 40.825 55.988 1.00 13.96 78 ALA B O 1
ATOM 2710 N N . LEU B 1 79 ? 9.609 40.681 54.410 1.00 11.03 79 LEU B N 1
ATOM 2711 C CA . LEU B 1 79 ? 8.533 40.269 55.304 1.00 10.37 79 LEU B CA 1
ATOM 2712 C C . LEU B 1 79 ? 8.473 38.750 55.241 1.00 11.16 79 LEU B C 1
ATOM 2713 O O . LEU B 1 79 ? 8.630 38.144 54.178 1.00 12.24 79 LEU B O 1
ATOM 2718 N N . HIS B 1 80 ? 8.263 38.116 56.390 1.00 10.47 80 HIS B N 1
ATOM 2719 C CA . HIS B 1 80 ? 8.388 36.687 56.511 1.00 9.23 80 HIS B CA 1
ATOM 2720 C C . HIS B 1 80 ? 7.236 36.036 57.280 1.00 9.76 80 HIS B C 1
ATOM 2721 O O . HIS B 1 80 ? 6.887 36.533 58.354 1.00 11.91 80 HIS B O 1
ATOM 2728 N N . LEU B 1 81 ? 6.657 34.987 56.727 1.00 9.75 81 LEU B N 1
ATOM 2729 C CA . LEU B 1 81 ? 5.626 34.196 57.417 1.00 9.93 81 LEU B CA 1
ATOM 2730 C C . LEU B 1 81 ? 6.288 33.194 58.345 1.00 10.63 81 LEU B C 1
ATOM 2731 O O . LEU B 1 81 ? 6.840 32.183 57.925 1.00 16.82 81 LEU B O 1
ATOM 2736 N N . ASP B 1 82 ? 6.271 33.427 59.626 1.00 11.84 82 ASP B N 1
ATOM 2737 C CA . ASP B 1 82 ? 6.891 32.533 60.621 1.00 11.47 82 ASP B CA 1
ATOM 2738 C C . ASP B 1 82 ? 5.898 31.477 61.085 1.00 11.36 82 ASP B C 1
ATOM 2739 O O . ASP B 1 82 ? 4.718 31.781 61.275 1.00 12.37 82 ASP B O 1
ATOM 2744 N N . HIS B 1 83 ? 6.380 30.253 61.190 1.00 12.73 83 HIS B N 1
ATOM 2745 C CA . HIS B 1 83 ? 5.579 29.125 61.680 1.00 12.82 83 HIS B CA 1
ATOM 2746 C C . HIS B 1 83 ? 4.220 29.040 61.014 1.00 12.82 83 HIS B C 1
ATOM 2747 O O . HIS B 1 83 ? 3.208 28.789 61.694 1.00 13.84 83 HIS B O 1
ATOM 2754 N N . HIS B 1 84 ? 4.155 29.200 59.690 1.00 12.74 84 HIS B N 1
ATOM 2755 C CA . HIS B 1 84 ? 2.898 28.933 58.993 1.00 11.82 84 HIS B CA 1
ATOM 2756 C C . HIS B 1 84 ? 2.717 27.433 58.752 1.00 11.63 84 HIS B C 1
ATOM 2757 O O . HIS B 1 84 ? 3.706 26.680 58.783 1.00 13.48 84 HIS B O 1
ATOM 2764 N N . GLU B 1 85 ? 1.471 26.982 58.577 1.00 14.35 85 GLU B N 1
ATOM 2765 C CA . GLU B 1 85 ? 1.165 25.578 58.668 1.00 19.20 85 GLU B CA 1
ATOM 2766 C C . GLU B 1 85 ? 0.460 24.964 57.469 1.00 17.42 85 GLU B C 1
ATOM 2767 O O . GLU B 1 85 ? 0.417 23.735 57.362 1.00 20.21 85 GLU B O 1
ATOM 2773 N N . SER B 1 86 ? -0.115 25.791 56.594 1.00 18.62 86 SER B N 1
ATOM 2774 C CA . SER B 1 86 ? -0.753 25.161 55.463 1.00 22.83 86 SER B CA 1
ATOM 2775 C C . SER B 1 86 ? -0.571 25.934 54.168 1.00 19.81 86 SER B C 1
ATOM 2776 O O . SER B 1 86 ? -0.366 27.123 54.168 1.00 22.44 86 SER B O 1
ATOM 2779 N N . LEU B 1 87 ? -0.674 25.107 53.131 1.00 20.23 87 LEU B N 1
ATOM 2780 C CA . LEU B 1 87 ? -0.510 25.612 51.789 1.00 20.98 87 LEU B CA 1
ATOM 2781 C C . LEU B 1 87 ? -1.595 26.611 51.445 1.00 20.89 87 LEU B C 1
ATOM 2782 O O . LEU B 1 87 ? -1.178 27.639 50.843 1.00 20.60 87 LEU B O 1
ATOM 2787 N N . ASP B 1 88 ? -2.847 26.348 51.782 1.00 19.29 88 ASP B N 1
ATOM 2788 C CA . ASP B 1 88 ? -3.923 27.256 51.408 1.00 20.77 88 ASP B CA 1
ATOM 2789 C C . ASP B 1 88 ? -3.674 28.656 51.986 1.00 18.83 88 ASP B C 1
ATOM 2790 O O . ASP B 1 88 ? -3.880 29.695 51.345 1.00 20.06 88 ASP B O 1
ATOM 2795 N N . ASP B 1 89 ? -3.247 28.748 53.241 1.00 19.01 89 ASP B N 1
ATOM 2796 C CA . ASP B 1 89 ? -3.003 30.043 53.898 1.00 18.13 89 ASP B CA 1
ATOM 2797 C C . ASP B 1 89 ? -1.779 30.739 53.348 1.00 15.35 89 ASP B C 1
ATOM 2798 O O . ASP B 1 89 ? -1.771 31.933 53.093 1.00 15.76 89 ASP B O 1
ATOM 2803 N N . ILE B 1 90 ? -0.701 29.988 53.167 1.00 14.56 90 ILE B N 1
ATOM 2804 C CA . ILE B 1 90 ? 0.520 30.556 52.588 1.00 14.13 90 ILE B CA 1
ATOM 2805 C C . ILE B 1 90 ? 0.265 31.047 51.178 1.00 13.14 90 ILE B C 1
ATOM 2806 O O . ILE B 1 90 ? 0.729 32.136 50.871 1.00 13.95 90 ILE B O 1
ATOM 2811 N N . ARG B 1 91 ? -0.485 30.309 50.369 1.00 14.59 91 ARG B N 1
ATOM 2812 C CA . ARG B 1 91 ? -0.810 30.774 49.023 1.00 14.40 91 ARG B CA 1
ATOM 2813 C C . ARG B 1 91 ? -1.504 32.127 49.049 1.00 14.92 91 ARG B C 1
ATOM 2814 O O . ARG B 1 91 ? -1.134 33.026 48.286 1.00 15.00 91 ARG B O 1
ATOM 2829 N N . ARG B 1 92 ? -2.510 32.318 49.888 1.00 15.40 92 ARG B N 1
ATOM 2830 C CA . ARG B 1 92 ? -3.166 33.630 49.948 1.00 16.54 92 ARG B CA 1
ATOM 2831 C C . ARG B 1 92 ? -2.223 34.750 50.397 1.00 14.71 92 ARG B C 1
ATOM 2832 O O . ARG B 1 92 ? -2.314 35.885 49.875 1.00 15.37 92 ARG B O 1
ATOM 2840 N N . LYS B 1 93 ? -1.338 34.415 51.373 1.00 13.99 93 LYS B N 1
ATOM 2841 C CA . LYS B 1 93 ? -0.457 35.465 51.872 1.00 11.44 93 LYS B CA 1
ATOM 2842 C C . LYS B 1 93 ? 0.659 35.803 50.898 1.00 10.81 93 LYS B C 1
ATOM 2843 O O . LYS B 1 93 ? 1.107 36.945 50.831 1.00 13.61 93 LYS B O 1
ATOM 2849 N N . VAL B 1 94 ? 1.132 34.849 50.101 1.00 12.45 94 VAL B N 1
ATOM 2850 C CA . VAL B 1 94 ? 2.087 35.115 49.030 1.00 12.48 94 VAL B CA 1
ATOM 2851 C C . VAL B 1 94 ? 1.380 35.889 47.921 1.00 12.02 94 VAL B C 1
ATOM 2852 O O . VAL B 1 94 ? 1.971 36.827 47.382 1.00 12.81 94 VAL B O 1
ATOM 2856 N N . HIS B 1 95 ? 0.146 35.515 47.580 1.00 13.20 95 HIS B N 1
ATOM 2857 C CA . HIS B 1 95 ? -0.588 36.299 46.594 1.00 14.92 95 HIS B CA 1
ATOM 2858 C C . HIS B 1 95 ? -0.769 37.747 47.082 1.00 14.07 95 HIS B C 1
ATOM 2859 O O . HIS B 1 95 ? -0.785 38.690 46.264 1.00 17.38 95 HIS B O 1
ATOM 2866 N N . ALA B 1 96 ? -0.879 37.943 48.400 1.00 15.85 96 ALA B N 1
ATOM 2867 C CA . ALA B 1 96 ? -0.988 39.253 49.021 1.00 14.47 96 ALA B CA 1
ATOM 2868 C C . ALA B 1 96 ? 0.354 39.957 49.008 1.00 15.53 96 ALA B C 1
ATOM 2869 O O . ALA B 1 96 ? 0.357 41.147 49.347 1.00 17.72 96 ALA B O 1
ATOM 2871 N N . GLY B 1 97 ? 1.454 39.311 48.638 1.00 13.50 97 GLY B N 1
ATOM 2872 C CA . GLY B 1 97 ? 2.682 40.043 48.370 1.00 11.75 97 GLY B CA 1
ATOM 2873 C C . GLY B 1 97 ? 3.883 39.541 49.114 1.00 10.80 97 GLY B C 1
ATOM 2874 O O . GLY B 1 97 ? 4.998 40.025 48.817 1.00 12.17 97 GLY B O 1
ATOM 2875 N N . VAL B 1 98 ? 3.748 38.630 50.075 1.00 11.56 98 VAL B N 1
ATOM 2876 C CA . VAL B 1 98 ? 4.901 38.189 50.884 1.00 11.09 98 VAL B CA 1
ATOM 2877 C C . VAL B 1 98 ? 5.796 37.284 50.066 1.00 10.69 98 VAL B C 1
ATOM 2878 O O . VAL B 1 98 ? 5.353 36.508 49.253 1.00 11.72 98 VAL B O 1
ATOM 2885 N N . ARG B 1 99 ? 7.097 37.427 50.243 1.00 10.47 99 ARG B N 1
ATOM 2886 C CA . ARG B 1 99 ? 8.105 36.744 49.435 1.00 9.83 99 ARG B CA 1
ATOM 2887 C C . ARG B 1 99 ? 9.045 35.917 50.278 1.00 9.25 99 ARG B C 1
ATOM 2888 O O . ARG B 1 99 ? 10.045 35.437 49.742 1.00 10.90 99 ARG B O 1
ATOM 2896 N N . SER B 1 100 ? 8.802 35.706 51.565 1.00 10.05 100 SER B N 1
ATOM 2897 C CA . SER B 1 100 ? 9.538 34.757 52.369 1.00 9.53 100 SER B CA 1
ATOM 2898 C C . SER B 1 100 ? 8.536 34.047 53.281 1.00 9.22 100 SER B C 1
ATOM 2899 O O . SER B 1 100 ? 7.713 34.696 53.929 1.00 10.44 100 SER B O 1
ATOM 2902 N N . ALA B 1 101 ? 8.606 32.721 53.334 1.00 10.51 101 ALA B N 1
ATOM 2903 C CA . ALA B 1 101 ? 7.694 31.945 54.159 1.00 10.63 101 ALA B CA 1
ATOM 2904 C C . ALA B 1 101 ? 8.444 30.827 54.875 1.00 10.22 101 ALA B C 1
ATOM 2905 O O . ALA B 1 101 ? 9.401 30.254 54.342 1.00 13.49 101 ALA B O 1
ATOM 2907 N N . MET B 1 102 ? 7.960 30.514 56.072 1.00 11.56 102 MET B N 1
ATOM 2908 C CA . MET B 1 102 ? 8.306 29.312 56.788 1.00 12.36 102 MET B CA 1
ATOM 2909 C C . MET B 1 102 ? 7.070 28.384 56.848 1.00 12.14 102 MET B C 1
ATOM 2910 O O . MET B 1 102 ? 6.036 28.761 57.380 1.00 12.71 102 MET B O 1
ATOM 2915 N N . ILE B 1 103 ? 7.265 27.199 56.258 1.00 12.44 103 ILE B N 1
ATOM 2916 C CA . ILE B 1 103 ? 6.312 26.114 56.414 1.00 12.49 103 ILE B CA 1
ATOM 2917 C C . ILE B 1 103 ? 6.829 25.211 57.526 1.00 14.57 103 ILE B C 1
ATOM 2918 O O . ILE B 1 103 ? 7.914 24.615 57.405 1.00 17.27 103 ILE B O 1
ATOM 2923 N N . ASP B 1 104 ? 6.069 25.131 58.610 1.00 13.39 104 ASP B N 1
ATOM 2924 C CA . ASP B 1 104 ? 6.481 24.315 59.750 1.00 13.59 104 ASP B CA 1
ATOM 2925 C C . ASP B 1 104 ? 5.632 23.045 59.789 1.00 14.31 104 ASP B C 1
ATOM 2926 O O . ASP B 1 104 ? 4.528 23.053 60.278 1.00 15.73 104 ASP B O 1
ATOM 2931 N N . GLY B 1 105 ? 6.197 21.973 59.266 1.00 15.20 105 GLY B N 1
ATOM 2932 C CA . GLY B 1 105 ? 5.674 20.632 59.246 1.00 15.73 105 GLY B CA 1
ATOM 2933 C C . GLY B 1 105 ? 6.327 19.760 60.312 1.00 14.86 105 GLY B C 1
ATOM 2934 O O . GLY B 1 105 ? 6.158 18.534 60.273 1.00 16.76 105 GLY B O 1
ATOM 2935 N N . SER B 1 106 ? 7.062 20.344 61.241 1.00 15.00 106 SER B N 1
ATOM 2936 C CA . SER B 1 106 ? 7.877 19.614 62.192 1.00 15.11 106 SER B CA 1
ATOM 2937 C C . SER B 1 106 ? 7.139 18.726 63.187 1.00 16.15 106 SER B C 1
ATOM 2938 O O . SER B 1 106 ? 7.805 17.843 63.789 1.00 18.74 106 SER B O 1
ATOM 2941 N N . HIS B 1 107 ? 5.840 18.909 63.345 1.00 16.51 107 HIS B N 1
ATOM 2942 C CA . HIS B 1 107 ? 4.989 18.052 64.154 1.00 19.36 107 HIS B CA 1
ATOM 2943 C C . HIS B 1 107 ? 4.715 16.709 63.479 1.00 17.63 107 HIS B C 1
ATOM 2944 O O . HIS B 1 107 ? 4.258 15.750 64.131 1.00 20.79 107 HIS B O 1
ATOM 2951 N N . PHE B 1 108 ? 4.941 16.593 62.177 1.00 17.66 108 PHE B N 1
ATOM 2952 C CA . PHE B 1 108 ? 4.540 15.398 61.447 1.00 18.02 108 PHE B CA 1
ATOM 2953 C C . PHE B 1 108 ? 5.718 14.477 61.222 1.00 18.50 108 PHE B C 1
ATOM 2954 O O . PHE B 1 108 ? 6.869 14.938 61.218 1.00 19.24 108 PHE B O 1
ATOM 2962 N N . PRO B 1 109 ? 5.446 13.214 60.992 1.00 19.83 109 PRO B N 1
ATOM 2963 C CA . PRO B 1 109 ? 6.516 12.276 60.642 1.00 19.84 109 PRO B CA 1
ATOM 2964 C C . PRO B 1 109 ? 7.164 12.733 59.332 1.00 18.65 109 PRO B C 1
ATOM 2965 O O . PRO B 1 109 ? 6.588 13.477 58.567 1.00 18.87 109 PRO B O 1
ATOM 2969 N N . PHE B 1 110 ? 8.374 12.251 59.119 1.00 19.33 110 PHE B N 1
ATOM 2970 C CA . PHE B 1 110 ? 9.281 12.669 58.057 1.00 18.67 110 PHE B CA 1
ATOM 2971 C C . PHE B 1 110 ? 8.567 12.785 56.719 1.00 19.45 110 PHE B C 1
ATOM 2972 O O . PHE B 1 110 ? 8.595 13.810 56.036 1.00 20.04 110 PHE B O 1
ATOM 2980 N N . ALA B 1 111 ? 7.900 11.689 56.322 1.00 22.01 111 ALA B N 1
ATOM 2981 C CA . ALA B 1 111 ? 7.383 11.693 54.952 1.00 23.13 111 ALA B CA 1
ATOM 2982 C C . ALA B 1 111 ? 6.254 12.704 54.774 1.00 22.56 111 ALA B C 1
ATOM 2983 O O . ALA B 1 111 ? 6.114 13.363 53.733 1.00 22.45 111 ALA B O 1
ATOM 2985 N N . GLU B 1 112 ? 5.444 12.840 55.820 1.00 22.10 112 GLU B N 1
ATOM 2986 C CA . GLU B 1 112 ? 4.339 13.793 55.769 1.00 20.84 112 GLU B CA 1
ATOM 2987 C C . GLU B 1 112 ? 4.880 15.231 55.789 1.00 18.14 112 GLU B C 1
ATOM 2988 O O . GLU B 1 112 ? 4.335 16.065 55.078 1.00 17.80 112 GLU B O 1
ATOM 2994 N N . ASN B 1 113 ? 5.896 15.450 56.605 1.00 18.18 113 ASN B N 1
ATOM 2995 C CA . ASN B 1 113 ? 6.630 16.712 56.668 1.00 15.68 113 ASN B CA 1
ATOM 2996 C C . ASN B 1 113 ? 7.149 17.073 55.283 1.00 15.97 113 ASN B C 1
ATOM 2997 O O . ASN B 1 113 ? 6.827 18.151 54.742 1.00 16.64 113 ASN B O 1
ATOM 3002 N N . VAL B 1 114 ? 7.941 16.149 54.718 1.00 16.66 114 VAL B N 1
ATOM 3003 C CA . VAL B 1 114 ? 8.460 16.362 53.360 1.00 17.30 114 VAL B CA 1
ATOM 3004 C C . VAL B 1 114 ? 7.348 16.670 52.364 1.00 17.77 114 VAL B C 1
ATOM 3005 O O . VAL B 1 114 ? 7.489 17.598 51.564 1.00 18.18 114 VAL B O 1
ATOM 3009 N N . LYS B 1 115 ? 6.229 15.945 52.348 1.00 18.91 115 LYS B N 1
ATOM 3010 C CA . LYS B 1 115 ? 5.220 16.144 51.310 1.00 20.56 115 LYS B CA 1
ATOM 3011 C C . LYS B 1 115 ? 4.596 17.521 51.416 1.00 20.61 115 LYS B C 1
ATOM 3012 O O . LYS B 1 115 ? 4.383 18.225 50.437 1.00 20.33 115 LYS B O 1
ATOM 3018 N N . LEU B 1 116 ? 4.298 17.936 52.655 1.00 18.79 116 LEU B N 1
ATOM 3019 C CA . LEU B 1 116 ? 3.750 19.266 52.941 1.00 17.09 116 LEU B CA 1
ATOM 3020 C C . LEU B 1 116 ? 4.707 20.344 52.494 1.00 14.32 116 LEU B C 1
ATOM 3021 O O . LEU B 1 116 ? 4.403 21.285 51.754 1.00 17.08 116 LEU B O 1
ATOM 3026 N N . VAL B 1 117 ? 5.968 20.243 52.929 1.00 14.93 117 VAL B N 1
ATOM 3027 C CA . VAL B 1 117 ? 6.968 21.280 52.615 1.00 14.66 117 VAL B CA 1
ATOM 3028 C C . VAL B 1 117 ? 7.169 21.372 51.118 1.00 15.87 117 VAL B C 1
ATOM 3029 O O . VAL B 1 117 ? 7.238 22.496 50.600 1.00 17.20 117 VAL B O 1
ATOM 3033 N N . LYS B 1 118 ? 7.271 20.213 50.472 1.00 17.96 118 LYS B N 1
ATOM 3034 C CA . LYS B 1 118 ? 7.483 20.224 49.022 1.00 18.35 118 LYS B CA 1
ATOM 3035 C C . LYS B 1 118 ? 6.337 20.944 48.320 1.00 18.56 118 LYS B C 1
ATOM 3036 O O . LYS B 1 118 ? 6.601 21.686 47.351 1.00 20.50 118 LYS B O 1
ATOM 3042 N N . SER B 1 119 ? 5.094 20.743 48.761 1.00 19.09 119 SER B N 1
ATOM 3043 C CA . SER B 1 119 ? 3.965 21.440 48.127 1.00 20.12 119 SER B CA 1
ATOM 3044 C C . SER B 1 119 ? 4.116 22.935 48.257 1.00 18.59 119 SER B C 1
ATOM 3045 O O . SER B 1 119 ? 3.797 23.679 47.325 1.00 19.52 119 SER B O 1
ATOM 3048 N N . VAL B 1 120 ? 4.633 23.380 49.403 1.00 17.12 120 VAL B N 1
ATOM 3049 C CA . VAL B 1 120 ? 4.829 24.808 49.595 1.00 15.87 120 VAL B CA 1
ATOM 3050 C C . VAL B 1 120 ? 6.021 25.325 48.782 1.00 15.45 120 VAL B C 1
ATOM 3051 O O . VAL B 1 120 ? 5.942 26.412 48.194 1.00 14.49 120 VAL B O 1
ATOM 3055 N N . VAL B 1 121 ? 7.123 24.590 48.729 1.00 14.61 121 VAL B N 1
ATOM 3056 C CA . VAL B 1 121 ? 8.280 25.042 47.953 1.00 15.15 121 VAL B CA 1
ATOM 3057 C C . VAL B 1 121 ? 7.899 25.158 46.495 1.00 15.20 121 VAL B C 1
ATOM 3058 O O . VAL B 1 121 ? 8.254 26.136 45.845 1.00 16.81 121 VAL B O 1
ATOM 3062 N N . ASP B 1 122 ? 7.156 24.163 45.992 1.00 16.61 122 ASP B N 1
ATOM 3063 C CA . ASP B 1 122 ? 6.786 24.210 44.559 1.00 17.92 122 ASP B CA 1
ATOM 3064 C C . ASP B 1 122 ? 5.995 25.471 44.193 1.00 18.52 122 ASP B C 1
ATOM 3065 O O . ASP B 1 122 ? 6.247 26.144 43.179 1.00 19.56 122 ASP B O 1
ATOM 3070 N N . PHE B 1 123 ? 5.034 25.780 45.075 1.00 16.01 123 PHE B N 1
ATOM 3071 C CA . PHE B 1 123 ? 4.244 26.974 44.916 1.00 14.12 123 PHE B CA 1
ATOM 3072 C C . PHE B 1 123 ? 5.106 28.229 45.093 1.00 13.45 123 PHE B C 1
ATOM 3073 O O . PHE B 1 123 ? 5.121 29.148 44.252 1.00 13.48 123 PHE B O 1
ATOM 3081 N N . CYS B 1 124 ? 5.785 28.282 46.239 1.00 12.09 124 CYS B N 1
ATOM 3082 C CA . CYS B 1 124 ? 6.476 29.522 46.543 1.00 12.53 124 CYS B CA 1
ATOM 3083 C C . CYS B 1 124 ? 7.540 29.885 45.522 1.00 12.47 124 CYS B C 1
ATOM 3084 O O . CYS B 1 124 ? 7.679 31.046 45.143 1.00 12.87 124 CYS B O 1
ATOM 3087 N N . HIS B 1 125 ? 8.290 28.899 45.051 1.00 12.87 125 HIS B N 1
ATOM 3088 C CA . HIS B 1 125 ? 9.345 29.184 44.078 1.00 12.65 125 HIS B CA 1
ATOM 3089 C C . HIS B 1 125 ? 8.729 29.702 42.782 1.00 14.72 125 HIS B C 1
ATOM 3090 O O . HIS B 1 125 ? 9.319 30.552 42.124 1.00 17.27 125 HIS B O 1
ATOM 3097 N N . SER B 1 126 ? 7.519 29.286 42.405 1.00 14.62 126 SER B N 1
ATOM 3098 C CA . SER B 1 126 ? 6.816 29.858 41.234 1.00 15.22 126 SER B CA 1
ATOM 3099 C C . SER B 1 126 ? 6.433 31.333 41.417 1.00 13.77 126 SER B C 1
ATOM 3100 O O . SER B 1 126 ? 6.125 32.006 40.429 1.00 16.66 126 SER B O 1
ATOM 3103 N N . GLN B 1 127 ? 6.458 31.800 42.662 1.00 12.90 127 GLN B N 1
ATOM 3104 C CA . GLN B 1 127 ? 6.148 33.145 43.058 1.00 11.60 127 GLN B CA 1
ATOM 3105 C C . GLN B 1 127 ? 7.353 33.993 43.482 1.00 10.50 127 GLN B C 1
ATOM 3106 O O . GLN B 1 127 ? 7.217 35.121 43.967 1.00 11.93 127 GLN B O 1
ATOM 3112 N N . ASP B 1 128 ? 8.540 33.417 43.308 1.00 11.32 128 ASP B N 1
ATOM 3113 C CA . ASP B 1 128 ? 9.788 34.065 43.730 1.00 10.46 128 ASP B CA 1
ATOM 3114 C C . ASP B 1 128 ? 9.759 34.343 45.230 1.00 10.71 128 ASP B C 1
ATOM 3115 O O . ASP B 1 128 ? 10.250 35.369 45.721 1.00 13.34 128 ASP B O 1
ATOM 3120 N N . CYS B 1 129 ? 9.223 33.412 46.020 1.00 11.84 129 CYS B N 1
ATOM 3121 C CA . CYS B 1 129 ? 9.172 33.451 47.468 1.00 10.48 129 CYS B CA 1
ATOM 3122 C C . CYS B 1 129 ? 10.096 32.397 48.033 1.00 10.84 129 CYS B C 1
ATOM 3123 O O . CYS B 1 129 ? 10.030 31.229 47.649 1.00 12.98 129 CYS B O 1
ATOM 3126 N N . SER B 1 130 ? 10.998 32.759 48.924 1.00 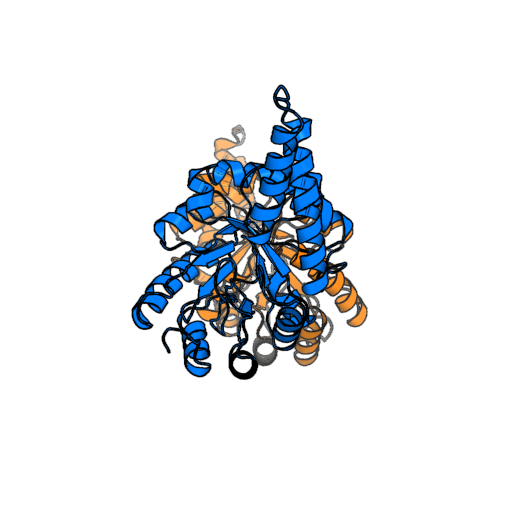10.26 130 SER B N 1
ATOM 3127 C CA . SER B 1 130 ? 11.917 31.800 49.522 1.00 11.19 130 SER B CA 1
ATOM 3128 C C . SER B 1 130 ? 11.194 31.018 50.631 1.00 11.45 130 SER B C 1
ATOM 3129 O O . SER B 1 130 ? 10.191 31.481 51.207 1.00 12.53 130 SER B O 1
ATOM 3132 N N . VAL B 1 131 ? 11.690 29.828 50.937 1.00 10.41 131 VAL B N 1
ATOM 3133 C CA . VAL B 1 131 ? 11.029 28.930 51.869 1.00 10.46 131 VAL B CA 1
ATOM 3134 C C . VAL B 1 131 ? 12.001 28.351 52.900 1.00 11.10 131 VAL B C 1
ATOM 3135 O O . VAL B 1 131 ? 13.002 27.716 52.541 1.00 13.29 131 VAL B O 1
ATOM 3139 N N . GLU B 1 132 ? 11.659 28.552 54.153 1.00 11.28 132 GLU B N 1
ATOM 3140 C CA . GLU B 1 132 ? 12.252 27.948 55.328 1.00 10.69 132 GLU B CA 1
ATOM 3141 C C . GLU B 1 132 ? 11.390 26.792 55.798 1.00 11.60 132 GLU B C 1
ATOM 3142 O O . GLU B 1 132 ? 10.156 26.913 55.735 1.00 11.89 132 GLU B O 1
ATOM 3148 N N . ALA B 1 133 ? 12.021 25.701 56.244 1.00 12.13 133 ALA B N 1
ATOM 3149 C CA . ALA B 1 133 ? 11.222 24.666 56.866 1.00 11.46 133 ALA B CA 1
ATOM 3150 C C . ALA B 1 133 ? 11.984 24.098 58.053 1.00 12.17 133 ALA B C 1
ATOM 3151 O O . ALA B 1 133 ? 13.120 24.433 58.230 1.00 13.53 133 ALA B O 1
ATOM 3153 N N . GLU B 1 134 ? 11.333 23.265 58.847 1.00 15.39 134 GLU B N 1
ATOM 3154 C CA . GLU B 1 134 ? 11.899 22.763 60.081 1.00 13.56 134 GLU B CA 1
ATOM 3155 C C . GLU B 1 134 ? 11.835 21.242 60.175 1.00 14.19 134 GLU B C 1
ATOM 3156 O O . GLU B 1 134 ? 10.815 20.635 59.871 1.00 14.86 134 GLU B O 1
ATOM 3162 N N . LEU B 1 135 ? 12.957 20.670 60.585 1.00 14.17 135 LEU B N 1
ATOM 3163 C CA . LEU B 1 135 ? 13.068 19.247 60.885 1.00 14.87 135 LEU B CA 1
ATOM 3164 C C . LEU B 1 135 ? 13.557 19.101 62.330 1.00 16.03 135 LEU B C 1
ATOM 3165 O O . LEU B 1 135 ? 14.600 19.692 62.653 1.00 17.50 135 LEU B O 1
ATOM 3170 N N . GLY B 1 136 ? 12.796 18.348 63.112 1.00 14.80 136 GLY B N 1
ATOM 3171 C CA . GLY B 1 136 ? 12.983 18.237 64.553 1.00 18.54 136 GLY B CA 1
ATOM 3172 C C . GLY B 1 136 ? 12.142 19.315 65.236 1.00 17.19 136 GLY B C 1
ATOM 3173 O O . GLY B 1 136 ? 11.832 20.359 64.645 1.00 18.05 136 GLY B O 1
ATOM 3174 N N . ARG B 1 137 ? 11.749 19.093 66.475 1.00 16.29 137 ARG B N 1
ATOM 3175 C CA . ARG B 1 137 ? 10.892 19.996 67.232 1.00 15.21 137 ARG B CA 1
ATOM 3176 C C . ARG B 1 137 ? 11.699 20.848 68.207 1.00 16.19 137 ARG B C 1
ATOM 3177 O O . ARG B 1 137 ? 12.667 20.417 68.822 1.00 17.69 137 ARG B O 1
ATOM 3185 N N . LEU B 1 138 ? 11.276 22.101 68.341 1.00 17.00 138 LEU B N 1
ATOM 3186 C CA . LEU B 1 138 ? 11.879 23.023 69.274 1.00 16.35 138 LEU B CA 1
ATOM 3187 C C . LEU B 1 138 ? 11.539 22.623 70.704 1.00 17.54 138 LEU B C 1
ATOM 3188 O O . LEU B 1 138 ? 10.549 21.912 70.954 1.00 22.2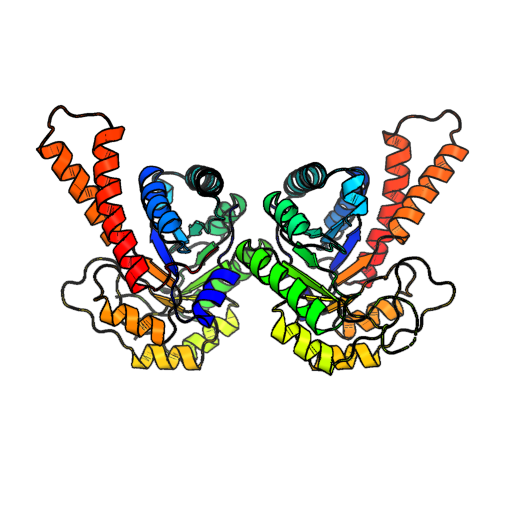0 138 LEU B O 1
ATOM 3193 N N . GLY B 1 139 ? 12.338 23.066 71.655 1.00 20.02 139 GLY B N 1
ATOM 3194 C CA . GLY B 1 139 ? 12.135 22.733 73.067 1.00 22.54 139 GLY B CA 1
ATOM 3195 C C . GLY B 1 139 ? 13.523 22.394 73.615 1.00 25.74 139 GLY B C 1
ATOM 3196 O O . GLY B 1 139 ? 14.405 21.866 72.894 1.00 24.68 139 GLY B O 1
ATOM 3197 N N . GLY B 1 140 ? 13.747 22.692 74.898 1.00 31.84 140 GLY B N 1
ATOM 3198 C CA . GLY B 1 140 ? 15.020 22.355 75.512 1.00 34.72 140 GLY B CA 1
ATOM 3199 C C . GLY B 1 140 ? 15.265 20.839 75.623 1.00 38.23 140 GLY B C 1
ATOM 3200 O O . GLY B 1 140 ? 14.305 20.052 75.556 1.00 35.31 140 GLY B O 1
ATOM 3201 N N . VAL B 1 141 ? 16.533 20.486 75.799 1.00 39.77 141 VAL B N 1
ATOM 3202 C CA . VAL B 1 141 ? 17.154 19.182 75.737 1.00 50.41 141 VAL B CA 1
ATOM 3203 C C . VAL B 1 141 ? 16.284 18.150 75.011 1.00 60.40 141 VAL B C 1
ATOM 3204 O O . VAL B 1 141 ? 16.894 17.171 74.526 1.00 76.79 141 VAL B O 1
ATOM 3208 N N . GLU B 1 150 ? 16.006 14.664 73.648 1.00 65.27 150 GLU B N 1
ATOM 3209 C CA . GLU B 1 150 ? 15.753 13.434 72.908 1.00 47.81 150 GLU B CA 1
ATOM 3210 C C . GLU B 1 150 ? 15.374 13.718 71.448 1.00 45.89 150 GLU B C 1
ATOM 3211 O O . GLU B 1 150 ? 15.160 14.878 71.129 1.00 42.44 150 GLU B O 1
ATOM 3213 N N . SER B 1 151 ? 15.343 12.618 70.712 1.00 43.20 151 SER B N 1
ATOM 3214 C CA . SER B 1 151 ? 15.201 12.469 69.281 1.00 37.21 151 SER B CA 1
ATOM 3215 C C . SER B 1 151 ? 14.162 13.410 68.705 1.00 32.68 151 SER B C 1
ATOM 3216 O O . SER B 1 151 ? 14.368 14.002 67.638 1.00 41.46 151 SER B O 1
ATOM 3218 N N . ALA B 1 152 ? 13.006 13.605 69.337 1.00 34.39 152 ALA B N 1
ATOM 3219 C CA . ALA B 1 152 ? 12.009 14.450 68.654 1.00 25.86 152 ALA B CA 1
ATOM 3220 C C . ALA B 1 152 ? 12.504 15.868 68.576 1.00 23.82 152 ALA B C 1
ATOM 3221 O O . ALA B 1 152 ? 12.204 16.648 67.652 1.00 31.55 152 ALA B O 1
ATOM 3223 N N . PHE B 1 153 ? 13.329 16.194 69.573 1.00 26.29 153 PHE B N 1
ATOM 3224 C CA . PHE B 1 153 ? 13.763 17.569 69.807 1.00 24.36 153 PHE B CA 1
ATOM 3225 C C . PHE B 1 153 ? 15.145 17.861 69.248 1.00 26.87 153 PHE B C 1
ATOM 3226 O O . PHE B 1 153 ? 15.677 18.960 69.511 1.00 30.19 153 PHE B O 1
ATOM 3234 N N . LEU B 1 154 ? 15.655 16.872 68.500 1.00 23.33 154 LEU B N 1
ATOM 3235 C CA . LEU B 1 154 ? 16.988 17.168 67.950 1.00 20.93 154 LEU B CA 1
ATOM 3236 C C . LEU B 1 154 ? 17.047 16.696 66.511 1.00 19.17 154 LEU B C 1
ATOM 3237 O O . LEU B 1 154 ? 16.752 15.580 66.141 1.00 21.71 154 LEU B O 1
ATOM 3242 N N . THR B 1 155 ? 17.439 17.632 65.656 1.00 16.97 155 THR B N 1
ATOM 3243 C CA . THR B 1 155 ? 17.561 17.354 64.242 1.00 14.95 155 THR B CA 1
ATOM 3244 C C . THR B 1 155 ? 18.670 16.333 63.998 1.00 15.80 155 THR B C 1
ATOM 3245 O O . THR B 1 155 ? 19.796 16.531 64.422 1.00 18.27 155 THR B O 1
ATOM 3249 N N . ASP B 1 156 ? 18.322 15.278 63.254 1.00 17.70 156 ASP B N 1
ATOM 3250 C CA . ASP B 1 156 ? 19.310 14.299 62.840 1.00 16.98 156 ASP B CA 1
ATOM 3251 C C . ASP B 1 156 ? 20.035 14.754 61.580 1.00 17.78 156 ASP B C 1
ATOM 3252 O O . ASP B 1 156 ? 19.382 15.110 60.596 1.00 16.87 156 ASP B O 1
ATOM 3257 N N . PRO B 1 157 ? 21.359 14.785 61.592 1.00 18.32 157 PRO B N 1
ATOM 3258 C CA . PRO B 1 157 ? 22.073 15.291 60.428 1.00 19.32 157 PRO B CA 1
ATOM 3259 C C . PRO B 1 157 ? 21.773 14.586 59.121 1.00 19.43 157 PRO B C 1
ATOM 3260 O O . PRO B 1 157 ? 21.543 15.309 58.123 1.00 19.62 157 PRO B O 1
ATOM 3264 N N . GLN B 1 158 ? 21.798 13.271 59.138 1.00 20.90 158 GLN B N 1
ATOM 3265 C CA . GLN B 1 158 ? 21.523 12.592 57.868 1.00 21.86 158 GLN B CA 1
ATOM 3266 C C . GLN B 1 158 ? 20.078 12.816 57.421 1.00 20.00 158 GLN B C 1
ATOM 3267 O O . GLN B 1 158 ? 19.847 12.958 56.198 1.00 23.30 158 GLN B O 1
ATOM 3273 N N . GLU B 1 159 ? 19.125 12.857 58.364 1.00 18.97 159 GLU B N 1
ATOM 3274 C CA . GLU B 1 159 ? 17.733 13.152 57.975 1.00 17.92 159 GLU B CA 1
ATOM 3275 C C . GLU B 1 159 ? 17.610 14.545 57.375 1.00 17.69 159 GLU B C 1
ATOM 3276 O O . GLU B 1 159 ? 16.831 14.761 56.454 1.00 18.55 159 GLU B O 1
ATOM 3282 N N . ALA B 1 160 ? 18.426 15.469 57.943 1.00 17.87 160 ALA B N 1
ATOM 3283 C CA . ALA B 1 160 ? 18.425 16.860 57.488 1.00 17.57 160 ALA B CA 1
ATOM 3284 C C . ALA B 1 160 ? 18.894 16.934 56.044 1.00 20.01 160 ALA B C 1
ATOM 3285 O O . ALA B 1 160 ? 18.291 17.636 55.212 1.00 17.55 160 ALA B O 1
ATOM 3287 N N . LYS B 1 161 ? 19.977 16.192 55.767 1.00 18.93 161 LYS B N 1
ATOM 3288 C CA . LYS B 1 161 ? 20.450 16.118 54.364 1.00 19.68 161 LYS B CA 1
ATOM 3289 C C . LYS B 1 161 ? 19.351 15.665 53.410 1.00 18.82 161 LYS B C 1
ATOM 3290 O O . LYS B 1 161 ? 19.088 16.259 52.355 1.00 21.19 161 LYS B O 1
ATOM 3296 N N . ARG B 1 162 ? 18.711 14.574 53.796 1.00 19.31 162 ARG B N 1
ATOM 3297 C CA . ARG B 1 162 ? 17.677 14.036 52.909 1.00 20.20 162 ARG B CA 1
ATOM 3298 C C . ARG B 1 162 ? 16.511 14.998 52.808 1.00 20.74 162 ARG B C 1
ATOM 3299 O O . ARG B 1 162 ? 15.935 15.185 51.734 1.00 22.34 162 ARG B O 1
ATOM 3314 N N . PHE B 1 163 ? 16.140 15.608 53.924 1.00 18.28 163 PHE B N 1
ATOM 3315 C CA . PHE B 1 163 ? 15.020 16.541 53.946 1.00 18.60 163 PHE B CA 1
ATOM 3316 C C . PHE B 1 163 ? 15.216 17.710 52.989 1.00 17.70 163 PHE B C 1
ATOM 3317 O O . PHE B 1 163 ? 14.327 18.083 52.218 1.00 19.60 163 PHE B O 1
ATOM 3325 N N . VAL B 1 164 ? 16.413 18.309 53.064 1.00 18.57 164 VAL B N 1
ATOM 3326 C CA . VAL B 1 164 ? 16.689 19.417 52.163 1.00 19.33 164 VAL B CA 1
ATOM 3327 C C . VAL B 1 164 ? 16.727 18.969 50.708 1.00 19.48 164 VAL B C 1
ATOM 3328 O O . VAL B 1 164 ? 16.229 19.700 49.815 1.00 19.42 164 VAL B O 1
ATOM 3332 N N . GLU B 1 165 ? 17.257 17.777 50.455 1.00 19.89 165 GLU B N 1
ATOM 3333 C CA . GLU B 1 165 ? 17.274 17.246 49.086 1.00 20.23 165 GLU B CA 1
ATOM 3334 C C . GLU B 1 165 ? 15.904 17.017 48.454 1.00 21.38 165 GLU B C 1
ATOM 3335 O O . GLU B 1 165 ? 15.659 17.399 47.311 1.00 23.16 165 GLU B O 1
ATOM 3341 N N . LEU B 1 166 ? 15.051 16.398 49.240 1.00 19.81 166 LEU B N 1
ATOM 3342 C CA . LEU B 1 166 ? 13.692 16.069 48.829 1.00 20.75 166 LEU B CA 1
ATOM 3343 C C . LEU B 1 166 ? 12.774 17.283 48.732 1.00 19.02 166 LEU B C 1
ATOM 3344 O O . LEU B 1 166 ? 11.886 17.247 47.858 1.00 23.73 166 LEU B O 1
ATOM 3349 N N . THR B 1 167 ? 12.946 18.310 49.563 1.00 19.37 167 THR B N 1
ATOM 3350 C CA . THR B 1 167 ? 12.007 19.409 49.547 1.00 18.06 167 THR B CA 1
ATOM 3351 C C . THR B 1 167 ? 12.438 20.585 48.690 1.00 18.24 167 THR B C 1
ATOM 3352 O O . THR B 1 167 ? 11.554 21.306 48.162 1.00 21.72 167 THR B O 1
ATOM 3356 N N . GLY B 1 168 ? 13.727 20.845 48.551 1.00 19.92 168 GLY B N 1
ATOM 3357 C CA . GLY B 1 168 ? 14.158 22.024 47.818 1.00 17.51 168 GLY B CA 1
ATOM 3358 C C . GLY B 1 168 ? 14.052 23.321 48.590 1.00 16.31 168 GLY B C 1
ATOM 3359 O O . GLY B 1 168 ? 14.041 24.400 47.971 1.00 18.39 168 GLY B O 1
ATOM 3360 N N . VAL B 1 169 ? 14.003 23.329 49.926 1.00 16.91 169 VAL B N 1
ATOM 3361 C CA . VAL B 1 169 ? 13.923 24.522 50.733 1.00 14.32 169 VAL B CA 1
ATOM 3362 C C . VAL B 1 169 ? 15.209 25.355 50.559 1.00 13.92 169 VAL B C 1
ATOM 3363 O O . VAL B 1 169 ? 16.275 24.840 50.252 1.00 15.37 169 VAL B O 1
ATOM 3367 N N . ASP B 1 170 ? 15.033 26.659 50.797 1.00 12.68 170 ASP B N 1
ATOM 3368 C CA . ASP B 1 170 ? 16.103 27.638 50.718 1.00 12.43 170 ASP B CA 1
ATOM 3369 C C . ASP B 1 170 ? 16.836 27.758 52.059 1.00 11.56 170 ASP B C 1
ATOM 3370 O O . ASP B 1 170 ? 17.977 28.188 52.071 1.00 13.27 170 ASP B O 1
ATOM 3375 N N . SER B 1 171 ? 16.182 27.453 53.171 1.00 12.27 171 SER B N 1
ATOM 3376 C CA . SER B 1 171 ? 16.841 27.487 54.462 1.00 12.04 171 SER B CA 1
ATOM 3377 C C . SER B 1 171 ? 16.221 26.457 55.397 1.00 11.87 171 SER B C 1
ATOM 3378 O O . SER B 1 171 ? 15.070 25.997 55.194 1.00 12.09 171 SER B O 1
ATOM 3381 N N . LEU B 1 172 ? 16.978 26.080 56.414 1.00 12.68 172 LEU B N 1
ATOM 3382 C CA . LEU B 1 172 ? 16.554 25.037 57.353 1.00 11.88 172 LEU B CA 1
ATOM 3383 C C . LEU B 1 172 ? 16.642 25.510 58.810 1.00 12.09 172 LEU B C 1
ATOM 3384 O O . LEU B 1 172 ? 17.701 25.882 59.273 1.00 13.07 172 LEU B O 1
ATOM 3389 N N . ALA B 1 173 ? 15.478 25.464 59.484 1.00 11.47 173 ALA B N 1
ATOM 3390 C CA . ALA B 1 173 ? 15.360 25.686 60.905 1.00 11.78 173 ALA B CA 1
ATOM 3391 C C . ALA B 1 173 ? 15.733 24.389 61.612 1.00 12.56 173 ALA B C 1
ATOM 3392 O O . ALA B 1 173 ? 15.155 23.350 61.332 1.00 14.23 173 ALA B O 1
ATOM 3394 N N . VAL B 1 174 ? 16.733 24.482 62.489 1.00 14.31 174 VAL B N 1
ATOM 3395 C CA . VAL B 1 174 ? 17.279 23.332 63.198 1.00 15.20 174 VAL B CA 1
ATOM 3396 C C . VAL B 1 174 ? 16.751 23.357 64.615 1.00 15.38 174 VAL B C 1
ATOM 3397 O O . VAL B 1 174 ? 16.318 24.287 65.235 1.00 17.27 174 VAL B O 1
ATOM 3401 N N . ALA B 1 175 ? 16.795 22.228 65.226 1.00 15.08 175 ALA B N 1
ATOM 3402 C CA . ALA B 1 175 ? 16.364 21.847 66.555 1.00 14.72 175 ALA B CA 1
ATOM 3403 C C . ALA B 1 175 ? 17.588 21.295 67.295 1.00 15.02 175 ALA B C 1
ATOM 3404 O O . ALA B 1 175 ? 18.073 20.172 67.069 1.00 16.91 175 ALA B O 1
ATOM 3406 N N . ILE B 1 176 ? 18.120 22.132 68.169 1.00 15.73 176 ILE B N 1
ATOM 3407 C CA . ILE B 1 176 ? 19.379 21.875 68.831 1.00 15.24 176 ILE B CA 1
ATOM 3408 C C . ILE B 1 176 ? 19.343 22.306 70.289 1.00 17.33 176 ILE B C 1
ATOM 3409 O O . ILE B 1 176 ? 20.373 22.457 70.945 1.00 17.38 176 ILE B O 1
ATOM 3414 N N . GLY B 1 177 ? 18.143 22.458 70.855 1.00 15.61 177 GLY B N 1
ATOM 3415 C CA . GLY B 1 177 ? 18.016 22.773 72.279 1.00 17.38 177 GLY B CA 1
ATOM 3416 C C . GLY B 1 177 ? 17.456 24.121 72.613 1.00 16.39 177 GLY B C 1
ATOM 3417 O O . GLY B 1 177 ? 17.281 24.482 73.770 1.00 18.24 177 GLY B O 1
ATOM 3418 N N . THR B 1 178 ? 17.163 24.904 71.577 1.00 14.58 178 THR B N 1
ATOM 3419 C CA . THR B 1 178 ? 16.504 26.181 71.835 1.00 15.00 178 THR B CA 1
ATOM 3420 C C . THR B 1 178 ? 15.000 25.961 71.947 1.00 16.42 178 THR B C 1
ATOM 3421 O O . THR B 1 178 ? 14.468 24.931 71.492 1.00 16.73 178 THR B O 1
ATOM 3425 N N . ALA B 1 179 ? 14.362 26.963 72.530 1.00 16.49 179 ALA B N 1
ATOM 3426 C CA . ALA B 1 179 ? 12.934 26.997 72.775 1.00 15.37 179 ALA B CA 1
ATOM 3427 C C . ALA B 1 179 ? 12.392 28.401 72.674 1.00 15.16 179 ALA B C 1
ATOM 3428 O O . ALA B 1 179 ? 13.064 29.378 73.026 1.00 15.02 179 ALA B O 1
ATOM 3430 N N . HIS B 1 180 ? 11.155 28.485 72.201 1.00 16.60 180 HIS B N 1
ATOM 3431 C CA . HIS B 1 180 ? 10.482 29.769 72.220 1.00 15.35 180 HIS B CA 1
ATOM 3432 C C . HIS B 1 180 ? 10.286 30.244 73.649 1.00 15.10 180 HIS B C 1
ATOM 3433 O O . HIS B 1 180 ? 9.978 29.389 74.485 1.00 17.81 180 HIS B O 1
ATOM 3440 N N . GLY B 1 181 ? 10.399 31.541 73.897 1.00 17.19 181 GLY B N 1
ATOM 3441 C CA . GLY B 1 181 ? 10.173 32.053 75.225 1.00 16.16 181 GLY B CA 1
ATOM 3442 C C . GLY B 1 181 ? 11.445 32.083 76.061 1.00 18.08 181 GLY B C 1
ATOM 3443 O O . GLY B 1 181 ? 12.558 31.877 75.587 1.00 17.47 181 GLY B O 1
ATOM 3444 N N . LEU B 1 182 ? 11.226 32.342 77.354 1.00 19.78 182 LEU B N 1
ATOM 3445 C CA . LEU B 1 182 ? 12.314 32.372 78.323 1.00 19.43 182 LEU B CA 1
ATOM 3446 C C . LEU B 1 182 ? 12.667 30.955 78.774 1.00 20.97 182 LEU B C 1
ATOM 3447 O O . LEU B 1 182 ? 11.799 30.067 78.729 1.00 21.39 182 LEU B O 1
ATOM 3452 N N . TYR B 1 183 ? 13.907 30.797 79.211 1.00 19.86 183 TYR B N 1
ATOM 3453 C CA . TYR B 1 183 ? 14.476 29.571 79.732 1.00 22.31 183 TYR B CA 1
ATOM 3454 C C . TYR B 1 183 ? 14.490 29.613 81.267 1.00 24.12 183 TYR B C 1
ATOM 3455 O O . TYR B 1 183 ? 14.847 30.620 81.874 1.00 26.96 183 TYR B O 1
ATOM 3464 N N . SER B 1 184 ? 14.089 28.494 81.884 1.00 26.56 184 SER B N 1
ATOM 3465 C CA . SER B 1 184 ? 14.025 28.451 83.326 1.00 30.19 184 SER B CA 1
ATOM 3466 C C . SER B 1 184 ? 15.426 28.242 83.871 1.00 31.36 184 SER B C 1
ATOM 3467 O O . SER B 1 184 ? 15.678 28.556 85.044 1.00 43.96 184 SER B O 1
ATOM 3470 N N . LYS B 1 185 ? 16.326 27.724 83.050 1.00 32.65 185 LYS B N 1
ATOM 3471 C CA . LYS B 1 185 ? 17.736 27.633 83.399 1.00 34.90 185 LYS B CA 1
ATOM 3472 C C . LYS B 1 185 ? 18.520 27.751 82.103 1.00 29.04 185 LYS B C 1
ATOM 3473 O O . LYS B 1 185 ? 17.948 27.613 81.028 1.00 26.63 185 LYS B O 1
ATOM 3475 N N . THR B 1 186 ? 19.810 27.980 82.211 1.00 28.57 186 THR B N 1
ATOM 3476 C CA . THR B 1 186 ? 20.702 28.226 81.068 1.00 27.16 186 THR B CA 1
ATOM 3477 C C . THR B 1 186 ? 20.523 27.062 80.103 1.00 28.37 186 THR B C 1
ATOM 3478 O O . THR B 1 186 ? 20.678 25.936 80.556 1.00 27.79 186 THR B O 1
ATOM 3482 N N . PRO B 1 187 ? 20.154 27.343 78.856 1.00 25.56 187 PRO B N 1
ATOM 3483 C CA . PRO B 1 187 ? 19.941 26.201 77.961 1.00 24.05 187 PRO B CA 1
ATOM 3484 C C . PRO B 1 187 ? 21.215 25.485 77.595 1.00 24.67 187 PRO B C 1
ATOM 3485 O O . PRO B 1 187 ? 22.269 26.079 77.479 1.00 26.13 187 PRO B O 1
ATOM 3489 N N . LYS B 1 188 ? 20.984 24.192 77.410 1.00 27.10 188 LYS B N 1
ATOM 3490 C CA . LYS B 1 188 ? 22.051 23.379 76.851 1.00 29.12 188 LYS B CA 1
ATOM 3491 C C . LYS B 1 188 ? 21.878 23.324 75.331 1.00 24.58 188 LYS B C 1
ATOM 3492 O O . LYS B 1 188 ? 20.867 22.758 74.895 1.00 29.10 188 LYS B O 1
ATOM 3494 N N . ILE B 1 189 ? 22.803 23.902 74.575 1.00 23.20 189 ILE B N 1
ATOM 3495 C CA . ILE B 1 189 ? 22.698 23.919 73.130 1.00 20.23 189 ILE B CA 1
ATOM 3496 C C . ILE B 1 189 ? 23.616 22.871 72.549 1.00 19.08 189 ILE B C 1
ATOM 3497 O O . ILE B 1 189 ? 24.800 22.752 72.934 1.00 22.80 189 ILE B O 1
ATOM 3502 N N . ASP B 1 190 ? 23.053 22.113 71.614 1.00 19.27 190 ASP B N 1
ATOM 3503 C CA . ASP B 1 190 ? 23.855 21.025 71.028 1.00 18.23 190 ASP B CA 1
ATOM 3504 C C . ASP B 1 190 ? 24.670 21.513 69.842 1.00 16.19 190 ASP B C 1
ATOM 3505 O O . ASP B 1 190 ? 24.354 21.349 68.659 1.00 16.53 190 ASP B O 1
ATOM 3510 N N . PHE B 1 191 ? 25.765 22.172 70.179 1.00 17.63 191 PHE B N 1
ATOM 3511 C CA . PHE B 1 191 ? 26.653 22.762 69.197 1.00 18.06 191 PHE B CA 1
ATOM 3512 C C . PHE B 1 191 ? 27.233 21.693 68.270 1.00 15.81 191 PHE B C 1
ATOM 3513 O O . PHE B 1 191 ? 27.422 21.885 67.064 1.00 18.62 191 PHE B O 1
ATOM 3521 N N . GLN B 1 192 ? 27.560 20.531 68.811 1.00 17.23 192 GLN B N 1
ATOM 3522 C CA . GLN B 1 192 ? 28.107 19.481 67.977 1.00 16.67 192 GLN B CA 1
ATOM 3523 C C . GLN B 1 192 ? 27.139 19.045 66.894 1.00 18.41 192 GLN B C 1
ATOM 3524 O O . GLN B 1 192 ? 27.521 18.876 65.734 1.00 16.90 192 GLN B O 1
ATOM 3530 N N . ARG B 1 193 ? 25.885 18.885 67.325 1.00 17.16 193 ARG B N 1
ATOM 3531 C CA . ARG B 1 193 ? 24.862 18.528 66.355 1.00 16.40 193 ARG B CA 1
ATOM 3532 C C . ARG B 1 193 ? 24.752 19.592 65.278 1.00 14.16 193 ARG B C 1
ATOM 3533 O O . ARG B 1 193 ? 24.632 19.281 64.094 1.00 15.98 193 ARG B O 1
ATOM 3541 N N . LEU B 1 194 ? 24.807 20.858 65.675 1.00 15.83 194 LEU B N 1
ATOM 3542 C CA . LEU B 1 194 ? 24.723 21.926 64.685 1.00 14.13 194 LEU B CA 1
ATOM 3543 C C . LEU B 1 194 ? 25.838 21.810 63.657 1.00 15.64 194 LEU B C 1
ATOM 3544 O O . LEU B 1 194 ? 25.655 21.963 62.441 1.00 15.63 194 LEU B O 1
ATOM 3549 N N . ALA B 1 195 ? 27.038 21.553 64.189 1.00 16.73 195 ALA B N 1
ATOM 3550 C CA . ALA B 1 195 ? 28.167 21.396 63.290 1.00 16.97 195 ALA B CA 1
ATOM 3551 C C . ALA B 1 195 ? 27.985 20.237 62.327 1.00 17.29 195 ALA B C 1
ATOM 3552 O O . ALA B 1 195 ? 28.339 20.297 61.154 1.00 16.89 195 ALA B O 1
ATOM 3554 N N . GLU B 1 196 ? 27.436 19.153 62.841 1.00 16.73 196 GLU B N 1
ATOM 3555 C CA . GLU B 1 196 ? 27.244 17.992 61.981 1.00 16.50 196 GLU B CA 1
ATOM 3556 C C . GLU B 1 196 ? 26.146 18.220 60.948 1.00 15.96 196 GLU B C 1
ATOM 3557 O O . GLU B 1 196 ? 26.197 17.632 59.876 1.00 17.55 196 GLU B O 1
ATOM 3563 N N . ILE B 1 197 ? 25.173 19.041 61.256 1.00 15.19 197 ILE B N 1
ATOM 3564 C CA . ILE B 1 197 ? 24.172 19.404 60.241 1.00 14.19 197 ILE B CA 1
ATOM 3565 C C . ILE B 1 197 ? 24.795 20.247 59.148 1.00 15.51 197 ILE B C 1
ATOM 3566 O O . ILE B 1 197 ? 24.588 20.049 57.962 1.00 16.37 197 ILE B O 1
ATOM 3571 N N . ARG B 1 198 ? 25.573 21.250 59.600 1.00 16.56 198 ARG B N 1
ATOM 3572 C CA . ARG B 1 198 ? 26.217 22.126 58.637 1.00 16.63 198 ARG B CA 1
ATOM 3573 C C . ARG B 1 198 ? 27.120 21.371 57.668 1.00 17.11 198 ARG B C 1
ATOM 3574 O O . ARG B 1 198 ? 27.316 21.718 56.508 1.00 17.76 198 ARG B O 1
ATOM 3589 N N . GLU B 1 199 ? 27.724 20.311 58.205 1.00 17.17 199 GLU B N 1
ATOM 3590 C CA . GLU B 1 199 ? 28.609 19.456 57.405 1.00 19.61 199 GLU B CA 1
ATOM 3591 C C . GLU B 1 199 ? 27.952 18.923 56.150 1.00 21.26 199 GLU B C 1
ATOM 3592 O O . GLU B 1 199 ? 28.583 18.851 55.099 1.00 22.56 199 GLU B O 1
ATOM 3598 N N . VAL B 1 200 ? 26.686 18.533 56.320 1.00 17.93 200 VAL B N 1
ATOM 3599 C CA . VAL B 1 200 ? 25.972 17.856 55.252 1.00 16.91 200 VAL B CA 1
ATOM 3600 C C . VAL B 1 200 ? 24.847 18.687 54.626 1.00 16.21 200 VAL B C 1
ATOM 3601 O O . VAL B 1 200 ? 24.214 18.253 53.646 1.00 20.59 200 VAL B O 1
ATOM 3605 N N . VAL B 1 201 ? 24.576 19.869 55.150 1.00 15.73 201 VAL B N 1
ATOM 3606 C CA . VAL B 1 201 ? 23.528 20.772 54.634 1.00 16.58 201 VAL B CA 1
ATOM 3607 C C . VAL B 1 201 ? 24.224 22.079 54.273 1.00 15.85 201 VAL B C 1
ATOM 3608 O O . VAL B 1 201 ? 24.797 22.709 55.150 1.00 19.46 201 VAL B O 1
ATOM 3612 N N . ASP B 1 202 ? 24.177 22.520 53.010 1.00 20.42 202 ASP B N 1
ATOM 3613 C CA . ASP B 1 202 ? 24.816 23.753 52.575 1.00 21.41 202 ASP B CA 1
ATOM 3614 C C . ASP B 1 202 ? 23.831 24.924 52.510 1.00 20.33 202 ASP B C 1
ATOM 3615 O O . ASP B 1 202 ? 24.267 26.077 52.353 1.00 21.56 202 ASP B O 1
ATOM 3620 N N . VAL B 1 203 ? 22.527 24.665 52.623 1.00 19.34 203 VAL B N 1
ATOM 3621 C CA . VAL B 1 203 ? 21.582 25.802 52.660 1.00 18.91 203 VAL B CA 1
ATOM 3622 C C . VAL B 1 203 ? 21.697 26.527 54.001 1.00 15.93 203 VAL B C 1
ATOM 3623 O O . VAL B 1 203 ? 21.994 25.931 55.039 1.00 17.37 203 VAL B O 1
ATOM 3627 N N . PRO B 1 204 ? 21.459 27.829 53.974 1.00 15.87 204 PRO B N 1
ATOM 3628 C CA . PRO B 1 204 ? 21.444 28.598 55.223 1.00 13.54 204 PRO B CA 1
ATOM 3629 C C . PRO B 1 204 ? 20.590 27.965 56.318 1.00 12.46 204 PRO B C 1
ATOM 3630 O O . PRO B 1 204 ? 19.489 27.482 56.101 1.00 13.81 204 PRO B O 1
ATOM 3634 N N . LEU B 1 205 ? 21.138 27.965 57.541 1.00 12.41 205 LEU B N 1
ATOM 3635 C CA . LEU B 1 205 ? 20.499 27.473 58.760 1.00 12.27 205 LEU B CA 1
ATOM 3636 C C . LEU B 1 205 ? 19.891 28.599 59.569 1.00 11.94 205 LEU B C 1
ATOM 3637 O O . LEU B 1 205 ? 20.358 29.733 59.572 1.00 13.75 205 LEU B O 1
ATOM 3642 N N . VAL B 1 206 ? 18.833 28.249 60.286 1.00 13.08 206 VAL B N 1
ATOM 3643 C CA . VAL B 1 206 ? 18.029 29.210 61.033 1.00 11.69 206 VAL B CA 1
ATOM 3644 C C . VAL B 1 206 ? 17.901 28.818 62.485 1.00 11.62 206 VAL B C 1
ATOM 3645 O O . VAL B 1 206 ? 17.599 27.659 62.773 1.00 12.10 206 VAL B O 1
ATOM 3649 N N . LEU B 1 207 ? 18.126 29.732 63.419 1.00 12.34 207 LEU B N 1
ATOM 3650 C CA . LEU B 1 207 ? 18.040 29.524 64.853 1.00 11.81 207 LEU B CA 1
ATOM 3651 C C . LEU B 1 207 ? 16.769 30.165 65.390 1.00 11.54 207 LEU B C 1
ATOM 3652 O O . LEU B 1 207 ? 16.608 31.376 65.399 1.00 14.14 207 LEU B O 1
ATOM 3657 N N . HIS B 1 208 ? 15.872 29.321 65.859 1.00 12.61 208 HIS B N 1
ATOM 3658 C CA . HIS B 1 208 ? 14.666 29.737 66.559 1.00 11.92 208 HIS B CA 1
ATOM 3659 C C . HIS B 1 208 ? 14.911 29.852 68.052 1.00 13.11 208 HIS B C 1
ATOM 3660 O O . HIS B 1 208 ? 15.899 29.303 68.561 1.00 15.40 208 HIS B O 1
ATOM 3667 N N . GLY B 1 209 ? 14.007 30.574 68.735 1.00 12.48 209 GLY B N 1
ATOM 3668 C CA . GLY B 1 209 ? 14.055 30.580 70.190 1.00 12.50 209 GLY B CA 1
ATOM 3669 C C . GLY B 1 209 ? 15.193 31.362 70.798 1.00 14.99 209 GLY B C 1
ATOM 3670 O O . GLY B 1 209 ? 15.633 31.111 71.920 1.00 15.35 209 GLY B O 1
ATOM 3671 N N . ALA B 1 210 ? 15.719 32.354 70.100 1.00 14.12 210 ALA B N 1
ATOM 3672 C CA . ALA B 1 210 ? 16.932 33.010 70.545 1.00 14.19 210 ALA B CA 1
ATOM 3673 C C . ALA B 1 210 ? 16.753 34.014 71.683 1.00 14.59 210 ALA B C 1
ATOM 3674 O O . ALA B 1 210 ? 17.750 34.371 72.323 1.00 16.07 210 ALA B O 1
ATOM 3676 N N . SER B 1 211 ? 15.535 34.457 71.963 1.00 14.82 211 SER B N 1
ATOM 3677 C CA . SER B 1 211 ? 15.352 35.234 73.184 1.00 15.52 211 SER B CA 1
ATOM 3678 C C . SER B 1 211 ? 15.867 34.438 74.372 1.00 16.72 211 SER B C 1
ATOM 3679 O O . SER B 1 211 ? 15.563 33.259 74.499 1.00 16.43 211 SER B O 1
ATOM 3682 N N . ASP B 1 212 ? 16.633 35.136 75.206 1.00 16.85 212 ASP B N 1
ATOM 3683 C CA . ASP B 1 212 ? 17.099 34.608 76.492 1.00 18.30 212 ASP B CA 1
ATOM 3684 C C . ASP B 1 212 ? 18.209 33.570 76.331 1.00 18.09 212 ASP B C 1
ATOM 3685 O O . ASP B 1 212 ? 18.568 32.971 77.335 1.00 21.57 212 ASP B O 1
ATOM 3690 N N . VAL B 1 213 ? 18.723 33.407 75.108 1.00 16.29 213 VAL B N 1
ATOM 3691 C CA . VAL B 1 213 ? 19.899 32.567 74.970 1.00 18.97 213 VAL B CA 1
ATOM 3692 C C . VAL B 1 213 ? 21.141 33.438 75.190 1.00 17.71 213 VAL B C 1
ATOM 3693 O O . VAL B 1 213 ? 21.222 34.545 74.620 1.00 20.42 213 VAL B O 1
ATOM 3697 N N . PRO B 1 214 ? 22.126 33.020 75.973 1.00 18.99 214 PRO B N 1
ATOM 3698 C CA . PRO B 1 214 ? 23.342 33.850 76.148 1.00 17.55 214 PRO B CA 1
ATOM 3699 C C . PRO B 1 214 ? 24.025 34.251 74.837 1.00 18.50 214 PRO B C 1
ATOM 3700 O O . PRO B 1 214 ? 24.142 33.460 73.897 1.00 18.12 214 PRO B O 1
ATOM 3704 N N . ASP B 1 215 ? 24.481 35.506 74.770 1.00 19.08 215 ASP B N 1
ATOM 3705 C CA . ASP B 1 215 ? 25.124 36.030 73.578 1.00 19.79 215 ASP B CA 1
ATOM 3706 C C . ASP B 1 215 ? 26.244 35.116 73.094 1.00 19.24 215 ASP B C 1
ATOM 3707 O O . ASP B 1 215 ? 26.400 34.884 71.887 1.00 19.49 215 ASP B O 1
ATOM 3712 N N . GLU B 1 216 ? 27.075 34.635 74.023 1.00 19.63 216 GLU B N 1
ATOM 3713 C CA . GLU B 1 216 ? 28.155 33.733 73.651 1.00 21.63 216 GLU B CA 1
ATOM 3714 C C . GLU B 1 216 ? 27.698 32.536 72.838 1.00 21.37 216 GLU B C 1
ATOM 3715 O O . GLU B 1 216 ? 28.326 32.062 71.887 1.00 19.56 216 GLU B O 1
ATOM 3717 N N . PHE B 1 217 ? 26.547 32.006 73.265 1.00 18.52 217 PHE B N 1
ATOM 3718 C CA . PHE B 1 217 ? 26.044 30.830 72.609 1.00 16.45 217 PHE B CA 1
ATOM 3719 C C . PHE B 1 217 ? 25.533 31.227 71.234 1.00 16.28 217 PHE B C 1
ATOM 3720 O O . PHE B 1 217 ? 25.765 30.479 70.284 1.00 16.24 217 PHE B O 1
ATOM 3728 N N . VAL B 1 218 ? 24.831 32.328 71.083 1.00 16.06 218 VAL B N 1
ATOM 3729 C CA . VAL B 1 218 ? 24.325 32.623 69.745 1.00 15.56 218 VAL B CA 1
ATOM 3730 C C . VAL B 1 218 ? 25.500 32.863 68.828 1.00 15.52 218 VAL B C 1
ATOM 3731 O O . VAL B 1 218 ? 25.499 32.416 67.676 1.00 16.24 218 VAL B O 1
ATOM 3735 N N . ARG B 1 219 ? 26.499 33.580 69.353 1.00 16.27 219 ARG B N 1
ATOM 3736 C CA . ARG B 1 219 ? 27.668 33.803 68.512 1.00 16.67 219 ARG B CA 1
ATOM 3737 C C . ARG B 1 219 ? 28.280 32.497 68.038 1.00 17.12 219 ARG B C 1
ATOM 3738 O O . ARG B 1 219 ? 28.705 32.304 66.898 1.00 18.38 219 ARG B O 1
ATOM 3746 N N . ARG B 1 220 ? 28.366 31.524 68.919 1.00 16.49 220 ARG B N 1
ATOM 3747 C CA . ARG B 1 220 ? 28.921 30.249 68.503 1.00 16.49 220 ARG B CA 1
ATOM 3748 C C . ARG B 1 220 ? 28.092 29.596 67.411 1.00 16.87 220 ARG B C 1
ATOM 3749 O O . ARG B 1 220 ? 28.635 29.027 66.475 1.00 17.17 220 ARG B O 1
ATOM 3757 N N . THR B 1 221 ? 26.756 29.636 67.522 1.00 15.49 221 THR B N 1
ATOM 3758 C CA . THR B 1 221 ? 25.949 29.026 66.494 1.00 13.95 221 THR B CA 1
ATOM 3759 C C . THR B 1 221 ? 26.197 29.717 65.151 1.00 13.76 221 THR B C 1
ATOM 3760 O O . THR B 1 221 ? 26.131 29.061 64.121 1.00 14.49 221 THR B O 1
ATOM 3764 N N . ILE B 1 222 ? 26.475 31.009 65.126 1.00 14.51 222 ILE B N 1
ATOM 3765 C CA . ILE B 1 222 ? 26.719 31.674 63.840 1.00 15.19 222 ILE B CA 1
ATOM 3766 C C . ILE B 1 222 ? 28.030 31.218 63.233 1.00 16.30 222 ILE B C 1
ATOM 3767 O O . ILE B 1 222 ? 28.136 31.029 62.016 1.00 16.44 222 ILE B O 1
ATOM 3772 N N . GLU B 1 223 ? 29.044 31.013 64.098 1.00 16.10 223 GLU B N 1
ATOM 3773 C CA . GLU B 1 223 ? 30.327 30.476 63.665 1.00 17.57 223 GLU B CA 1
ATOM 3774 C C . GLU B 1 223 ? 30.131 29.085 63.065 1.00 16.33 223 GLU B C 1
ATOM 3775 O O . GLU B 1 223 ? 30.917 28.683 62.227 1.00 19.44 223 GLU B O 1
ATOM 3781 N N . LEU B 1 224 ? 29.101 28.380 63.524 1.00 17.39 224 LEU B N 1
ATOM 3782 C CA . LEU B 1 224 ? 28.830 27.022 63.034 1.00 18.10 224 LEU B CA 1
ATOM 3783 C C . LEU B 1 224 ? 27.775 26.964 61.947 1.00 16.92 224 LEU B C 1
ATOM 3784 O O . LEU B 1 224 ? 27.355 25.866 61.606 1.00 21.65 224 LEU B O 1
ATOM 3789 N N . GLY B 1 225 ? 27.358 28.100 61.396 1.00 16.91 225 GLY B N 1
ATOM 3790 C CA . GLY B 1 225 ? 26.508 28.069 60.226 1.00 18.84 225 GLY B CA 1
ATOM 3791 C C . GLY B 1 225 ? 25.150 28.695 60.334 1.00 15.35 225 GLY B C 1
ATOM 3792 O O . GLY B 1 225 ? 24.414 28.776 59.319 1.00 16.06 225 GLY B O 1
ATOM 3793 N N . VAL B 1 226 ? 24.723 29.181 61.517 1.00 14.74 226 VAL B N 1
ATOM 3794 C CA . VAL B 1 226 ? 23.471 29.939 61.604 1.00 12.71 226 VAL B CA 1
ATOM 3795 C C . VAL B 1 226 ? 23.572 31.263 60.851 1.00 13.41 226 VAL B C 1
ATOM 3796 O O . VAL B 1 226 ? 24.531 32.011 61.063 1.00 13.99 226 VAL B O 1
ATOM 3800 N N . THR B 1 227 ? 22.560 31.500 59.990 1.00 13.91 227 THR B N 1
ATOM 3801 C CA . THR B 1 227 ? 22.480 32.671 59.136 1.00 13.69 227 THR B CA 1
ATOM 3802 C C . THR B 1 227 ? 21.312 33.607 59.440 1.00 12.75 227 THR B C 1
ATOM 3803 O O . THR B 1 227 ? 21.217 34.700 58.869 1.00 13.98 227 THR B O 1
ATOM 3807 N N . LYS B 1 228 ? 20.403 33.170 60.326 1.00 12.54 228 LYS B N 1
ATOM 3808 C CA . LYS B 1 228 ? 19.163 33.883 60.643 1.00 10.87 228 LYS B CA 1
ATOM 3809 C C . LYS B 1 228 ? 18.839 33.593 62.103 1.00 11.67 228 LYS B C 1
ATOM 3810 O O . LYS B 1 228 ? 18.819 32.392 62.432 1.00 12.45 228 LYS B O 1
ATOM 3816 N N . VAL B 1 229 ? 18.639 34.628 62.902 1.00 11.53 229 VAL B N 1
ATOM 3817 C CA . VAL B 1 229 ? 18.407 34.448 64.351 1.00 12.06 229 VAL B CA 1
ATOM 3818 C C . VAL B 1 229 ? 17.054 35.059 64.690 1.00 11.99 229 VAL B C 1
ATOM 3819 O O . VAL B 1 229 ? 16.848 36.261 64.497 1.00 12.76 229 VAL B O 1
ATOM 3823 N N . ASN B 1 230 ? 16.122 34.234 65.149 1.00 12.49 230 ASN B N 1
ATOM 3824 C CA . ASN B 1 230 ? 14.773 34.695 65.402 1.00 11.72 230 ASN B CA 1
ATOM 3825 C C . ASN B 1 230 ? 14.566 35.154 66.859 1.00 11.26 230 ASN B C 1
ATOM 3826 O O . ASN B 1 230 ? 14.859 34.388 67.788 1.00 12.89 230 ASN B O 1
ATOM 3831 N N . VAL B 1 231 ? 14.035 36.353 66.993 1.00 12.32 231 VAL B N 1
ATOM 3832 C CA . VAL B 1 231 ? 13.806 36.965 68.297 1.00 11.51 231 VAL B CA 1
ATOM 3833 C C . VAL B 1 231 ? 12.396 37.535 68.333 1.00 12.80 231 VAL B C 1
ATOM 3834 O O . VAL B 1 231 ? 12.015 38.367 67.497 1.00 13.54 231 VAL B O 1
ATOM 3838 N N . ALA B 1 232 ? 11.585 37.136 69.300 1.00 13.32 232 ALA B N 1
ATOM 3839 C CA . ALA B 1 232 ? 10.232 37.644 69.525 1.00 12.34 232 ALA B CA 1
ATOM 3840 C C . ALA B 1 232 ? 10.012 38.051 70.966 1.00 12.34 232 ALA B C 1
ATOM 3841 O O . ALA B 1 232 ? 9.678 39.188 71.270 1.00 15.83 232 ALA B O 1
ATOM 3843 N N . THR B 1 233 ? 10.186 37.120 71.870 1.00 13.07 233 THR B N 1
ATOM 3844 C CA . THR B 1 233 ? 9.826 37.327 73.278 1.00 13.65 233 THR B CA 1
ATOM 3845 C C . THR B 1 233 ? 10.486 38.499 73.952 1.00 13.98 233 THR B C 1
ATOM 3846 O O . THR B 1 233 ? 9.835 39.305 74.642 1.00 16.12 233 THR B O 1
ATOM 3850 N N . GLU B 1 234 ? 11.773 38.675 73.758 1.00 15.66 234 GLU B N 1
ATOM 3851 C CA . GLU B 1 234 ? 12.486 39.784 74.413 1.00 16.30 234 GLU B CA 1
ATOM 3852 C C . GLU B 1 234 ? 11.962 41.154 73.971 1.00 14.43 234 GLU B C 1
ATOM 3853 O O . GLU B 1 234 ? 11.970 42.124 74.749 1.00 15.87 234 GLU B O 1
ATOM 3859 N N . LEU B 1 235 ? 11.493 41.216 72.730 1.00 14.68 235 LEU B N 1
ATOM 3860 C CA . LEU B 1 235 ? 10.953 42.490 72.227 1.00 15.00 235 LEU B CA 1
ATOM 3861 C C . LEU B 1 235 ? 9.691 42.887 72.956 1.00 14.79 235 LEU B C 1
ATOM 3862 O O . LEU B 1 235 ? 9.520 44.044 73.339 1.00 18.35 235 LEU B O 1
ATOM 3867 N N . LYS B 1 236 ? 8.811 41.910 73.145 1.00 16.84 236 LYS B N 1
ATOM 3868 C CA . LYS B 1 236 ? 7.544 42.180 73.825 1.00 18.86 236 LYS B CA 1
ATOM 3869 C C . LYS B 1 236 ? 7.732 42.453 75.313 1.00 19.08 236 LYS B C 1
ATOM 3870 O O . LYS B 1 236 ? 7.055 43.356 75.819 1.00 19.54 236 LYS B O 1
ATOM 3876 N N . ILE B 1 237 ? 8.614 41.684 75.963 1.00 16.88 237 ILE B N 1
ATOM 3877 C CA . ILE B 1 237 ? 8.897 41.981 77.364 1.00 17.52 237 ILE B CA 1
ATOM 3878 C C . ILE B 1 237 ? 9.419 43.405 77.504 1.00 16.15 237 ILE B C 1
ATOM 3879 O O . ILE B 1 237 ? 8.993 44.149 78.406 1.00 20.69 237 ILE B O 1
ATOM 3884 N N . ALA B 1 238 ? 10.325 43.860 76.642 1.00 18.08 238 ALA B N 1
ATOM 3885 C CA . ALA B 1 238 ? 10.866 45.210 76.804 1.00 18.53 238 ALA B CA 1
ATOM 3886 C C . ALA B 1 238 ? 9.832 46.276 76.516 1.00 17.05 238 ALA B C 1
ATOM 3887 O O . ALA B 1 238 ? 9.751 47.250 77.270 1.00 18.69 238 ALA B O 1
ATOM 3889 N N . PHE B 1 239 ? 9.032 46.106 75.458 1.00 16.36 239 PHE B N 1
ATOM 3890 C CA . PHE B 1 239 ? 7.986 47.050 75.107 1.00 15.65 239 PHE B CA 1
ATOM 3891 C C . PHE B 1 239 ? 7.002 47.179 76.239 1.00 17.52 239 PHE B C 1
ATOM 3892 O O . PHE B 1 239 ? 6.732 48.266 76.752 1.00 18.26 239 PHE B O 1
ATOM 3900 N N . ALA B 1 240 ? 6.462 46.056 76.653 1.00 18.54 240 ALA B N 1
ATOM 3901 C CA . ALA B 1 240 ? 5.418 46.050 77.661 1.00 20.61 240 ALA B CA 1
ATOM 3902 C C . ALA B 1 240 ? 5.903 46.562 79.005 1.00 24.02 240 ALA B C 1
ATOM 3903 O O . ALA B 1 240 ? 5.134 47.253 79.706 1.00 23.28 240 ALA B O 1
ATOM 3905 N N . GLY B 1 241 ? 7.139 46.182 79.345 1.00 22.26 241 GLY B N 1
ATOM 3906 C CA . 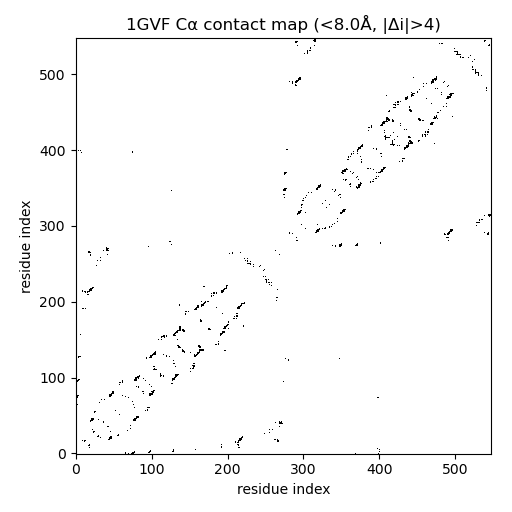GLY B 1 241 ? 7.688 46.632 80.642 1.00 20.72 241 GLY B CA 1
ATOM 3907 C C . GLY B 1 241 ? 7.804 48.149 80.710 1.00 20.53 241 GLY B C 1
ATOM 3908 O O . GLY B 1 241 ? 7.529 48.815 81.697 1.00 23.24 241 GLY B O 1
ATOM 3909 N N . ALA B 1 242 ? 8.207 48.753 79.568 1.00 19.79 242 ALA B N 1
ATOM 3910 C CA . ALA B 1 242 ? 8.305 50.215 79.528 1.00 20.23 242 ALA B CA 1
ATOM 3911 C C . ALA B 1 242 ? 6.921 50.834 79.597 1.00 21.50 242 ALA B C 1
ATOM 3912 O O . ALA B 1 242 ? 6.754 51.833 80.319 1.00 24.79 242 ALA B O 1
ATOM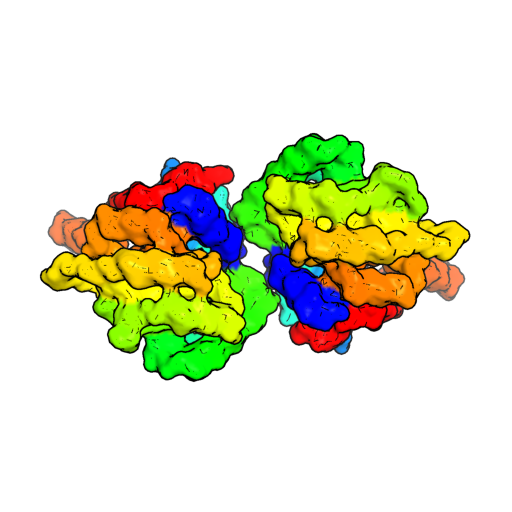 3914 N N . VAL B 1 243 ? 5.951 50.286 78.869 1.00 20.37 243 VAL B N 1
ATOM 3915 C CA . VAL B 1 243 ? 4.588 50.836 78.925 1.00 21.17 243 VAL B CA 1
ATOM 3916 C C . VAL B 1 243 ? 3.990 50.690 80.307 1.00 18.11 243 VAL B C 1
ATOM 3917 O O . VAL B 1 243 ? 3.384 51.618 80.828 1.00 21.14 243 VAL B O 1
ATOM 3921 N N . LYS B 1 244 ? 4.180 49.536 80.911 1.00 20.87 244 LYS B N 1
ATOM 3922 C CA . LYS B 1 244 ? 3.770 49.312 82.287 1.00 21.82 244 LYS B CA 1
ATOM 3923 C C . LYS B 1 244 ? 4.281 50.419 83.192 1.00 22.40 244 LYS B C 1
ATOM 3924 O O . LYS B 1 244 ? 3.531 51.015 83.985 1.00 26.87 244 LYS B O 1
ATOM 3930 N N . ALA B 1 245 ? 5.586 50.673 83.077 1.00 22.18 245 ALA B N 1
ATOM 3931 C CA . ALA B 1 245 ? 6.202 51.660 83.983 1.00 25.76 245 ALA B CA 1
ATOM 3932 C C . ALA B 1 245 ? 5.727 53.081 83.692 1.00 25.16 245 ALA B C 1
ATOM 3933 O O . ALA B 1 245 ? 5.533 53.872 84.623 1.00 28.39 245 ALA B O 1
ATOM 3935 N N . TRP B 1 246 ? 5.497 53.422 82.439 1.00 26.71 246 TRP B N 1
ATOM 3936 C CA . TRP B 1 246 ? 4.949 54.735 82.117 1.00 27.87 246 TRP B CA 1
ATOM 3937 C C . TRP B 1 246 ? 3.575 54.936 82.739 1.00 26.99 246 TRP B C 1
ATOM 3938 O O . TRP B 1 246 ? 3.299 56.019 83.255 1.00 30.13 246 TRP B O 1
ATOM 3949 N N . PHE B 1 247 ? 2.731 53.905 82.665 1.00 24.36 247 PHE B N 1
ATOM 3950 C CA . PHE B 1 247 ? 1.388 54.091 83.201 1.00 24.03 247 PHE B CA 1
ATOM 3951 C C . PHE B 1 247 ? 1.482 54.262 84.701 1.00 27.93 247 PHE B C 1
ATOM 3952 O O . PHE B 1 247 ? 0.703 55.033 85.312 1.00 33.92 247 PHE B O 1
ATOM 3960 N N . ALA B 1 248 ? 2.432 53.562 85.325 1.00 26.81 248 ALA B N 1
ATOM 3961 C CA . ALA B 1 248 ? 2.537 53.740 86.770 1.00 31.55 248 ALA B CA 1
ATOM 3962 C C . ALA B 1 248 ? 2.976 55.158 87.114 1.00 33.86 248 ALA B C 1
ATOM 3963 O O . ALA B 1 248 ? 2.510 55.708 88.136 1.00 39.74 248 ALA B O 1
ATOM 3965 N N . GLU B 1 249 ? 3.858 55.714 86.290 1.00 33.71 249 GLU B N 1
ATOM 3966 C CA . GLU B 1 249 ? 4.421 57.058 86.435 1.00 34.99 249 GLU B CA 1
ATOM 3967 C C . GLU B 1 249 ? 3.444 58.151 85.984 1.00 37.25 249 GLU B C 1
ATOM 3968 O O . GLU B 1 249 ? 3.604 59.320 86.420 1.00 45.51 249 GLU B O 1
ATOM 3974 N N . ASN B 1 250 ? 2.452 57.835 85.162 1.00 36.92 250 ASN B N 1
ATOM 3975 C CA . ASN B 1 250 ? 1.502 58.765 84.585 1.00 37.76 250 ASN B CA 1
ATOM 3976 C C . ASN B 1 250 ? 0.075 58.268 84.642 1.00 37.51 250 ASN B C 1
ATOM 3977 O O . ASN B 1 250 ? -0.539 58.003 83.608 1.00 34.01 250 ASN B O 1
ATOM 3982 N N . PRO B 1 251 ? -0.453 58.143 85.844 1.00 40.38 251 PRO B N 1
ATOM 3983 C CA . PRO B 1 251 ? -1.789 57.594 86.039 1.00 39.26 251 PRO B CA 1
ATOM 3984 C C . PRO B 1 251 ? -2.886 58.422 85.388 1.00 38.22 251 PRO B C 1
ATOM 3985 O O . PRO B 1 251 ? -4.038 57.995 85.316 1.00 40.47 251 PRO B O 1
ATOM 3989 N N . GLN B 1 252 ? -2.590 59.622 84.881 1.00 40.38 252 GLN B N 1
ATOM 3990 C CA . GLN B 1 252 ? -3.657 60.272 84.127 1.00 37.94 252 GLN B CA 1
ATOM 3991 C C . GLN B 1 252 ? -3.252 60.344 82.662 1.00 33.55 252 GLN B C 1
ATOM 3992 O O . GLN B 1 252 ? -3.925 60.928 81.798 1.00 40.56 252 GLN B O 1
ATOM 3998 N N . GLY B 1 253 ? -2.100 59.746 82.331 1.00 32.26 253 GLY B N 1
ATOM 3999 C CA . GLY B 1 253 ? -1.591 59.963 80.992 1.00 29.71 253 GLY B CA 1
ATOM 4000 C C . GLY B 1 253 ? -2.388 59.253 79.935 1.00 25.34 253 GLY B C 1
ATOM 4001 O O . GLY B 1 253 ? -2.905 58.193 80.265 1.00 24.97 253 GLY B O 1
ATOM 4002 N N . ASN B 1 254 ? -2.526 59.774 78.715 1.00 25.66 254 ASN B N 1
ATOM 4003 C CA . ASN B 1 254 ? -3.315 58.999 77.737 1.00 23.34 254 ASN B CA 1
ATOM 4004 C C . ASN B 1 254 ? -2.826 59.048 76.292 1.00 27.30 254 ASN B C 1
ATOM 4005 O O . ASN B 1 254 ? -3.446 58.381 75.453 1.00 25.07 254 ASN B O 1
ATOM 4010 N N . ASP B 1 255 ? -1.803 59.846 76.007 1.00 27.70 255 ASP B N 1
ATOM 4011 C CA . ASP B 1 255 ? -1.475 60.069 74.614 1.00 28.52 255 ASP B CA 1
ATOM 4012 C C . ASP B 1 255 ? -0.535 58.966 74.143 1.00 26.45 255 ASP B C 1
ATOM 4013 O O . ASP B 1 255 ? 0.589 58.838 74.691 1.00 24.05 255 ASP B O 1
ATOM 4018 N N . PRO B 1 256 ? -0.978 58.182 73.156 1.00 23.92 256 PRO B N 1
ATOM 4019 C CA . PRO B 1 256 ? -0.154 57.048 72.681 1.00 22.38 256 PRO B CA 1
ATOM 4020 C C . PRO B 1 256 ? 1.170 57.505 72.055 1.00 21.92 256 PRO B C 1
ATOM 4021 O O . PRO B 1 256 ? 2.147 56.778 71.997 1.00 23.97 256 PRO B O 1
ATOM 4025 N N . ARG B 1 257 ? 1.239 58.762 71.572 1.00 25.66 257 ARG B N 1
ATOM 4026 C CA . ARG B 1 257 ? 2.491 59.282 71.063 1.00 27.88 257 ARG B CA 1
ATOM 4027 C C . ARG B 1 257 ? 3.533 59.278 72.187 1.00 27.61 257 ARG B C 1
ATOM 4028 O O . ARG B 1 257 ? 4.711 59.116 71.926 1.00 33.11 257 ARG B O 1
ATOM 4036 N N . TYR B 1 258 ? 3.108 59.422 73.441 1.00 27.11 258 TYR B N 1
ATOM 4037 C CA . TYR B 1 258 ? 4.144 59.286 74.497 1.00 24.19 258 TYR B CA 1
ATOM 4038 C C . TYR B 1 258 ? 4.428 57.837 74.878 1.00 22.31 258 TYR B C 1
ATOM 4039 O O . TYR B 1 258 ? 5.545 57.312 74.855 1.00 21.52 258 TYR B O 1
ATOM 4048 N N . TYR B 1 259 ? 3.377 57.085 75.250 1.00 20.51 259 TYR B N 1
ATOM 4049 C CA . TYR B 1 259 ? 3.619 55.761 75.840 1.00 20.24 259 TYR B CA 1
ATOM 4050 C C . TYR B 1 259 ? 4.072 54.770 74.761 1.00 20.01 259 TYR B C 1
ATOM 4051 O O . TYR B 1 259 ? 4.881 53.871 75.077 1.00 20.50 259 TYR B O 1
ATOM 4060 N N . MET B 1 260 ? 3.632 54.902 73.514 1.00 18.98 260 MET B N 1
ATOM 4061 C CA . MET B 1 260 ? 4.094 53.918 72.517 1.00 18.42 260 MET B CA 1
ATOM 4062 C C . MET B 1 260 ? 5.549 54.207 72.185 1.00 18.81 260 MET B C 1
ATOM 4063 O O . MET B 1 260 ? 6.288 53.236 71.950 1.00 19.41 260 MET B O 1
ATOM 4068 N N . ARG B 1 261 ? 5.962 55.483 72.183 1.00 18.86 261 ARG B N 1
ATOM 4069 C CA . ARG B 1 261 ? 7.386 55.817 71.995 1.00 19.94 261 ARG B CA 1
ATOM 4070 C C . ARG B 1 261 ? 8.213 55.281 73.157 1.00 19.04 261 ARG B C 1
ATOM 4071 O O . ARG B 1 261 ? 9.293 54.762 72.914 1.00 20.50 261 ARG B O 1
ATOM 4079 N N . VAL B 1 262 ? 7.770 55.379 74.412 1.00 20.21 262 VAL B N 1
ATOM 4080 C CA . VAL B 1 262 ? 8.566 54.762 75.478 1.00 20.08 262 VAL B CA 1
ATOM 4081 C C . VAL B 1 262 ? 8.726 53.286 75.254 1.00 20.02 262 VAL B C 1
ATOM 4082 O O . VAL B 1 262 ? 9.776 52.682 75.416 1.00 21.24 262 VAL B O 1
ATOM 4086 N N . GLY B 1 263 ? 7.695 52.572 74.813 1.00 18.32 263 GLY B N 1
ATOM 4087 C CA . GLY B 1 263 ? 7.810 51.162 74.522 1.00 17.00 263 GLY B CA 1
ATOM 4088 C C . GLY B 1 263 ? 8.735 50.891 73.362 1.00 16.85 263 GLY B C 1
ATOM 4089 O O . GLY B 1 263 ? 9.574 49.995 73.382 1.00 17.41 263 GLY B O 1
ATOM 4090 N N . MET B 1 264 ? 8.635 51.629 72.286 1.00 15.44 264 MET B N 1
ATOM 4091 C CA . MET B 1 264 ? 9.526 51.541 71.154 1.00 15.34 264 MET B CA 1
ATOM 4092 C C . MET B 1 264 ? 10.985 51.638 71.591 1.00 16.33 264 MET B C 1
ATOM 4093 O O . MET B 1 264 ? 11.847 50.860 71.195 1.00 17.54 264 MET B O 1
ATOM 4098 N N . ASP B 1 265 ? 11.252 52.654 72.431 1.00 18.09 265 ASP B N 1
ATOM 4099 C CA . ASP B 1 265 ? 12.637 52.960 72.789 1.00 17.65 265 ASP B CA 1
ATOM 4100 C C . ASP B 1 265 ? 13.227 51.789 73.574 1.00 18.66 265 ASP B C 1
ATOM 4101 O O . ASP B 1 265 ? 14.405 51.430 73.414 1.00 21.44 265 ASP B O 1
ATOM 4106 N N . ALA B 1 266 ? 12.432 51.158 74.428 1.00 19.44 266 ALA B N 1
ATOM 4107 C CA . ALA B 1 266 ? 12.920 49.978 75.166 1.00 17.47 266 ALA B CA 1
ATOM 4108 C C . ALA B 1 266 ? 13.197 48.805 74.227 1.00 18.53 266 ALA B C 1
ATOM 4109 O O . ALA B 1 266 ? 14.183 48.045 74.314 1.00 19.03 266 ALA B O 1
ATOM 4111 N N . MET B 1 267 ? 12.282 48.613 73.283 1.00 17.62 267 MET B N 1
ATOM 4112 C CA . MET B 1 267 ? 12.473 47.555 72.316 1.00 17.12 267 MET B CA 1
ATOM 4113 C C . MET B 1 267 ? 13.691 47.845 71.435 1.00 14.86 267 MET B C 1
ATOM 4114 O O . MET B 1 267 ? 14.370 46.861 71.064 1.00 16.49 267 MET B O 1
ATOM 4119 N N . LYS B 1 268 ? 13.966 49.121 71.129 1.00 16.72 268 LYS B N 1
ATOM 4120 C CA . LYS B 1 268 ? 15.136 49.476 70.289 1.00 17.55 268 LYS B CA 1
ATOM 4121 C C . LYS B 1 268 ? 16.434 49.021 70.946 1.00 15.28 268 LYS B C 1
ATOM 4122 O O . LYS B 1 268 ? 17.351 48.613 70.246 1.00 17.90 268 LYS B O 1
ATOM 4128 N N . GLU B 1 269 ? 16.520 49.061 72.271 1.00 17.22 269 GLU B N 1
ATOM 4129 C CA . GLU B 1 269 ? 17.683 48.566 72.968 1.00 17.77 269 GLU B CA 1
ATOM 4130 C C . GLU B 1 269 ? 17.881 47.070 72.707 1.00 18.72 269 GLU B C 1
ATOM 4131 O O . GLU B 1 269 ? 19.034 46.652 72.475 1.00 17.70 269 GLU B O 1
ATOM 4137 N N . VAL B 1 270 ? 16.806 46.288 72.728 1.00 18.15 270 VAL B N 1
ATOM 4138 C CA . VAL B 1 270 ? 16.944 44.862 72.372 1.00 16.30 270 VAL B CA 1
ATOM 4139 C C . VAL B 1 270 ? 17.419 44.653 70.939 1.00 14.05 270 VAL B C 1
ATOM 4140 O O . VAL B 1 270 ? 18.317 43.861 70.671 1.00 15.65 270 VAL B O 1
ATOM 4144 N N . VAL B 1 271 ? 16.807 45.399 70.026 1.00 15.51 271 VAL B N 1
ATOM 4145 C CA . VAL B 1 271 ? 17.161 45.297 68.612 1.00 14.53 271 VAL B CA 1
ATOM 4146 C C . VAL B 1 271 ? 18.649 45.561 68.419 1.00 14.47 271 VAL B C 1
ATOM 4147 O O . VAL B 1 271 ? 19.363 44.841 67.732 1.00 15.21 271 VAL B O 1
ATOM 4151 N N . ARG B 1 272 ? 19.185 46.610 69.044 1.00 16.64 272 ARG B N 1
ATOM 4152 C CA . ARG B 1 272 ? 20.609 46.923 68.963 1.00 16.83 272 ARG B CA 1
ATOM 4153 C C . ARG B 1 272 ? 21.424 45.753 69.500 1.00 19.17 272 ARG B C 1
ATOM 4154 O O . ARG B 1 272 ? 22.415 45.301 68.921 1.00 18.42 272 ARG B O 1
ATOM 4169 N N . ASN B 1 273 ? 21.012 45.255 70.663 1.00 17.23 273 ASN B N 1
ATOM 4170 C CA . ASN B 1 273 ? 21.754 44.142 71.237 1.00 17.48 273 ASN B CA 1
ATOM 4171 C C . ASN B 1 273 ? 21.792 42.949 70.284 1.00 18.48 273 ASN B C 1
ATOM 4172 O O . ASN B 1 273 ? 22.822 42.254 70.156 1.00 19.41 273 ASN B O 1
ATOM 4177 N N . LYS B 1 274 ? 20.678 42.676 69.619 1.00 16.86 274 LYS B N 1
ATOM 4178 C CA . LYS B 1 274 ? 20.667 41.510 68.724 1.00 14.96 274 LYS B CA 1
ATOM 4179 C C . LYS B 1 274 ? 21.448 41.704 67.412 1.00 15.66 274 LYS B C 1
ATOM 4180 O O . LYS B 1 274 ? 22.061 40.767 66.887 1.00 16.40 274 LYS B O 1
ATOM 4186 N N . ILE B 1 275 ? 21.436 42.932 66.895 1.00 15.57 275 ILE B N 1
ATOM 4187 C CA . ILE B 1 275 ? 22.296 43.274 65.766 1.00 14.16 275 ILE B CA 1
ATOM 4188 C C . ILE B 1 275 ? 23.751 43.081 66.160 1.00 14.64 275 ILE B C 1
ATOM 4189 O O . ILE B 1 275 ? 24.547 42.510 65.413 1.00 16.53 275 ILE B O 1
ATOM 4194 N N . ASN B 1 276 ? 24.108 43.507 67.375 1.00 15.65 276 ASN B N 1
ATOM 4195 C CA . ASN B 1 276 ? 25.474 43.343 67.863 1.00 16.70 276 ASN B CA 1
ATOM 4196 C C . ASN B 1 276 ? 25.868 41.861 67.905 1.00 16.43 276 ASN B C 1
ATOM 4197 O O . ASN B 1 276 ? 26.932 41.476 67.390 1.00 20.15 276 ASN B O 1
ATOM 4202 N N . VAL B 1 277 ? 25.026 41.015 68.500 1.00 17.29 277 VAL B N 1
ATOM 4203 C CA . VAL B 1 277 ? 25.359 39.598 68.578 1.00 14.19 277 VAL B CA 1
ATOM 4204 C C . VAL B 1 277 ? 25.373 38.896 67.218 1.00 15.36 277 VAL B C 1
ATOM 4205 O O . VAL B 1 277 ? 26.190 37.990 66.952 1.00 18.85 277 VAL B O 1
ATOM 4212 N N . CYS B 1 278 ? 24.468 39.280 66.337 1.00 15.44 278 CYS B N 1
ATOM 4213 C CA . CYS B 1 278 ? 24.408 38.691 65.002 1.00 15.67 278 CYS B CA 1
ATOM 4214 C C . CYS B 1 278 ? 25.547 39.135 64.086 1.00 17.23 278 CYS B C 1
ATOM 4215 O O . CYS B 1 278 ? 25.768 38.475 63.065 1.00 16.70 278 CYS B O 1
ATOM 4218 N N . GLY B 1 279 ? 26.249 40.234 64.392 1.00 17.13 279 GLY B N 1
ATOM 4219 C CA . GLY B 1 279 ? 27.319 40.806 63.599 1.00 19.18 279 GLY B CA 1
ATOM 4220 C C . GLY B 1 279 ? 26.804 41.451 62.327 1.00 17.01 279 GLY B C 1
ATOM 4221 O O . GLY B 1 279 ? 27.560 41.582 61.340 1.00 18.96 279 GLY B O 1
ATOM 4222 N N . SER B 1 280 ? 25.527 41.855 62.299 1.00 16.30 280 SER B N 1
ATOM 4223 C CA . SER B 1 280 ? 24.918 42.363 61.077 1.00 16.01 280 SER B CA 1
ATOM 4224 C C . SER B 1 280 ? 25.065 43.856 60.849 1.00 17.14 280 SER B C 1
ATOM 4225 O O . SER B 1 280 ? 24.610 44.347 59.794 1.00 16.96 280 SER B O 1
ATOM 4228 N N . ALA B 1 281 ? 25.664 44.619 61.733 1.00 18.44 281 ALA B N 1
ATOM 4229 C CA . ALA B 1 281 ? 25.858 46.053 61.486 1.00 17.02 281 ALA B CA 1
ATOM 4230 C C . ALA B 1 281 ? 26.765 46.264 60.288 1.00 19.31 281 ALA B C 1
ATOM 4231 O O . ALA B 1 281 ? 27.690 45.495 60.060 1.00 21.21 281 ALA B O 1
ATOM 4233 N N . ASN B 1 282 ? 26.494 47.322 59.561 1.00 20.05 282 ASN B N 1
ATOM 4234 C CA . ASN B 1 282 ? 27.259 47.706 58.381 1.00 23.96 282 ASN B CA 1
ATOM 4235 C C . ASN B 1 282 ? 27.419 46.612 57.341 1.00 23.72 282 ASN B C 1
ATOM 4236 O O . ASN B 1 282 ? 28.459 46.603 56.689 1.00 28.18 282 ASN B O 1
ATOM 4241 N N . ARG B 1 283 ? 26.446 45.715 57.167 1.00 22.07 283 ARG B N 1
ATOM 4242 C CA . ARG B 1 283 ? 26.416 44.684 56.137 1.00 23.19 283 ARG B CA 1
ATOM 4243 C C . ARG B 1 283 ? 25.525 45.029 54.936 1.00 27.34 283 ARG B C 1
ATOM 4244 O O . ARG B 1 283 ? 25.468 44.294 53.940 1.00 32.48 283 ARG B O 1
ATOM 4252 N N . ILE B 1 284 ? 24.811 46.137 55.027 1.00 28.71 284 ILE B N 1
ATOM 4253 C CA . ILE B 1 284 ? 23.898 46.537 53.957 1.00 31.30 284 ILE B CA 1
ATOM 4254 C C . ILE B 1 284 ? 24.605 47.044 52.729 1.00 32.66 284 ILE B C 1
ATOM 4255 O O . ILE B 1 284 ? 25.825 47.372 52.909 1.00 41.94 284 ILE B O 1
#

Sequence (548 aa):
SIISTKYLLQDAQANGYAVPAFNIHNAETIQAILEVCSEMRSPVILAGTPGTFKHIALEEIYALCSAYSTTYNMPLALHLDHHESLDDIRRKVHAGVRSAMIDGSHFPFAENVKLVKSVVDFCHSQDCSVEAELGRLGSAFLTDPQEAKRFVELTGVDSLAVAIGTAHGLYSKTPKIDFQRLAEIREVVDVPLVLHGASDVPDEFVRRTIELGVTKVNVATELKIAFAGAVKAWFAENPQGNDPRYYMRVGMDAMKEVVRNKINVCGSANRISSIISTKYLLQDAQANGYAVPAFNIHNAETIQAILEVCSEMRSPVILAGTPGTFKHIALEEIYALCSAYSTTYNMPLALHLDHHESLDDIRRKVHAGVRSAMIDGSHFPFAENVKLVKSVVDFCHSQDCSVEAELGRLGGVESAFLTDPQEAKRFVELTGVDSLAVAIGTAHGLYSKTPKIDFQRLAEIREVVDVPLVLHGASDVPDEFVRRTIELGVTKVNVATELKIAFAGAVKAWFAENPQGNDPRYYMRVGMDAMKEVVRNKINVCGSANRI

B-factor: mean 21.68, std 11.68, range [9.03, 91.38]